Protein AF-0000000086134359 (afdb_homodimer)

Radius of gyration: 23.56 Å; Cα contacts (8 Å, |Δi|>4): 1075; chains: 2; bounding box: 53×70×54 Å

Foldseek 3Di:
DCQVFLVAAPFTFRDFLDDPWKTKGFDDLVQCLVVALVQPLVPLVLCQWDLDDDDNDSVSVVVLCVDQVHLNDSNPRQKTKIFMFGQVADQDSSGRRGDGFWMWMFHPHDPVQQETEIDPTGGGPVCPPHLRPLLVVLSLLCQSCPDVVVRHSNGFKYKYKTFPPCVVSVVSCVQLPWDWPAKDPQPDKNQLSQVRNHDAPPDDDDPPHDPSMGTTIMTMTMDGNVSCVVRSVSSVVSSVD/DCQVFLVAAPFTFRDFLDDPWKTKGFDDLVLCLVVALVQPLVPLVLCQWDLDDDDNDSVSVVVLCVDQVHLNDSNPRQKTKIFMFGQVADQDSSGRRGDGFWMWMFHPHDPVQQETEIDPTGGGDVCPPHLRPLLVVLSLLCQSCPDVVVRHRNGFKYKYKTFPPCVVSVVSCVQLPWDWPAKDPQPDKNQLSQVRNHDAPPDDDDPPHDPSMGGTIMTMTMDGNVSCVVRSVSSVVSSVD

InterPro domains:
  IPR000182 GNAT domain [PF13302] (59-178)
  IPR000182 GNAT domain [PS51186] (96-206)
  IPR016181 Acyl-CoA N-acyltransferase [SSF55729] (15-189)
  IPR051908 Ribosomal-protein N-acetyltransferase [PTHR43441] (11-235)

Secondary structure (DSSP, 8-state):
------TTSSS---S-EE-SSEEEEE--HHHHHHHHHHHHTT-GGGGTTSSS----SHHHHHHTTT-TTSTT-TT-TT-EEEEEEETTSPPBTTBTTSEEEEEEEEEEEETTTTEEEEEEEEE-GGGTTSSHHHHHHHHHHHHHHS-GGGT----SEEEEEEETT-HHHHHHHHHHTPEEEEEEEEEEEETTGGGTT----SSPPPTT--TT-EEEEEEEEEEEHHHHHHHHHHHHHHHH-/------TTSSS---SPEE-SSEEEEE--HHHHHHHHHHHHTT-GGGGTTSSS----SHHHHHHTTT-TTSTT-TT-TT-EEEEEEETTSPPBTTBTT-EEEEEEEEEEEETTTTEEEEEEEEE-GGGTTSSHHHHHHHHHHHHHHS-GGGT----SEEEEEEETT-HHHHHHHHHHTPEEEEEEEEEEEETTGGGTT----SSPPPTT--TT-EEEEEEEEEEEHHHHHHHHHHHHHHHH-

Sequence (482 aa):
MHAGKHPTFYYPIETPLSNDRVKLIPFDVDLHSAAFVDQSKDYPQLFAHMPSGPFQTVGAWKSRFEDPSSFFSPTNPSSFVFAIIDTTRSPSPEDEDGELAGVVLYMNTSKPHRSTEIGFIVVLPNYQRTHVATNTVGLLMQCAFGSPDEGGLGLVRVEWKTSTANIPSARLAEKIGYSKVGVIPYHYCFALGKRTEKVSNGKPLPPGSDPDDLWRDTVVYSMSWDQWETAKGKVEEMMARMHAGKHPTFYYPIETPLSNDRVKLIPFDVDLHSAAFVDQSKDYPQLFAHMPSGPFQTVGAWKSRFEDPSSFFSPTN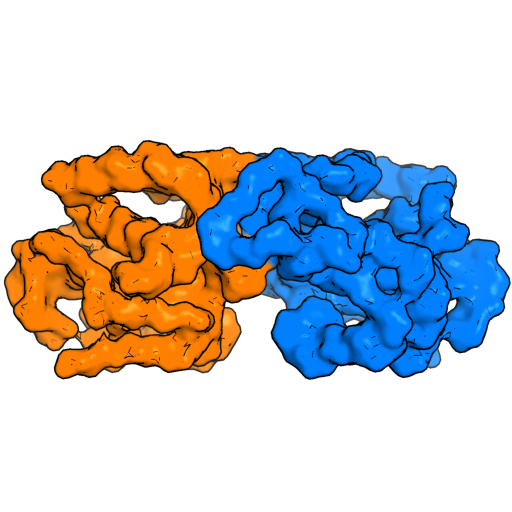PSSFVFAIIDTTRSPSPEDEDGELAGVVLYMNTSKPHRSTEIGFIVVLPNYQRTHVATNTVGLLMQCAFGSPDEGGLGLVRVEWKTSTANIPSARLAEKIGYSKVGVIPYHYCFALGKRTEKVSNGKPLPPGSDPDDLWRDTVVYSMSWDQWETAKGKVEEMMAR

Nearest PDB structures (foldseek):
  3tcv-assembly1_A  TM=8.822E-01  e=3.282E-14  Brucella abortus 2308
  8gxj-assembly1_A  TM=8.447E-01  e=2.422E-13  Pseudomonas aeruginosa PAO1
  8gxk-assembly2_C  TM=8.244E-01  e=2.570E-12  Pseudomonas jinjuensis
  1nsl-assembly1_F  TM=8.013E-01  e=2.893E-10  Bacillus subtilis
  2p0w-assembly2_B  TM=5.084E-01  e=6.294E-02  Homo sapiens

Organism: Cryphonectria parasitica (strain ATCC 38755 / EP155) (NCBI:txid660469)

Structure (mmCIF, N/CA/C/O backbone):
data_AF-0000000086134359-model_v1
#
loop_
_entity.id
_entity.type
_entity.pdbx_description
1 polymer 'N-acetyltransferase domain-containing protein'
#
loop_
_atom_site.group_PDB
_atom_site.id
_atom_site.type_symbol
_atom_site.label_atom_id
_atom_site.label_alt_id
_atom_site.label_comp_id
_atom_site.label_asym_id
_atom_site.label_entity_id
_atom_site.label_seq_id
_atom_site.pdbx_PDB_ins_code
_atom_site.Cartn_x
_atom_site.Cartn_y
_atom_site.Cartn_z
_atom_site.occupancy
_atom_site.B_iso_or_equiv
_atom_site.auth_seq_id
_atom_site.auth_comp_id
_atom_site.auth_asym_id
_atom_site.auth_atom_id
_atom_site.pdbx_PDB_model_num
ATOM 1 N N . MET A 1 1 ? 11.25 -17.5 -29.812 1 28.5 1 MET A N 1
ATOM 2 C CA . MET A 1 1 ? 11.32 -17.531 -28.344 1 28.5 1 MET A CA 1
ATOM 3 C C . MET A 1 1 ? 10.969 -16.172 -27.75 1 28.5 1 MET A C 1
ATOM 5 O O . MET A 1 1 ? 11.82 -15.289 -27.672 1 28.5 1 MET A O 1
ATOM 9 N N . HIS A 1 2 ? 9.891 -15.609 -28.062 1 32.12 2 HIS A N 1
ATOM 10 C CA . HIS A 1 2 ? 9.578 -14.211 -27.812 1 32.12 2 HIS A CA 1
ATOM 11 C C . HIS A 1 2 ? 9.656 -13.891 -26.312 1 32.12 2 HIS A C 1
ATOM 13 O O . HIS A 1 2 ? 8.938 -14.484 -25.516 1 32.12 2 HIS A O 1
ATOM 19 N N . ALA A 1 3 ? 10.859 -13.82 -25.75 1 39.47 3 ALA A N 1
ATOM 20 C CA . ALA A 1 3 ? 11.07 -13.219 -24.438 1 39.47 3 ALA A CA 1
ATOM 21 C C . ALA A 1 3 ? 10.078 -12.086 -24.188 1 39.47 3 ALA A C 1
ATOM 23 O O . ALA A 1 3 ? 10.117 -11.062 -24.859 1 39.47 3 ALA A O 1
ATOM 24 N N . GLY A 1 4 ? 8.828 -12.398 -24.203 1 42.56 4 GLY A N 1
ATOM 25 C CA . GLY A 1 4 ? 7.789 -11.391 -24.062 1 42.56 4 GLY A CA 1
ATOM 26 C C . GLY A 1 4 ? 8.086 -10.391 -22.953 1 42.56 4 GLY A C 1
ATOM 27 O O . GLY A 1 4 ? 8.094 -10.75 -21.766 1 42.56 4 GLY A O 1
ATOM 28 N N . LYS A 1 5 ? 9 -9.516 -23.219 1 53.03 5 LYS A N 1
ATOM 29 C CA . LYS A 1 5 ? 9.297 -8.336 -22.406 1 53.03 5 LYS A CA 1
ATOM 30 C C . LYS A 1 5 ? 8.023 -7.598 -22 1 53.03 5 LYS A C 1
ATOM 32 O O . LYS A 1 5 ? 7.109 -7.445 -22.812 1 53.03 5 LYS A O 1
ATOM 37 N N . HIS A 1 6 ? 7.605 -7.875 -20.844 1 62.84 6 HIS A N 1
ATOM 38 C CA . HIS A 1 6 ? 6.672 -6.852 -20.391 1 62.84 6 HIS A CA 1
ATOM 39 C C . HIS A 1 6 ? 7.316 -5.469 -20.406 1 62.84 6 HIS A C 1
ATOM 41 O O . HIS A 1 6 ? 7.938 -5.055 -19.422 1 62.84 6 HIS A O 1
ATOM 47 N N . PRO A 1 7 ? 7.285 -4.898 -21.453 1 65.75 7 PRO A N 1
ATOM 48 C CA . PRO A 1 7 ? 8.078 -3.695 -21.703 1 65.75 7 PRO A CA 1
ATOM 49 C C . PRO A 1 7 ? 7.809 -2.58 -20.703 1 65.75 7 PRO A C 1
ATOM 51 O O . PRO A 1 7 ? 8.641 -1.682 -20.531 1 65.75 7 PRO A O 1
ATOM 54 N N . THR A 1 8 ? 6.832 -2.787 -19.828 1 89.88 8 THR A N 1
ATOM 55 C CA . THR A 1 8 ? 6.504 -1.627 -19 1 89.88 8 THR A CA 1
ATOM 56 C C . THR A 1 8 ? 6.855 -1.884 -17.547 1 89.88 8 THR A C 1
ATOM 58 O O . THR A 1 8 ? 7.004 -0.944 -16.766 1 89.88 8 THR A O 1
ATOM 61 N N . PHE A 1 9 ? 7.086 -3.111 -17.172 1 95.38 9 PHE A N 1
ATOM 62 C CA . PHE A 1 9 ? 7.441 -3.408 -15.789 1 95.38 9 PHE A CA 1
ATOM 63 C C . PHE A 1 9 ? 8.75 -2.727 -15.414 1 95.38 9 PHE A C 1
ATOM 65 O O . PHE A 1 9 ? 9.672 -2.633 -16.234 1 95.38 9 PHE A O 1
ATOM 72 N N . TYR A 1 10 ? 8.922 -2.295 -14.211 1 96.19 10 TYR A N 1
ATOM 73 C CA . TYR A 1 10 ? 10.031 -1.464 -13.766 1 96.19 10 TYR A CA 1
ATOM 74 C C . TYR A 1 10 ? 11.367 -2.176 -13.977 1 96.19 10 TYR A C 1
ATOM 76 O O . TYR A 1 10 ? 12.398 -1.528 -14.148 1 96.19 10 TYR A O 1
ATOM 84 N N . TYR A 1 11 ? 11.312 -3.504 -13.914 1 95.69 11 TYR A N 1
ATOM 85 C CA . TYR A 1 11 ? 12.531 -4.305 -13.984 1 95.69 11 TYR A CA 1
ATOM 86 C C . TYR A 1 11 ? 12.492 -5.238 -15.188 1 95.69 11 TYR A C 1
ATOM 88 O O . TYR A 1 11 ? 11.445 -5.781 -15.531 1 95.69 11 TYR A O 1
ATOM 96 N N . PRO A 1 12 ? 13.656 -5.371 -15.742 1 93 12 PRO A N 1
ATOM 97 C CA . PRO A 1 12 ? 13.711 -6.41 -16.766 1 93 12 PRO A CA 1
ATOM 98 C C . PRO A 1 12 ? 13.664 -7.82 -16.188 1 93 12 PRO A C 1
ATOM 100 O O . PRO A 1 12 ? 14.312 -8.094 -15.172 1 93 12 PRO A O 1
ATOM 103 N N . ILE A 1 13 ? 12.82 -8.609 -16.656 1 95.12 13 ILE A N 1
ATOM 104 C CA . ILE A 1 13 ? 12.781 -10 -16.234 1 95.12 13 ILE A CA 1
ATOM 105 C C . ILE A 1 13 ? 13.094 -10.914 -17.422 1 95.12 13 ILE A C 1
ATOM 107 O O . ILE A 1 13 ? 12.414 -10.844 -18.453 1 95.12 13 ILE A O 1
ATOM 111 N N . GLU A 1 14 ? 14.094 -11.672 -17.297 1 92.88 14 GLU A N 1
ATOM 112 C CA . GLU A 1 14 ? 14.398 -12.68 -18.312 1 92.88 14 GLU A CA 1
ATOM 113 C C . GLU A 1 14 ? 13.57 -13.945 -18.094 1 92.88 14 GLU A C 1
ATOM 115 O O . GLU A 1 14 ? 13.758 -14.664 -17.109 1 92.88 14 GLU A O 1
ATOM 120 N N . THR A 1 15 ? 12.68 -14.195 -18.953 1 94.38 15 THR A N 1
ATOM 121 C CA . THR A 1 15 ? 11.812 -15.359 -18.828 1 94.38 15 THR A CA 1
ATOM 122 C C . THR A 1 15 ? 12.234 -16.453 -19.812 1 94.38 15 THR A C 1
ATOM 124 O O . THR A 1 15 ? 12.852 -16.156 -20.844 1 94.38 15 THR A O 1
ATOM 127 N N . PRO A 1 16 ? 11.984 -17.672 -19.578 1 97.12 16 PRO A N 1
ATOM 128 C CA . PRO A 1 16 ? 11.195 -18.156 -18.453 1 97.12 16 PRO A CA 1
ATOM 129 C C . PRO A 1 16 ? 12 -18.234 -17.156 1 97.12 16 PRO A C 1
ATOM 131 O O . PRO A 1 16 ? 13.203 -18.5 -17.188 1 97.12 16 PRO A O 1
ATOM 134 N N . LEU A 1 17 ? 11.391 -17.938 -16.031 1 98.19 17 LEU A N 1
ATOM 135 C CA . LEU A 1 17 ? 11.867 -18.469 -14.766 1 98.19 17 LEU A CA 1
ATOM 136 C C . LEU A 1 17 ? 11.469 -19.938 -14.609 1 98.19 17 LEU A C 1
ATOM 138 O O . LEU A 1 17 ? 10.289 -20.281 -14.711 1 98.19 17 LEU A O 1
ATOM 142 N N . SER A 1 18 ? 12.422 -20.828 -14.43 1 98 18 SER A N 1
ATOM 143 C CA . SER A 1 18 ? 11.984 -22.219 -14.523 1 98 18 SER A CA 1
ATOM 144 C C . SER A 1 18 ? 12.875 -23.141 -13.695 1 98 18 SER A C 1
ATOM 146 O O . SER A 1 18 ? 13.984 -22.766 -13.312 1 98 18 SER A O 1
ATOM 148 N N . ASN A 1 19 ? 12.352 -24.188 -13.258 1 97.81 19 ASN A N 1
ATOM 149 C CA . ASN A 1 19 ? 13.047 -25.406 -12.836 1 97.81 19 ASN A CA 1
ATOM 150 C C . ASN A 1 19 ? 12.5 -26.641 -13.539 1 97.81 19 ASN A C 1
ATOM 152 O O . ASN A 1 19 ? 11.891 -26.531 -14.602 1 97.81 19 ASN A O 1
ATOM 156 N N . ASP A 1 20 ? 12.719 -27.812 -13.023 1 96.75 20 ASP A N 1
ATOM 157 C CA . ASP A 1 20 ? 12.367 -29.047 -13.719 1 96.75 20 ASP A CA 1
ATOM 158 C C . ASP A 1 20 ? 10.867 -29.297 -13.68 1 96.75 20 ASP A C 1
ATOM 160 O O . ASP A 1 20 ? 10.352 -30.172 -14.391 1 96.75 20 ASP A O 1
ATOM 164 N N . ARG A 1 21 ? 10.125 -28.484 -12.938 1 98.31 21 ARG A N 1
ATOM 165 C CA . ARG A 1 21 ? 8.734 -28.828 -12.664 1 98.31 21 ARG A CA 1
ATOM 166 C C . ARG A 1 21 ? 7.789 -27.734 -13.117 1 98.31 21 ARG A C 1
ATOM 168 O O . ARG A 1 21 ? 6.629 -27.984 -13.445 1 98.31 21 ARG A O 1
ATOM 175 N N . VAL A 1 22 ? 8.273 -26.484 -13.07 1 98.56 22 VAL A N 1
ATOM 176 C CA . VAL A 1 22 ? 7.426 -25.328 -13.352 1 98.56 22 VAL A CA 1
ATOM 177 C C . VAL A 1 22 ? 8.195 -24.312 -14.188 1 98.56 22 VAL A C 1
ATOM 179 O O . VAL A 1 22 ? 9.414 -24.188 -14.055 1 98.56 22 VAL A O 1
ATOM 182 N N . LYS A 1 23 ? 7.512 -23.688 -15.055 1 98.44 23 LYS A N 1
ATOM 183 C CA . LYS A 1 23 ? 8.07 -22.531 -15.742 1 98.44 23 LYS A CA 1
ATOM 184 C C . LYS A 1 23 ? 7.102 -21.359 -15.719 1 98.44 23 LYS A C 1
ATOM 186 O O . LYS A 1 23 ? 5.891 -21.547 -15.859 1 98.44 23 LYS A O 1
ATOM 191 N N . LEU A 1 24 ? 7.586 -20.203 -15.438 1 98.69 24 LEU A N 1
ATOM 192 C CA . LEU A 1 24 ? 6.832 -18.953 -15.406 1 98.69 24 LEU A CA 1
ATOM 193 C C . LEU A 1 24 ? 7.18 -18.078 -16.609 1 98.69 24 LEU A C 1
ATOM 195 O O . LEU A 1 24 ? 8.352 -17.766 -16.828 1 98.69 24 LEU A O 1
ATOM 199 N N . ILE A 1 25 ? 6.172 -17.703 -17.406 1 98.19 25 ILE A N 1
ATOM 200 C CA . ILE A 1 25 ? 6.324 -16.844 -18.578 1 98.19 25 ILE A CA 1
ATOM 201 C C . ILE A 1 25 ? 5.312 -15.711 -18.516 1 98.19 25 ILE A C 1
ATOM 203 O O . ILE A 1 25 ? 4.352 -15.766 -17.734 1 98.19 25 ILE A O 1
ATOM 207 N N . PRO A 1 26 ? 5.613 -14.633 -19.234 1 97.44 26 PRO A N 1
ATOM 208 C CA . PRO A 1 26 ? 4.582 -13.586 -19.266 1 97.44 26 PRO A CA 1
ATOM 209 C C . PRO A 1 26 ? 3.219 -14.117 -19.703 1 97.44 26 PRO A C 1
ATOM 211 O O . PRO A 1 26 ? 3.127 -14.891 -20.656 1 97.44 26 PRO A O 1
ATOM 214 N N . PHE A 1 27 ? 2.201 -13.766 -19.016 1 97.75 27 PHE A N 1
ATOM 215 C CA . PHE A 1 27 ? 0.851 -14.164 -19.406 1 97.75 27 PHE A CA 1
ATOM 216 C C . PHE A 1 27 ? 0.449 -13.508 -20.719 1 97.75 27 PHE A C 1
ATOM 218 O O . PHE A 1 27 ? 0.418 -12.273 -20.828 1 97.75 27 PHE A O 1
ATOM 225 N N . ASP A 1 28 ? 0.211 -14.281 -21.688 1 96.88 28 ASP A N 1
ATOM 226 C CA . ASP A 1 28 ? -0.291 -13.805 -22.969 1 96.88 28 ASP A CA 1
ATOM 227 C C . ASP A 1 28 ? -1.817 -13.828 -23.016 1 96.88 28 ASP A C 1
ATOM 229 O O . ASP A 1 28 ? -2.426 -14.898 -23.047 1 96.88 28 ASP A O 1
ATOM 233 N N . VAL A 1 29 ? -2.371 -12.688 -23.031 1 96.62 29 VAL A N 1
ATOM 234 C CA . VAL A 1 29 ? -3.816 -12.539 -22.891 1 96.62 29 VAL A CA 1
ATOM 235 C C . VAL A 1 29 ? -4.527 -13.305 -24 1 96.62 29 VAL A C 1
ATOM 237 O O . VAL A 1 29 ? -5.547 -13.953 -23.766 1 96.62 29 VAL A O 1
ATOM 240 N N . ASP A 1 30 ? -4.047 -13.32 -25.172 1 95.94 30 ASP A N 1
ATOM 241 C CA . ASP A 1 30 ? -4.684 -13.992 -26.297 1 95.94 30 ASP A CA 1
ATOM 242 C C . ASP A 1 30 ? -4.465 -15.5 -26.25 1 95.94 30 ASP A C 1
ATOM 244 O O . ASP A 1 30 ? -5.359 -16.281 -26.594 1 95.94 30 ASP A O 1
ATOM 248 N N . LEU A 1 31 ? -3.373 -15.891 -25.766 1 97.75 31 LEU A N 1
ATOM 249 C CA . LEU A 1 31 ? -2.998 -17.297 -25.781 1 97.75 31 LEU A CA 1
ATOM 250 C C . LEU A 1 31 ? -3.549 -18.031 -24.562 1 97.75 31 LEU A C 1
ATOM 252 O O . LEU A 1 31 ? -3.982 -19.172 -24.672 1 97.75 31 LEU A O 1
ATOM 256 N N . HIS A 1 32 ? -3.521 -17.344 -23.422 1 98.5 32 HIS A N 1
ATOM 257 C CA . HIS A 1 32 ? -3.703 -18.078 -22.156 1 98.5 32 HIS A CA 1
ATOM 258 C C . HIS A 1 32 ? -5.109 -17.875 -21.609 1 98.5 32 HIS A C 1
ATOM 260 O O . HIS A 1 32 ? -5.578 -18.656 -20.781 1 98.5 32 HIS A O 1
ATOM 266 N N . SER A 1 33 ? -5.863 -16.844 -22.047 1 98.5 33 SER A N 1
ATOM 267 C CA . SER A 1 33 ? -7.086 -16.422 -21.375 1 98.5 33 SER A CA 1
ATOM 268 C C . SER A 1 33 ? -8.172 -17.484 -21.469 1 98.5 33 SER A C 1
ATOM 270 O O . SER A 1 33 ? -8.828 -17.812 -20.484 1 98.5 33 SER A O 1
ATOM 272 N N . ALA A 1 34 ? -8.375 -18.062 -22.641 1 98.62 34 ALA A N 1
ATOM 273 C CA . ALA A 1 34 ? -9.438 -19.047 -22.812 1 98.62 34 ALA A CA 1
ATOM 274 C C . ALA A 1 34 ? -9.211 -20.266 -21.922 1 98.62 34 ALA A C 1
ATOM 276 O O . ALA A 1 34 ? -10.133 -20.734 -21.266 1 98.62 34 ALA A O 1
ATOM 277 N N . ALA A 1 35 ? -8.023 -20.75 -21.922 1 98.75 35 ALA A N 1
ATOM 278 C CA . ALA A 1 35 ? -7.695 -21.922 -21.109 1 98.75 35 ALA A CA 1
ATOM 279 C C . ALA A 1 35 ? -7.871 -21.625 -19.625 1 98.75 35 ALA A C 1
ATOM 281 O O . ALA A 1 35 ? -8.391 -22.453 -18.875 1 98.75 35 ALA A O 1
ATOM 282 N N . PHE A 1 36 ? -7.465 -20.484 -19.234 1 98.81 36 PHE A N 1
ATOM 283 C CA . PHE A 1 36 ? -7.586 -20.094 -17.844 1 98.81 36 PHE A CA 1
ATOM 284 C C . PHE A 1 36 ? -9.055 -20.047 -17.422 1 98.81 36 PHE A C 1
ATOM 286 O O . PHE A 1 36 ? -9.43 -20.625 -16.391 1 98.81 36 PHE A O 1
ATOM 293 N N . VAL A 1 37 ? -9.859 -19.344 -18.188 1 98.81 37 VAL A N 1
ATOM 294 C CA . VAL A 1 37 ? -11.273 -19.172 -17.859 1 98.81 37 VAL A CA 1
ATOM 295 C C . VAL A 1 37 ? -11.977 -20.516 -17.875 1 98.81 37 VAL A C 1
ATOM 297 O O . VAL A 1 37 ? -12.75 -20.844 -16.984 1 98.81 37 VAL A O 1
ATOM 300 N N . ASP A 1 38 ? -11.656 -21.312 -18.844 1 98.62 38 ASP A N 1
ATOM 301 C CA . ASP A 1 38 ? -12.297 -22.625 -18.969 1 98.62 38 ASP A CA 1
ATOM 302 C C . ASP A 1 38 ? -12.023 -23.484 -17.75 1 98.62 38 ASP A C 1
ATOM 304 O O . ASP A 1 38 ? -12.891 -24.266 -17.312 1 98.62 38 ASP A O 1
ATOM 308 N N . GLN A 1 39 ? -10.875 -23.328 -17.188 1 98.56 39 GLN A N 1
ATOM 309 C CA . GLN A 1 39 ? -10.461 -24.188 -16.078 1 98.56 39 GLN A CA 1
ATOM 310 C C . GLN A 1 39 ? -10.852 -23.562 -14.742 1 98.56 39 GLN A C 1
ATOM 312 O O . GLN A 1 39 ? -10.727 -24.203 -13.695 1 98.56 39 GLN A O 1
ATOM 317 N N . SER A 1 40 ? -11.32 -22.312 -14.703 1 98.44 40 SER A N 1
ATOM 318 C CA . SER A 1 40 ? -11.57 -21.641 -13.422 1 98.44 40 SER A CA 1
ATOM 319 C C . SER A 1 40 ? -13.039 -21.281 -13.273 1 98.44 40 SER A C 1
ATOM 321 O O . SER A 1 40 ? -13.531 -21.094 -12.156 1 98.44 40 SER A O 1
ATOM 323 N N . LYS A 1 41 ? -13.812 -21.156 -14.367 1 97.69 41 LYS A N 1
ATOM 324 C CA . LYS A 1 41 ? -15.156 -20.578 -14.352 1 97.69 41 LYS A CA 1
ATOM 325 C C . LYS A 1 41 ? -16.094 -21.391 -13.477 1 97.69 41 LYS A C 1
ATOM 327 O O . LYS A 1 41 ? -17.016 -20.844 -12.859 1 97.69 41 LYS A O 1
ATOM 332 N N . ASP A 1 42 ? -15.875 -22.688 -13.352 1 97.62 42 ASP A N 1
ATOM 333 C CA . ASP A 1 42 ? -16.766 -23.531 -12.555 1 97.62 42 ASP A CA 1
ATOM 334 C C . ASP A 1 42 ? -16.266 -23.625 -11.109 1 97.62 42 ASP A C 1
ATOM 336 O O . ASP A 1 42 ? -16.828 -24.375 -10.305 1 97.62 42 ASP A O 1
ATOM 340 N N . TYR A 1 43 ? -15.273 -22.953 -10.773 1 97.62 43 TYR A N 1
ATOM 341 C CA . TYR A 1 43 ? -14.672 -22.984 -9.445 1 97.62 43 TYR A CA 1
ATOM 342 C C . TYR A 1 43 ? -14.516 -21.578 -8.883 1 97.62 43 TYR A C 1
ATOM 344 O O . TYR A 1 43 ? -13.398 -21.125 -8.633 1 97.62 43 TYR A O 1
ATOM 352 N N . PRO A 1 44 ? -15.594 -20.906 -8.586 1 96.38 44 PRO A N 1
ATOM 353 C CA . PRO A 1 44 ? -15.516 -19.531 -8.102 1 96.38 44 PRO A CA 1
ATOM 354 C C . PRO A 1 44 ? -14.727 -19.406 -6.801 1 96.38 44 PRO A C 1
ATOM 356 O O . PRO A 1 44 ? -14.211 -18.328 -6.496 1 96.38 44 PRO A O 1
ATOM 359 N N . GLN A 1 45 ? -14.531 -20.484 -6.016 1 96 45 GLN A N 1
ATOM 360 C CA . GLN A 1 45 ? -13.82 -20.453 -4.742 1 96 45 GLN A CA 1
ATOM 361 C C . GLN A 1 45 ? -12.344 -20.156 -4.945 1 96 45 GLN A C 1
ATOM 363 O O . GLN A 1 45 ? -11.633 -19.812 -3.992 1 96 45 GLN A O 1
ATOM 368 N N . LEU A 1 46 ? -11.82 -20.281 -6.203 1 97.81 46 LEU A N 1
ATOM 369 C CA . LEU A 1 46 ? -10.445 -19.891 -6.52 1 97.81 46 LEU A CA 1
ATOM 370 C C . LEU A 1 46 ? -10.211 -18.422 -6.203 1 97.81 46 LEU A C 1
ATOM 372 O O . LEU A 1 46 ? -9.07 -18.016 -5.965 1 97.81 46 LEU A O 1
ATOM 376 N N . PHE A 1 47 ? -11.297 -17.672 -6.152 1 97.94 47 PHE A N 1
ATOM 377 C CA . PHE A 1 47 ? -11.203 -16.219 -5.996 1 97.94 47 PHE A CA 1
ATOM 378 C C . PHE A 1 47 ? -11.828 -15.781 -4.68 1 97.94 47 PHE A C 1
ATOM 380 O O . PHE A 1 47 ? -12.102 -14.594 -4.484 1 97.94 47 PHE A O 1
ATOM 387 N N . ALA A 1 48 ? -12.023 -16.672 -3.758 1 98.19 48 ALA A N 1
ATOM 388 C CA . ALA A 1 48 ? -12.828 -16.469 -2.551 1 98.19 48 ALA A CA 1
ATOM 389 C C . ALA A 1 48 ? -12.219 -15.383 -1.669 1 98.19 48 ALA A C 1
ATOM 391 O O . ALA A 1 48 ? -12.93 -14.734 -0.899 1 98.19 48 ALA A O 1
ATOM 392 N N . HIS A 1 49 ? -10.922 -15.188 -1.811 1 98.38 49 HIS A N 1
ATOM 393 C CA . HIS A 1 49 ? -10.242 -14.359 -0.818 1 98.38 49 HIS A CA 1
ATOM 394 C C . HIS A 1 49 ? -9.695 -13.078 -1.446 1 98.38 49 HIS A C 1
ATOM 396 O O . HIS A 1 49 ? -8.891 -12.383 -0.833 1 98.38 49 HIS A O 1
ATOM 402 N N . MET A 1 50 ? -10.094 -12.75 -2.654 1 96.56 50 MET A N 1
ATOM 403 C CA . MET A 1 50 ? -9.602 -11.57 -3.357 1 96.56 50 MET A CA 1
ATOM 404 C C . MET A 1 50 ? -10.75 -10.742 -3.918 1 96.56 50 MET A C 1
ATOM 406 O O . MET A 1 50 ? -11.82 -11.281 -4.223 1 96.56 50 MET A O 1
ATOM 410 N N . PRO A 1 51 ? -10.555 -9.453 -4.078 1 93.94 51 PRO A N 1
ATOM 411 C CA . PRO A 1 51 ? -11.641 -8.609 -4.578 1 93.94 51 PRO A CA 1
ATOM 412 C C . PRO A 1 51 ? -11.953 -8.867 -6.051 1 93.94 51 PRO A C 1
ATOM 414 O O . PRO A 1 51 ? -13.07 -8.586 -6.504 1 93.94 51 PRO A O 1
ATOM 417 N N . SER A 1 52 ? -11.055 -9.414 -6.762 1 93.62 52 SER A N 1
ATOM 418 C CA . SER A 1 52 ? -11.258 -9.688 -8.18 1 93.62 52 SER A CA 1
ATOM 419 C C . SER A 1 52 ? -11.82 -11.086 -8.406 1 93.62 52 SER A C 1
ATOM 421 O O . SER A 1 52 ? -11.5 -12.016 -7.656 1 93.62 52 SER A O 1
ATOM 423 N N . GLY A 1 53 ? -12.547 -11.203 -9.43 1 94.38 53 GLY A N 1
ATOM 424 C CA . GLY A 1 53 ? -13.117 -12.492 -9.789 1 94.38 53 GLY A CA 1
ATOM 425 C C . GLY A 1 53 ? -14.336 -12.852 -8.969 1 94.38 53 GLY A C 1
ATOM 426 O O . GLY A 1 53 ? -14.766 -12.078 -8.109 1 94.38 53 GLY A O 1
ATOM 427 N N . PRO A 1 54 ? -14.891 -13.961 -9.258 1 96.94 54 PRO A N 1
ATOM 428 C CA . PRO A 1 54 ? -14.562 -14.891 -10.336 1 96.94 54 PRO A CA 1
ATOM 429 C C . PRO A 1 54 ? -14.898 -14.336 -11.719 1 96.94 54 PRO A C 1
ATOM 431 O O . PRO A 1 54 ? -15.625 -13.344 -11.836 1 96.94 54 PRO A O 1
ATOM 434 N N . PHE A 1 55 ? -14.305 -14.922 -12.672 1 97 55 PHE A N 1
ATOM 435 C CA .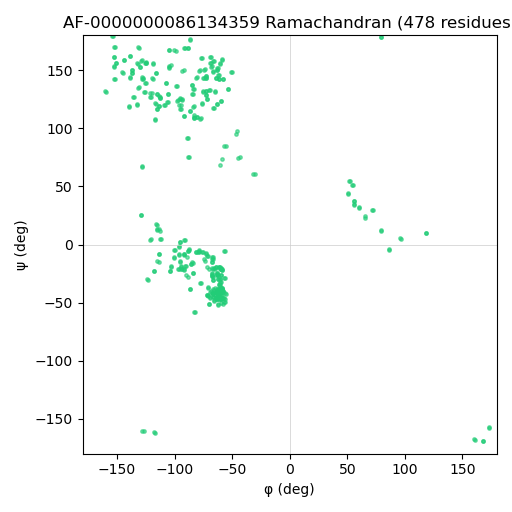 PHE A 1 55 ? -14.523 -14.523 -14.055 1 97 55 PHE A CA 1
ATOM 436 C C . PHE A 1 55 ? -15.234 -15.625 -14.836 1 97 55 PHE A C 1
ATOM 438 O O . PHE A 1 55 ? -14.672 -16.703 -15.062 1 97 55 PHE A O 1
ATOM 445 N N . GLN A 1 56 ? -16.406 -15.328 -15.344 1 96.5 56 GLN A N 1
ATOM 446 C CA . GLN A 1 56 ? -17.234 -16.344 -15.961 1 96.5 56 GLN A CA 1
ATOM 447 C C . GLN A 1 56 ? -17.016 -16.422 -17.469 1 96.5 56 GLN A C 1
ATOM 449 O O . GLN A 1 56 ? -17.391 -17.391 -18.125 1 96.5 56 GLN A O 1
ATOM 454 N N . THR A 1 57 ? -16.5 -15.344 -18 1 98.19 57 THR A N 1
ATOM 455 C CA . THR A 1 57 ? -16.266 -15.297 -19.438 1 98.19 57 THR A CA 1
ATOM 456 C C . THR A 1 57 ? -14.859 -14.797 -19.75 1 98.19 57 THR A C 1
ATOM 458 O O . THR A 1 57 ? -14.25 -14.094 -18.938 1 98.19 57 THR A O 1
ATOM 461 N N . VAL A 1 58 ? -14.414 -15.172 -20.875 1 98.38 58 VAL A N 1
ATOM 462 C CA . VAL A 1 58 ? -13.117 -14.703 -21.359 1 98.38 58 VAL A CA 1
ATOM 463 C C . VAL A 1 58 ? -13.125 -13.18 -21.453 1 98.38 58 VAL A C 1
ATOM 465 O O . VAL A 1 58 ? -12.141 -12.523 -21.109 1 98.38 58 VAL A O 1
ATOM 468 N N . GLY A 1 59 ? -14.234 -12.664 -21.844 1 97.81 59 GLY A N 1
ATOM 469 C CA . GLY A 1 59 ? -14.375 -11.219 -21.922 1 97.81 59 GLY A CA 1
ATOM 470 C C . GLY A 1 59 ? -14.211 -10.531 -20.578 1 97.81 59 GLY A C 1
ATOM 471 O O . GLY A 1 59 ? -13.523 -9.516 -20.469 1 97.81 59 GLY A O 1
ATOM 472 N N . ALA A 1 60 ? -14.836 -11.055 -19.547 1 96.75 60 ALA A N 1
ATOM 473 C CA . ALA A 1 60 ? -14.727 -10.492 -18.203 1 96.75 60 ALA A CA 1
ATOM 474 C C . ALA A 1 60 ? -13.289 -10.539 -17.703 1 96.75 60 ALA A C 1
ATOM 476 O O . ALA A 1 60 ? -12.805 -9.586 -17.094 1 96.75 60 ALA A O 1
ATOM 477 N N . TRP A 1 61 ? -12.633 -11.625 -18.047 1 97.12 61 TRP A N 1
ATOM 478 C CA . TRP A 1 61 ? -11.234 -11.781 -17.672 1 97.12 61 TRP A CA 1
ATOM 479 C C . TRP A 1 61 ? -10.352 -10.797 -18.438 1 97.12 61 TRP A C 1
ATOM 481 O O . TRP A 1 61 ? -9.57 -10.062 -17.828 1 97.12 61 TRP A O 1
ATOM 491 N N . LYS A 1 62 ? -10.539 -10.68 -19.688 1 96.75 62 LYS A N 1
ATOM 492 C CA . LYS A 1 62 ? -9.703 -9.836 -20.531 1 96.75 62 LYS A CA 1
ATOM 493 C C . LYS A 1 62 ? -9.891 -8.359 -20.203 1 96.75 62 LYS A C 1
ATOM 495 O O . LYS A 1 62 ? -8.969 -7.559 -20.344 1 96.75 62 LYS A O 1
ATOM 500 N N . SER A 1 63 ? -11.062 -8.031 -19.703 1 95.75 63 SER A N 1
ATOM 501 C CA . SER A 1 63 ? -11.344 -6.641 -19.359 1 95.75 63 SER A CA 1
ATOM 502 C C . SER A 1 63 ? -10.422 -6.141 -18.25 1 95.75 63 SER A C 1
ATOM 504 O O . SER A 1 63 ? -10.172 -4.938 -18.141 1 95.75 63 SER A O 1
ATOM 506 N N . ARG A 1 64 ? -9.914 -7.047 -17.422 1 94.94 64 ARG A N 1
ATOM 507 C CA . ARG A 1 64 ? -9.016 -6.68 -16.328 1 94.94 64 ARG A CA 1
ATOM 508 C C . ARG A 1 64 ? -7.684 -6.168 -16.859 1 94.94 64 ARG A C 1
ATOM 510 O O . ARG A 1 64 ? -6.957 -5.457 -16.156 1 94.94 64 ARG A O 1
ATOM 517 N N . PHE A 1 65 ? -7.398 -6.5 -18.078 1 95.75 65 PHE A N 1
ATOM 518 C CA . PHE A 1 65 ? -6.125 -6.121 -18.672 1 95.75 65 PHE A CA 1
ATOM 519 C C . PHE A 1 65 ? -6.238 -4.781 -19.391 1 95.75 65 PHE A C 1
ATOM 521 O O . PHE A 1 65 ? -5.23 -4.18 -19.766 1 95.75 65 PHE A O 1
ATOM 528 N N . GLU A 1 66 ? -7.457 -4.281 -19.5 1 93.06 66 GLU A N 1
ATOM 529 C CA . GLU A 1 66 ? -7.703 -3.086 -20.297 1 93.06 66 GLU A CA 1
ATOM 530 C C . GLU A 1 66 ? -7.617 -1.822 -19.453 1 93.06 66 GLU A C 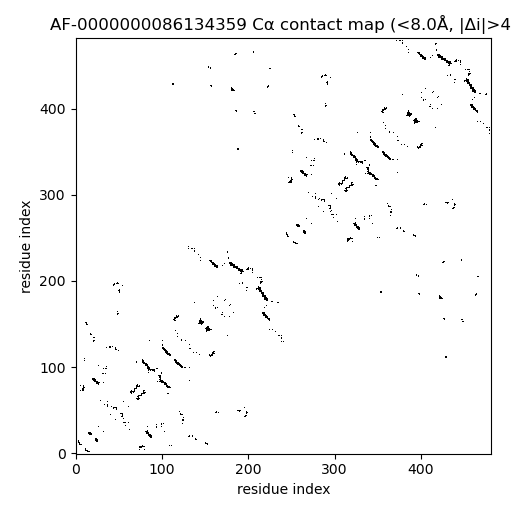1
ATOM 532 O O . GLU A 1 66 ? -7.371 -0.732 -19.969 1 93.06 66 GLU A O 1
ATOM 537 N N . ASP A 1 67 ? -7.793 -1.988 -18.219 1 86.75 67 ASP A N 1
ATOM 538 C CA . ASP A 1 67 ? -7.727 -0.853 -17.297 1 86.75 67 ASP A CA 1
ATOM 539 C C . ASP A 1 67 ? -6.281 -0.54 -16.906 1 86.75 67 ASP A C 1
ATOM 541 O O . ASP A 1 67 ? -5.625 -1.342 -16.25 1 86.75 67 ASP A O 1
ATOM 545 N N . PRO A 1 68 ? -5.844 0.624 -17.219 1 83.69 68 PRO A N 1
ATOM 546 C CA . PRO A 1 68 ? -4.441 0.942 -16.938 1 83.69 68 PRO A CA 1
ATOM 547 C C . PRO A 1 68 ? -4.121 0.958 -15.453 1 83.69 68 PRO A C 1
ATOM 549 O O . PRO A 1 68 ? -2.955 0.834 -15.062 1 83.69 68 PRO A O 1
ATOM 552 N N . SER A 1 69 ? -5.086 1.109 -14.641 1 82.94 69 SER A N 1
ATOM 553 C CA . SER A 1 69 ? -4.863 1.182 -13.195 1 82.94 69 SER A CA 1
ATOM 554 C C . SER A 1 69 ? -4.887 -0.205 -12.562 1 82.94 69 SER A C 1
ATOM 556 O O . SER A 1 69 ? -4.543 -0.362 -11.391 1 82.94 69 SER A O 1
ATOM 558 N N . SER A 1 70 ? -5.211 -1.155 -13.43 1 91.31 70 SER A N 1
ATOM 559 C CA . SER A 1 70 ? -5.324 -2.531 -12.953 1 91.31 70 SER A CA 1
ATOM 560 C C . SER A 1 70 ? -3.949 -3.168 -12.773 1 91.31 70 SER A C 1
ATOM 562 O O . SER A 1 70 ? -3.02 -2.879 -13.531 1 91.31 70 SER A O 1
ATOM 564 N N . PHE A 1 71 ? -3.85 -4.078 -11.844 1 94.38 71 PHE A N 1
ATOM 565 C CA . PHE A 1 71 ? -2.633 -4.855 -11.633 1 94.38 71 PHE A CA 1
ATOM 566 C C . PHE A 1 71 ? -2.371 -5.781 -12.812 1 94.38 71 PHE A C 1
ATOM 568 O O . PHE A 1 71 ? -1.272 -6.32 -12.953 1 94.38 71 PHE A O 1
ATOM 575 N N . PHE A 1 72 ? -3.352 -5.93 -13.664 1 95.69 72 PHE A N 1
ATOM 576 C CA . PHE A 1 72 ? -3.229 -6.863 -14.773 1 95.69 72 PHE A CA 1
ATOM 577 C C . PHE A 1 72 ? -2.764 -6.148 -16.031 1 95.69 72 PHE A C 1
ATOM 579 O O . PHE A 1 72 ? -2.367 -6.789 -17.016 1 95.69 72 PHE A O 1
ATOM 586 N N . SER A 1 73 ? -2.871 -4.84 -15.961 1 93.81 73 SER A N 1
ATOM 587 C CA . SER A 1 73 ? -2.605 -4.066 -17.172 1 93.81 73 SER A CA 1
ATOM 588 C C . SER A 1 73 ? -1.15 -4.203 -17.609 1 93.81 73 SER A C 1
ATOM 590 O O . SER A 1 73 ? -0.236 -3.996 -16.797 1 93.81 73 SER A O 1
ATOM 592 N N . PRO A 1 74 ? -0.934 -4.473 -18.828 1 91 74 PRO A N 1
ATOM 593 C CA . PRO A 1 74 ? 0.442 -4.551 -19.328 1 91 74 PRO A CA 1
ATOM 594 C C . PRO A 1 74 ? 1.153 -3.199 -19.312 1 91 74 PRO A C 1
ATOM 596 O O . PRO A 1 74 ? 2.373 -3.137 -19.484 1 91 74 PRO A O 1
ATOM 599 N N . THR A 1 75 ? 0.428 -2.191 -19.094 1 91.56 75 THR A N 1
ATOM 600 C CA . THR A 1 75 ? 1.038 -0.867 -19.094 1 91.56 75 THR A CA 1
ATOM 601 C C . THR A 1 75 ? 1.294 -0.385 -17.672 1 91.56 75 THR A C 1
ATOM 603 O O . THR A 1 75 ? 1.818 0.71 -17.469 1 91.56 75 THR A O 1
ATOM 606 N N . ASN A 1 76 ? 0.868 -1.129 -16.703 1 93.25 76 ASN A N 1
ATOM 607 C CA . ASN A 1 76 ? 1.171 -0.823 -15.312 1 93.25 76 ASN A CA 1
ATOM 608 C C . ASN A 1 76 ? 2.596 -1.229 -14.945 1 93.25 76 ASN A C 1
ATOM 610 O O . ASN A 1 76 ? 2.902 -2.418 -14.852 1 93.25 76 ASN A O 1
ATOM 614 N N . PRO A 1 77 ? 3.496 -0.347 -14.75 1 94 77 PRO A N 1
ATOM 615 C CA . PRO A 1 77 ? 4.902 -0.699 -14.539 1 94 77 PRO A CA 1
ATOM 616 C C . PRO A 1 77 ? 5.152 -1.356 -13.18 1 94 77 PRO A C 1
ATOM 618 O O . PRO A 1 77 ? 6.242 -1.878 -12.938 1 94 77 PRO A O 1
ATOM 621 N N . SER A 1 78 ? 4.18 -1.346 -12.328 1 95.81 78 SER A N 1
ATOM 622 C CA . SER A 1 78 ? 4.371 -1.888 -10.984 1 95.81 78 SER A CA 1
ATOM 623 C C . SER A 1 78 ? 3.91 -3.34 -10.906 1 95.81 78 SER A C 1
ATOM 625 O O . SER A 1 78 ? 3.941 -3.947 -9.836 1 95.81 78 SER A O 1
ATOM 627 N N . SER A 1 79 ? 3.469 -3.879 -12.047 1 97 79 SER A N 1
ATOM 628 C CA . SER A 1 79 ? 2.932 -5.234 -12.008 1 97 79 SER A CA 1
ATOM 629 C C . SER A 1 79 ? 3.43 -6.066 -13.18 1 97 79 SER A C 1
ATOM 631 O O . SER A 1 79 ? 3.715 -5.531 -14.25 1 97 79 SER A O 1
ATOM 633 N N . PHE A 1 80 ? 3.549 -7.316 -12.984 1 97.44 80 PHE A N 1
ATOM 634 C CA . PHE A 1 80 ? 3.918 -8.312 -13.984 1 97.44 80 PHE A CA 1
ATOM 635 C C . PHE A 1 80 ? 3.094 -9.586 -13.812 1 97.44 80 PHE A C 1
ATOM 637 O O . PHE A 1 80 ? 3.123 -10.211 -12.75 1 97.44 80 PHE A O 1
ATOM 644 N N . VAL A 1 81 ? 2.328 -9.953 -14.797 1 98 81 VAL A N 1
ATOM 645 C CA . VAL A 1 81 ? 1.456 -11.125 -14.742 1 98 81 VAL A CA 1
ATOM 646 C C . VAL A 1 81 ? 2.162 -12.328 -15.367 1 98 81 VAL A C 1
ATOM 648 O O . VAL A 1 81 ? 2.572 -12.281 -16.531 1 98 81 VAL A O 1
ATOM 651 N N . PHE A 1 82 ? 2.246 -13.414 -14.617 1 98.5 82 PHE A N 1
ATOM 652 C CA . PHE A 1 82 ? 2.867 -14.641 -15.094 1 98.5 82 PHE A CA 1
ATOM 653 C C . PHE A 1 82 ? 1.814 -15.711 -15.375 1 98.5 82 PHE A C 1
ATOM 655 O O . PHE A 1 82 ? 0.863 -15.867 -14.602 1 98.5 82 PHE A O 1
ATOM 662 N N . ALA A 1 83 ? 2.023 -16.375 -16.438 1 98.75 83 ALA A N 1
ATOM 663 C CA . ALA A 1 83 ? 1.424 -17.703 -16.594 1 98.75 83 ALA A CA 1
ATOM 664 C C . ALA A 1 83 ? 2.281 -18.766 -15.914 1 98.75 83 ALA A C 1
ATOM 666 O O . ALA A 1 83 ? 3.502 -18.797 -16.094 1 98.75 83 ALA A O 1
ATOM 667 N N . ILE A 1 84 ? 1.624 -19.609 -15.18 1 98.94 84 ILE A N 1
ATOM 668 C CA . ILE A 1 84 ? 2.293 -20.734 -14.555 1 98.94 84 ILE A CA 1
ATOM 669 C C . ILE A 1 84 ? 2.133 -21.969 -15.438 1 98.94 84 ILE A C 1
ATOM 671 O O . ILE A 1 84 ? 1.013 -22.438 -15.688 1 98.94 84 ILE A O 1
ATOM 675 N N . ILE A 1 85 ? 3.232 -22.531 -15.891 1 98.94 85 ILE A N 1
ATOM 676 C CA . ILE A 1 85 ? 3.211 -23.734 -16.703 1 98.94 85 ILE A CA 1
ATOM 677 C C . ILE A 1 85 ? 3.738 -24.922 -15.898 1 98.94 85 ILE A C 1
ATOM 679 O O . ILE A 1 85 ? 4.848 -24.875 -15.367 1 98.94 85 ILE A O 1
ATOM 683 N N . ASP A 1 86 ? 2.936 -25.938 -15.719 1 98.88 86 ASP A N 1
ATOM 684 C CA . ASP A 1 86 ? 3.395 -27.203 -15.148 1 98.88 86 ASP A CA 1
ATOM 685 C C . ASP A 1 86 ? 4.09 -28.062 -16.203 1 98.88 86 ASP A C 1
ATOM 687 O O . ASP A 1 86 ? 3.43 -28.641 -17.062 1 98.88 86 ASP A O 1
ATOM 691 N N . THR A 1 87 ? 5.359 -28.219 -16.094 1 98.5 87 THR A N 1
ATOM 692 C CA . THR A 1 87 ? 6.152 -28.859 -17.125 1 98.5 87 THR A CA 1
ATOM 693 C C . THR A 1 87 ? 6.184 -30.375 -16.922 1 98.5 87 THR A C 1
ATOM 695 O O . THR A 1 87 ? 6.766 -31.109 -17.719 1 98.5 87 THR A O 1
ATOM 698 N N . THR A 1 88 ? 5.605 -30.812 -15.852 1 98.38 88 THR A N 1
ATOM 699 C CA . THR A 1 88 ? 5.523 -32.25 -15.625 1 98.38 88 THR A CA 1
ATOM 700 C C . THR A 1 88 ? 4.352 -32.844 -16.406 1 98.38 88 THR A C 1
ATOM 702 O O . THR A 1 88 ? 4.176 -34.062 -16.422 1 98.38 88 THR A O 1
ATOM 705 N N . ARG A 1 89 ? 3.547 -32.031 -17.031 1 98.19 89 ARG A N 1
ATOM 706 C CA . ARG A 1 89 ? 2.406 -32.438 -17.844 1 98.19 89 ARG A CA 1
ATOM 707 C C . ARG A 1 89 ? 2.752 -32.438 -19.328 1 98.19 89 ARG A C 1
ATOM 709 O O . ARG A 1 89 ? 3.775 -31.875 -19.719 1 98.19 89 ARG A O 1
ATOM 716 N N . SER A 1 90 ? 1.869 -33.062 -20.109 1 97.31 90 SER A N 1
ATOM 717 C CA . SER A 1 90 ? 2.072 -33.125 -21.547 1 97.31 90 SER A CA 1
ATOM 718 C C . SER A 1 90 ? 1.93 -31.766 -22.203 1 97.31 90 SER A C 1
ATOM 720 O O . SER A 1 90 ? 1.243 -30.891 -21.672 1 97.31 90 SER A O 1
ATOM 722 N N . PRO A 1 91 ? 2.594 -31.562 -23.328 1 97.69 91 PRO A N 1
ATOM 723 C CA . PRO A 1 91 ? 2.43 -30.312 -24.062 1 97.69 91 PRO A CA 1
ATOM 724 C C . PRO A 1 91 ? 0.964 -29.953 -24.297 1 97.69 91 PRO A C 1
ATOM 726 O O . PRO A 1 91 ? 0.119 -30.844 -24.422 1 97.69 91 PRO A O 1
ATOM 729 N N . SER A 1 92 ? 0.697 -28.688 -24.328 1 97.88 92 SER A N 1
ATOM 730 C CA . SER A 1 92 ? -0.641 -28.156 -24.562 1 97.88 92 SER A CA 1
ATOM 731 C C . SER A 1 92 ? -0.625 -27.078 -25.641 1 97.88 92 SER A C 1
ATOM 733 O O . SER A 1 92 ? 0.444 -26.641 -26.078 1 97.88 92 SER A O 1
ATOM 735 N N . PRO A 1 93 ? -1.753 -26.656 -26.125 1 96.81 93 PRO A N 1
ATOM 736 C CA . PRO A 1 93 ? -1.807 -25.578 -27.125 1 96.81 93 PRO A CA 1
ATOM 737 C C . PRO A 1 93 ? -1.195 -24.281 -26.609 1 96.81 93 PRO A C 1
ATOM 739 O O . PRO A 1 93 ? -0.66 -23.5 -27.406 1 96.81 93 PRO A O 1
ATOM 742 N N . GLU A 1 94 ? -1.199 -24.078 -25.312 1 96.69 94 GLU A N 1
ATOM 743 C CA . GLU A 1 94 ? -0.724 -22.828 -24.734 1 96.69 94 GLU A CA 1
ATOM 744 C C . GLU A 1 94 ? 0.792 -22.844 -24.562 1 96.69 94 GLU A C 1
ATOM 746 O O . GLU A 1 94 ? 1.422 -21.781 -24.484 1 96.69 94 GLU A O 1
ATOM 751 N N . ASP A 1 95 ? 1.306 -24.094 -24.453 1 97.56 95 ASP A N 1
ATOM 752 C CA . ASP A 1 95 ? 2.74 -24.188 -24.188 1 97.56 95 ASP A CA 1
ATOM 753 C C . ASP A 1 95 ? 3.289 -25.547 -24.578 1 97.56 95 ASP A C 1
ATOM 755 O O . ASP A 1 95 ? 2.789 -26.578 -24.125 1 97.56 95 ASP A O 1
ATOM 759 N N . GLU A 1 96 ? 4.383 -25.609 -25.312 1 97.75 96 GLU A N 1
ATOM 760 C CA . GLU A 1 96 ? 4.949 -26.859 -25.828 1 97.75 96 GLU A CA 1
ATOM 761 C C . GLU A 1 96 ? 5.629 -27.656 -24.734 1 97.75 96 GLU A C 1
ATOM 763 O O . GLU A 1 96 ? 5.891 -28.859 -24.906 1 97.75 96 GLU A O 1
ATOM 768 N N . ASP A 1 97 ? 5.859 -27.062 -23.594 1 98.06 97 ASP A N 1
ATOM 769 C CA . ASP A 1 97 ? 6.609 -27.734 -22.547 1 98.06 97 ASP A CA 1
ATOM 770 C C . ASP A 1 97 ? 5.672 -28.297 -21.484 1 98.06 97 ASP A C 1
ATOM 772 O O . ASP A 1 97 ? 6.109 -29.016 -20.578 1 98.06 97 ASP A O 1
ATOM 776 N N . GLY A 1 98 ? 4.383 -27.891 -21.547 1 98.56 98 GLY A N 1
ATOM 777 C CA . GLY A 1 98 ? 3.486 -28.344 -20.484 1 98.56 98 GLY A CA 1
ATOM 778 C C . GLY A 1 98 ? 2.115 -27.688 -20.562 1 98.56 98 GLY A C 1
ATOM 779 O O . GLY A 1 98 ? 1.661 -27.312 -21.641 1 98.56 98 GLY A O 1
ATOM 780 N N . GLU A 1 99 ? 1.412 -27.656 -19.391 1 98.75 99 GLU A N 1
ATOM 781 C CA . GLU A 1 99 ? 0.039 -27.172 -19.328 1 98.75 99 GLU A CA 1
ATOM 782 C C . GLU A 1 99 ? -0.063 -25.922 -18.453 1 98.75 99 GLU A C 1
ATOM 784 O O . GLU A 1 99 ? 0.676 -25.781 -17.484 1 98.75 99 GLU A O 1
ATOM 789 N N . LEU A 1 100 ? -0.998 -25.047 -18.828 1 98.88 100 LEU A N 1
ATOM 790 C CA . LEU A 1 100 ? -1.292 -23.891 -18 1 98.88 100 LEU A CA 1
ATOM 791 C C . LEU A 1 100 ? -1.843 -24.312 -16.641 1 98.88 100 LEU A C 1
ATOM 793 O O . LEU A 1 100 ? -2.885 -24.969 -16.562 1 98.88 100 LEU A O 1
ATOM 797 N N . ALA A 1 101 ? -1.137 -23.906 -15.586 1 98.94 101 ALA A N 1
ATOM 798 C CA . ALA A 1 101 ? -1.495 -24.375 -14.25 1 98.94 101 ALA A CA 1
ATOM 799 C C . ALA A 1 101 ? -2.008 -23.234 -13.391 1 98.94 101 ALA A C 1
ATOM 801 O O . ALA A 1 101 ? -2.482 -23.453 -12.273 1 98.94 101 ALA A O 1
ATOM 802 N N . GLY A 1 102 ? -1.901 -22.016 -13.867 1 98.81 102 GLY A N 1
ATOM 803 C CA . GLY A 1 102 ? -2.406 -20.906 -13.078 1 98.81 102 GLY A CA 1
ATOM 804 C C . GLY A 1 102 ? -1.818 -19.562 -13.484 1 98.81 102 GLY A C 1
ATOM 805 O O . GLY A 1 102 ? -1.3 -19.422 -14.594 1 98.81 102 GLY A O 1
ATOM 806 N N . VAL A 1 103 ? -2.027 -18.547 -12.656 1 98.69 103 VAL A N 1
ATOM 807 C CA . VAL A 1 103 ? -1.535 -17.188 -12.844 1 98.69 103 VAL A CA 1
ATOM 808 C C . VAL A 1 103 ? -1.005 -16.641 -11.523 1 98.69 103 VAL A C 1
ATOM 810 O O . VAL A 1 103 ? -1.483 -17.016 -10.453 1 98.69 103 VAL A O 1
ATOM 813 N N . VAL A 1 104 ? -0.027 -15.828 -11.578 1 98.69 104 VAL A N 1
ATOM 814 C CA . VAL A 1 104 ? 0.538 -15.156 -10.414 1 98.69 104 VAL A CA 1
ATOM 815 C C . VAL A 1 104 ? 1.133 -13.812 -10.828 1 98.69 104 VAL A C 1
ATOM 817 O O . VAL A 1 104 ? 1.488 -13.617 -11.992 1 98.69 104 VAL A O 1
ATOM 820 N N . LEU A 1 105 ? 1.223 -12.906 -9.867 1 98.44 105 LEU A N 1
ATOM 821 C CA . LEU A 1 105 ? 1.723 -11.57 -10.188 1 98.44 105 LEU A CA 1
ATOM 822 C C . LEU A 1 105 ? 2.855 -11.18 -9.25 1 98.44 105 LEU A C 1
ATOM 824 O O . LEU A 1 105 ? 2.826 -11.508 -8.062 1 98.44 105 LEU A O 1
ATOM 828 N N . TYR A 1 106 ? 3.873 -10.484 -9.789 1 98.56 106 TYR A N 1
ATOM 829 C CA . TYR A 1 106 ? 4.438 -9.383 -9.016 1 98.56 106 TYR A CA 1
ATOM 830 C C . TYR A 1 106 ? 3.514 -8.172 -9.039 1 98.56 106 TYR A C 1
ATOM 832 O O . TYR A 1 106 ? 3.039 -7.766 -10.102 1 98.56 106 TYR A O 1
ATOM 840 N N . MET A 1 107 ? 3.225 -7.578 -7.926 1 97.75 107 MET A N 1
ATOM 841 C CA . MET A 1 107 ? 2.332 -6.426 -7.871 1 97.75 107 MET A CA 1
ATOM 842 C C . MET A 1 107 ? 2.797 -5.43 -6.812 1 97.75 107 MET A C 1
ATOM 844 O O . MET A 1 107 ? 3.57 -5.781 -5.922 1 97.75 107 MET A O 1
ATOM 848 N N . ASN A 1 108 ? 2.344 -4.164 -6.969 1 97.25 108 ASN A N 1
ATOM 849 C CA . ASN A 1 108 ? 2.738 -3.107 -6.043 1 97.25 108 ASN A CA 1
ATOM 850 C C . ASN A 1 108 ? 4.258 -2.975 -5.961 1 97.25 108 ASN A C 1
ATOM 852 O O . ASN A 1 108 ? 4.809 -2.797 -4.875 1 97.25 108 ASN A O 1
ATOM 856 N N . THR A 1 109 ? 4.914 -3.158 -7.098 1 98.06 109 THR A N 1
ATOM 857 C CA . THR A 1 109 ? 6.367 -3.047 -7.137 1 98.06 109 THR A CA 1
ATOM 858 C C . THR A 1 109 ? 6.801 -1.589 -7.02 1 98.06 109 THR A C 1
ATOM 860 O O . THR A 1 109 ? 6.207 -0.706 -7.637 1 98.06 109 THR A O 1
ATOM 863 N N . SER A 1 110 ? 7.719 -1.383 -6.18 1 97.44 110 SER A N 1
ATOM 864 C CA . SER A 1 110 ? 8.281 -0.05 -6 1 97.44 110 SER A CA 1
ATOM 865 C C . SER A 1 110 ? 9.75 -0.015 -6.402 1 97.44 110 SER A C 1
ATOM 867 O O . SER A 1 110 ? 10.586 -0.673 -5.781 1 97.44 110 SER A O 1
ATOM 869 N N . LYS A 1 111 ? 10.047 0.743 -7.391 1 96.12 111 LYS A N 1
ATOM 870 C CA . LYS A 1 111 ? 11.43 0.864 -7.844 1 96.12 111 LYS A CA 1
ATOM 871 C C . LYS A 1 111 ? 12.266 1.66 -6.848 1 96.12 111 LYS A C 1
ATOM 873 O O . LYS A 1 111 ? 13.336 1.211 -6.434 1 96.12 111 LYS A O 1
ATOM 878 N N . PRO A 1 112 ? 11.75 2.809 -6.281 1 95.94 112 PRO A N 1
ATOM 879 C CA . PRO A 1 112 ? 12.57 3.584 -5.352 1 95.94 112 PRO A CA 1
ATOM 880 C C . PRO A 1 112 ? 12.836 2.848 -4.043 1 95.94 112 PRO A C 1
ATOM 882 O O . PRO A 1 112 ? 13.867 3.076 -3.4 1 95.94 112 PRO A O 1
ATOM 885 N N . HIS A 1 113 ? 11.914 1.938 -3.75 1 98.06 113 HIS A N 1
ATOM 886 C CA . HIS A 1 113 ? 12.062 1.272 -2.461 1 98.06 113 HIS A CA 1
ATOM 887 C C . HIS A 1 113 ? 12.406 -0.203 -2.639 1 98.06 113 HIS A C 1
ATOM 889 O O . HIS A 1 113 ? 12.414 -0.963 -1.667 1 98.06 113 HIS A O 1
ATOM 895 N N . ARG A 1 114 ? 12.617 -0.654 -3.881 1 98.38 114 ARG A N 1
ATOM 896 C CA . ARG A 1 114 ? 13.133 -1.967 -4.254 1 98.38 114 ARG A CA 1
ATOM 897 C C . ARG A 1 114 ? 12.344 -3.08 -3.57 1 98.38 114 ARG A C 1
ATOM 899 O O . ARG A 1 114 ? 12.922 -3.953 -2.924 1 98.38 114 ARG A O 1
ATOM 906 N N . SER A 1 115 ? 11.078 -3.035 -3.773 1 98.88 115 SER A N 1
ATOM 907 C CA . SER A 1 115 ? 10.203 -4.035 -3.164 1 98.88 115 SER A CA 1
ATOM 908 C C . SER A 1 115 ? 9.125 -4.492 -4.133 1 98.88 115 SER A C 1
ATOM 910 O O . SER A 1 115 ? 8.875 -3.836 -5.148 1 98.88 115 SER A O 1
ATOM 912 N N . THR A 1 116 ? 8.523 -5.598 -3.857 1 98.81 116 THR A N 1
ATOM 913 C CA . THR A 1 116 ? 7.383 -6.105 -4.613 1 98.81 116 THR A CA 1
ATOM 914 C C . THR A 1 116 ? 6.496 -6.977 -3.734 1 98.81 116 THR A C 1
ATOM 916 O O . THR A 1 116 ? 6.805 -7.203 -2.562 1 98.81 116 THR A O 1
ATOM 919 N N . GLU A 1 117 ? 5.391 -7.289 -4.246 1 98.88 117 GLU A N 1
ATOM 920 C CA . GLU A 1 117 ? 4.457 -8.234 -3.643 1 98.88 117 GLU A CA 1
ATOM 921 C C . GLU A 1 117 ? 4.184 -9.414 -4.578 1 98.88 117 GLU A C 1
ATOM 923 O O . GLU A 1 117 ? 4 -9.227 -5.781 1 98.88 117 GLU A O 1
ATOM 928 N N . ILE A 1 118 ? 4.352 -10.562 -4.082 1 98.88 118 ILE A N 1
ATOM 929 C CA . ILE A 1 118 ? 3.848 -11.727 -4.801 1 98.88 118 ILE A CA 1
ATOM 930 C C . ILE A 1 118 ? 2.389 -11.977 -4.422 1 98.88 118 ILE A C 1
ATOM 932 O O . ILE A 1 118 ? 2.078 -12.219 -3.254 1 98.88 118 ILE A O 1
ATOM 936 N N . GLY A 1 119 ? 1.537 -11.828 -5.395 1 98.19 119 GLY A N 1
ATOM 937 C CA . GLY A 1 119 ? 0.12 -11.945 -5.086 1 98.19 119 GLY A CA 1
ATOM 938 C C . GLY A 1 119 ? -0.715 -12.375 -6.277 1 98.19 119 GLY A C 1
ATOM 939 O O . GLY A 1 119 ? -0.174 -12.727 -7.328 1 98.19 119 GLY A O 1
ATOM 940 N N . PHE A 1 120 ? -1.978 -12.484 -5.98 1 97.75 120 PHE A N 1
ATOM 941 C CA . PHE A 1 120 ? -2.957 -13.008 -6.926 1 97.75 120 PHE A CA 1
ATOM 942 C C . PHE A 1 120 ? -2.529 -14.375 -7.453 1 97.75 120 PHE A C 1
ATOM 944 O O . PHE A 1 120 ? -2.443 -14.578 -8.664 1 97.75 120 PHE A O 1
ATOM 951 N N . ILE A 1 121 ? -2.234 -15.195 -6.574 1 98.5 121 ILE A N 1
ATOM 952 C CA . ILE A 1 121 ? -1.838 -16.562 -6.91 1 98.5 121 ILE A CA 1
ATOM 953 C C . ILE A 1 121 ? -3.08 -17.422 -7.125 1 98.5 121 ILE A C 1
ATOM 955 O O . ILE A 1 121 ? -3.801 -17.734 -6.172 1 98.5 121 ILE A O 1
ATOM 959 N N . VAL A 1 122 ? -3.344 -17.781 -8.289 1 98.75 122 VAL A N 1
ATOM 960 C CA . VAL A 1 122 ? -4.414 -18.719 -8.617 1 98.75 122 VAL A CA 1
ATOM 961 C C . VAL A 1 122 ? -3.826 -19.984 -9.25 1 98.75 122 VAL A C 1
ATOM 963 O O . VAL A 1 122 ? -3.328 -19.938 -10.375 1 98.75 122 VAL A O 1
ATOM 966 N N . VAL A 1 123 ? -3.824 -21 -8.555 1 98.81 123 VAL A N 1
ATOM 967 C CA . VAL A 1 123 ? -3.504 -22.328 -9.078 1 98.81 123 VAL A CA 1
ATOM 968 C C . VAL A 1 123 ? -4.785 -23.047 -9.492 1 98.81 123 VAL A C 1
ATOM 970 O O . VAL A 1 123 ? -5.707 -23.203 -8.688 1 98.81 123 VAL A O 1
ATOM 973 N N . LEU A 1 124 ? -4.836 -23.453 -10.672 1 98.81 124 LEU A N 1
ATOM 974 C CA . LEU A 1 124 ? -6.035 -24.078 -11.211 1 98.81 124 LEU A CA 1
ATOM 975 C C . LEU A 1 124 ?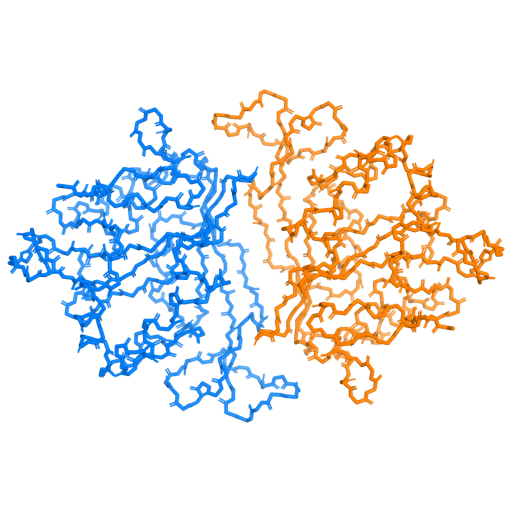 -6.309 -25.422 -10.516 1 98.81 124 LEU A C 1
ATOM 977 O O . LEU A 1 124 ? -5.391 -26.031 -9.977 1 98.81 124 LEU A O 1
ATOM 981 N N . PRO A 1 125 ? -7.543 -25.891 -10.547 1 98.56 125 PRO A N 1
ATOM 982 C CA . PRO A 1 125 ? -7.992 -26.984 -9.695 1 98.56 125 PRO A CA 1
ATOM 983 C C . PRO A 1 125 ? -7.184 -28.266 -9.906 1 98.56 125 PRO A C 1
ATOM 985 O O . PRO A 1 125 ? -6.797 -28.922 -8.938 1 98.56 125 PRO A O 1
ATOM 988 N N . ASN A 1 126 ? -6.828 -28.562 -11.109 1 98.06 126 ASN A N 1
ATOM 989 C CA . ASN A 1 126 ? -6.148 -29.828 -11.422 1 98.06 126 ASN A CA 1
ATOM 990 C C . ASN A 1 126 ? -4.707 -29.812 -10.93 1 98.06 126 ASN A C 1
ATOM 992 O O . ASN A 1 126 ? -4.047 -30.859 -10.906 1 98.06 126 ASN A O 1
ATOM 996 N N . TYR A 1 127 ? -4.293 -28.672 -10.484 1 98.5 127 TYR A N 1
ATOM 997 C CA . TYR A 1 127 ? -2.887 -28.531 -10.133 1 98.5 127 TYR A CA 1
ATOM 998 C C . TYR A 1 127 ? -2.729 -28.141 -8.672 1 98.5 127 TYR A C 1
ATOM 1000 O O . TYR A 1 127 ? -1.623 -27.828 -8.219 1 98.5 127 TYR A O 1
ATOM 1008 N N . GLN A 1 128 ? -3.797 -28.062 -7.883 1 97.44 128 GLN A N 1
ATOM 1009 C CA . GLN A 1 128 ? -3.746 -27.734 -6.461 1 97.44 128 GLN A CA 1
ATOM 1010 C C . GLN A 1 128 ? -3.217 -28.906 -5.648 1 97.44 128 GLN A C 1
ATOM 1012 O O . GLN A 1 128 ? -3.387 -30.062 -6.035 1 97.44 128 GLN A O 1
ATOM 1017 N N . ARG A 1 129 ? -2.584 -28.594 -4.559 1 95.94 129 ARG A N 1
ATOM 1018 C CA . ARG A 1 129 ? -1.988 -29.578 -3.658 1 95.94 129 ARG A CA 1
ATOM 1019 C C . ARG A 1 129 ? -0.926 -30.406 -4.375 1 95.94 129 ARG A C 1
ATOM 1021 O O . ARG A 1 129 ? -0.859 -31.625 -4.203 1 95.94 129 ARG A O 1
ATOM 1028 N N . THR A 1 130 ? -0.303 -29.828 -5.273 1 96.62 130 THR A N 1
ATOM 1029 C CA . THR A 1 130 ? 0.849 -30.359 -5.98 1 96.62 130 THR A CA 1
ATOM 1030 C C . THR A 1 130 ? 2.088 -29.516 -5.742 1 96.62 130 THR A C 1
ATOM 1032 O O . THR A 1 130 ? 2.121 -28.703 -4.809 1 96.62 130 THR A O 1
ATOM 1035 N N . HIS A 1 131 ? 3.1 -29.656 -6.586 1 97.62 131 HIS A N 1
ATOM 1036 C CA . HIS A 1 131 ? 4.367 -28.938 -6.512 1 97.62 131 HIS A CA 1
ATOM 1037 C C . HIS A 1 131 ? 4.23 -27.516 -7.059 1 97.62 131 HIS A C 1
ATOM 1039 O O . HIS A 1 131 ? 5.129 -26.688 -6.887 1 97.62 131 HIS A O 1
ATOM 1045 N N . VAL A 1 132 ? 3.156 -27.125 -7.617 1 98.62 132 VAL A N 1
ATOM 1046 C CA . VAL A 1 132 ? 3.021 -25.953 -8.484 1 98.62 132 VAL A CA 1
ATOM 1047 C C . VAL A 1 132 ? 3.176 -24.688 -7.652 1 98.62 132 VAL A C 1
ATOM 1049 O O . VAL A 1 132 ? 4.02 -23.844 -7.957 1 98.62 132 VAL A O 1
ATOM 1052 N N . ALA A 1 133 ? 2.439 -24.578 -6.566 1 98.38 133 ALA A N 1
ATOM 1053 C CA . ALA A 1 133 ? 2.443 -23.328 -5.805 1 98.38 133 ALA A CA 1
ATOM 1054 C C . ALA A 1 133 ? 3.812 -23.078 -5.18 1 98.38 133 ALA A C 1
ATOM 1056 O O . ALA A 1 133 ? 4.367 -21.984 -5.305 1 98.38 133 ALA A O 1
ATOM 1057 N N . THR A 1 134 ? 4.328 -24.078 -4.535 1 98 134 THR A N 1
ATOM 1058 C CA . THR A 1 134 ? 5.602 -23.922 -3.838 1 98 134 THR A CA 1
ATOM 1059 C C . THR A 1 134 ? 6.719 -23.578 -4.816 1 98 134 THR A C 1
ATOM 1061 O O . THR A 1 134 ? 7.516 -22.672 -4.559 1 98 134 THR A O 1
ATOM 1064 N N . ASN A 1 135 ? 6.781 -24.297 -5.945 1 98.69 135 ASN A N 1
ATOM 1065 C CA . ASN A 1 135 ? 7.816 -24.031 -6.938 1 98.69 135 ASN A CA 1
ATOM 1066 C C . ASN A 1 135 ? 7.637 -22.656 -7.578 1 98.69 135 ASN A C 1
ATOM 1068 O O . ASN A 1 135 ? 8.617 -21.953 -7.836 1 98.69 135 ASN A O 1
ATOM 1072 N N . THR A 1 136 ? 6.406 -22.25 -7.828 1 98.81 136 THR A N 1
ATOM 1073 C CA . THR A 1 136 ? 6.113 -20.938 -8.383 1 98.81 136 THR A CA 1
ATOM 1074 C C . THR A 1 136 ? 6.637 -19.828 -7.461 1 98.81 136 THR A C 1
ATOM 1076 O O . THR A 1 136 ? 7.395 -18.969 -7.898 1 98.81 136 THR A O 1
ATOM 1079 N N . VAL A 1 137 ? 6.301 -19.906 -6.188 1 98.75 137 VAL A N 1
ATOM 1080 C CA . VAL A 1 137 ? 6.688 -18.875 -5.227 1 98.75 137 VAL A CA 1
ATOM 1081 C C . VAL A 1 137 ? 8.203 -18.891 -5.035 1 98.75 137 VAL A C 1
ATOM 1083 O O . VAL A 1 137 ? 8.836 -17.828 -4.977 1 98.75 137 VAL A O 1
ATOM 1086 N N . GLY A 1 138 ? 8.734 -20.094 -4.957 1 98.5 138 GLY A N 1
ATOM 1087 C CA . GLY A 1 138 ? 10.18 -20.188 -4.848 1 98.5 138 GLY A CA 1
ATOM 1088 C C . GLY A 1 138 ? 10.914 -19.5 -5.988 1 98.5 138 GLY A C 1
ATOM 1089 O O . GLY A 1 138 ? 11.859 -18.75 -5.762 1 98.5 138 GLY A O 1
ATOM 1090 N N . LEU A 1 139 ? 10.523 -19.781 -7.254 1 98.62 139 LEU A N 1
ATOM 1091 C CA . LEU A 1 139 ? 11.133 -19.172 -8.43 1 98.62 139 LEU A CA 1
ATOM 1092 C C . LEU A 1 139 ? 11.016 -17.641 -8.367 1 98.62 139 LEU A C 1
ATOM 1094 O O . LEU A 1 139 ? 11.961 -16.938 -8.703 1 98.62 139 LEU A O 1
ATOM 1098 N N . LEU A 1 140 ? 9.867 -17.172 -7.938 1 98.81 140 LEU A N 1
ATOM 1099 C CA . LEU A 1 140 ? 9.641 -15.734 -7.871 1 98.81 140 LEU A CA 1
ATOM 1100 C C . LEU A 1 140 ? 10.508 -15.094 -6.793 1 98.81 140 LEU A C 1
ATOM 1102 O O . LEU A 1 140 ? 11.023 -13.992 -6.984 1 98.81 140 LEU A O 1
ATOM 1106 N N . MET A 1 141 ? 10.633 -15.766 -5.66 1 98.69 141 MET A N 1
ATOM 1107 C CA . MET A 1 141 ? 11.492 -15.258 -4.59 1 98.69 141 MET A CA 1
ATOM 1108 C C . MET A 1 141 ? 12.945 -15.195 -5.039 1 98.69 141 MET A C 1
ATOM 1110 O O . MET A 1 141 ? 13.633 -14.203 -4.797 1 98.69 141 MET A O 1
ATOM 1114 N N . GLN A 1 142 ? 13.391 -16.25 -5.68 1 98.31 142 GLN A N 1
ATOM 1115 C CA . GLN A 1 142 ? 14.75 -16.281 -6.195 1 98.31 142 GLN A CA 1
ATOM 1116 C C . GLN A 1 142 ? 15 -15.141 -7.176 1 98.31 142 GLN A C 1
ATOM 1118 O O . GLN A 1 142 ? 16.031 -14.477 -7.105 1 98.31 142 GLN A O 1
ATOM 1123 N N . CYS A 1 143 ? 14.109 -14.945 -8.062 1 98.5 143 CYS A N 1
ATOM 1124 C CA . CYS A 1 143 ? 14.234 -13.867 -9.039 1 98.5 143 CYS A CA 1
ATOM 1125 C C . CYS A 1 143 ? 14.227 -12.508 -8.352 1 98.5 143 CYS A C 1
ATOM 1127 O O . CYS A 1 143 ? 15.078 -11.664 -8.633 1 98.5 143 CYS A O 1
ATOM 1129 N N . ALA A 1 144 ? 13.289 -12.266 -7.422 1 98.75 144 ALA A N 1
ATOM 1130 C CA . ALA A 1 144 ? 13.117 -10.977 -6.762 1 98.75 144 ALA A CA 1
ATOM 1131 C C . ALA A 1 144 ? 14.383 -10.57 -6.016 1 98.75 144 ALA A C 1
ATOM 1133 O O . ALA A 1 144 ? 14.883 -9.453 -6.18 1 98.75 144 ALA A O 1
ATOM 1134 N N . PHE A 1 145 ? 14.938 -11.5 -5.258 1 98.56 145 PHE A N 1
ATOM 1135 C CA . PHE A 1 145 ? 16.047 -11.172 -4.379 1 98.56 145 PHE A CA 1
ATOM 1136 C C . PHE A 1 145 ? 17.391 -11.367 -5.094 1 98.56 145 PHE A C 1
ATOM 1138 O O . PHE A 1 145 ? 18.422 -10.859 -4.648 1 98.56 145 PHE A O 1
ATOM 1145 N N . GLY A 1 146 ? 17.391 -12.125 -6.18 1 97.69 146 GLY A N 1
ATOM 1146 C CA . GLY A 1 146 ? 18.641 -12.406 -6.875 1 97.69 146 GLY A CA 1
ATOM 1147 C C . GLY A 1 146 ? 19.344 -11.156 -7.352 1 97.69 146 GLY A C 1
ATOM 1148 O O . GLY A 1 146 ? 18.703 -10.141 -7.625 1 97.69 146 GLY A O 1
ATOM 1149 N N . SER A 1 147 ? 20.609 -11.281 -7.586 1 95.81 147 SER A N 1
ATOM 1150 C CA . SER A 1 147 ? 21.406 -10.156 -8.078 1 95.81 147 SER A CA 1
ATOM 1151 C C . SER A 1 147 ? 21.094 -9.859 -9.539 1 95.81 147 SER A C 1
ATOM 1153 O O . SER A 1 147 ? 20.922 -10.781 -10.344 1 95.81 147 SER A O 1
ATOM 1155 N N . PRO A 1 148 ? 21.109 -8.578 -9.852 1 94.81 148 PRO A N 1
ATOM 1156 C CA . PRO A 1 148 ? 20.875 -8.234 -11.25 1 94.81 148 PRO A CA 1
ATOM 1157 C C . PRO A 1 148 ? 21.906 -8.844 -12.195 1 94.81 148 PRO A C 1
ATOM 1159 O O . PRO A 1 148 ? 21.578 -9.203 -13.328 1 94.81 148 PRO A O 1
ATOM 1162 N N . ASP A 1 149 ? 23.125 -9 -11.75 1 93.56 149 ASP A N 1
ATOM 1163 C CA . ASP A 1 149 ? 24.188 -9.57 -12.562 1 93.56 149 ASP A CA 1
ATOM 1164 C C . ASP A 1 149 ? 23.891 -11.023 -12.922 1 93.56 149 ASP A C 1
ATOM 1166 O O . ASP A 1 149 ? 24.438 -11.555 -13.891 1 93.56 149 ASP A O 1
ATOM 1170 N N . GLU A 1 150 ? 23.031 -11.656 -12.211 1 91.56 150 GLU A N 1
ATOM 1171 C CA . GLU A 1 150 ? 22.672 -13.055 -12.43 1 91.56 150 GLU A CA 1
ATOM 1172 C C . GLU A 1 150 ? 21.234 -13.195 -12.906 1 91.56 150 GLU A C 1
ATOM 1174 O O . GLU A 1 150 ? 20.625 -14.258 -12.781 1 91.56 150 GLU A O 1
ATOM 1179 N N . GLY A 1 151 ? 20.641 -12.094 -13.273 1 93 151 GLY A N 1
ATOM 1180 C CA . GLY A 1 151 ? 19.312 -12.125 -13.852 1 93 151 GLY A CA 1
ATOM 1181 C C . GLY A 1 151 ? 18.203 -11.867 -12.836 1 93 151 GLY A C 1
ATOM 1182 O O . GLY A 1 151 ? 17.016 -11.969 -13.164 1 93 151 GLY A O 1
ATOM 1183 N N . GLY A 1 152 ? 18.594 -11.547 -11.609 1 96.88 152 GLY A N 1
ATOM 1184 C CA . GLY A 1 152 ? 17.609 -11.203 -10.586 1 96.88 152 GLY A CA 1
ATOM 1185 C C . GLY A 1 152 ? 17.219 -9.742 -10.594 1 96.88 152 GLY A C 1
ATOM 1186 O O . GLY A 1 152 ? 17.766 -8.953 -11.383 1 96.88 152 GLY A O 1
ATOM 1187 N N . LEU A 1 153 ? 16.312 -9.406 -9.758 1 98.06 153 LEU A N 1
ATOM 1188 C CA . LEU A 1 153 ? 15.812 -8.039 -9.727 1 98.06 153 LEU A CA 1
ATOM 1189 C C . LEU A 1 153 ? 16.562 -7.207 -8.688 1 98.06 153 LEU A C 1
ATOM 1191 O O . LEU A 1 153 ? 16.5 -5.977 -8.703 1 98.06 153 LEU A O 1
ATOM 1195 N N . GLY A 1 154 ? 17.219 -7.84 -7.762 1 98 154 GLY A N 1
ATOM 1196 C CA . GLY A 1 154 ? 17.969 -7.133 -6.742 1 98 154 GLY A CA 1
ATOM 1197 C C . GLY A 1 154 ? 17.094 -6.43 -5.727 1 98 154 GLY A C 1
ATOM 1198 O O . GLY A 1 154 ? 17.469 -5.387 -5.188 1 98 154 GLY A O 1
ATOM 1199 N N . LEU A 1 155 ? 15.945 -6.922 -5.453 1 98.69 155 LEU A N 1
ATOM 1200 C CA . LEU A 1 155 ? 15.016 -6.27 -4.543 1 98.69 155 LEU A CA 1
ATOM 1201 C C . LEU A 1 155 ? 15.43 -6.48 -3.092 1 98.69 155 LEU A C 1
ATOM 1203 O O . LEU A 1 155 ? 16.203 -7.391 -2.793 1 98.69 155 LEU A O 1
ATOM 1207 N N . VAL A 1 156 ? 14.914 -5.621 -2.207 1 98.75 156 VAL A N 1
ATOM 1208 C CA . VAL A 1 156 ? 15.289 -5.605 -0.796 1 98.75 156 VAL A CA 1
ATOM 1209 C C . VAL A 1 156 ? 14.188 -6.242 0.041 1 98.75 156 VAL A C 1
ATOM 1211 O O . VAL A 1 156 ? 14.445 -6.785 1.118 1 98.75 156 VAL A O 1
ATOM 1214 N N . ARG A 1 157 ? 12.977 -6.246 -0.519 1 98.88 157 ARG A N 1
ATOM 1215 C CA . ARG A 1 157 ? 11.859 -6.746 0.27 1 98.88 157 ARG A CA 1
ATOM 1216 C C . ARG A 1 157 ? 10.766 -7.32 -0.63 1 98.88 157 ARG A C 1
ATOM 1218 O O . ARG A 1 157 ? 10.461 -6.754 -1.683 1 98.88 157 ARG A O 1
ATOM 1225 N N . VAL A 1 158 ? 10.18 -8.344 -0.208 1 98.94 158 VAL A N 1
ATOM 1226 C CA . VAL A 1 158 ? 9 -8.938 -0.847 1 98.94 158 VAL A CA 1
ATOM 1227 C C . VAL A 1 158 ? 7.879 -9.086 0.175 1 98.94 158 VAL A C 1
ATOM 1229 O O . VAL A 1 158 ? 8.102 -9.562 1.291 1 98.94 158 VAL A O 1
ATOM 1232 N N . GLU A 1 159 ? 6.734 -8.641 -0.21 1 98.88 159 GLU A N 1
ATOM 1233 C CA . GLU A 1 159 ? 5.559 -8.672 0.656 1 98.88 159 GLU A CA 1
ATOM 1234 C C . GLU A 1 159 ? 4.59 -9.773 0.23 1 98.88 159 GLU A C 1
ATOM 1236 O O . GLU A 1 159 ? 4.629 -10.234 -0.913 1 98.88 159 GLU A O 1
ATOM 1241 N N . TRP A 1 160 ? 3.863 -10.234 1.162 1 98.88 160 TRP A N 1
ATOM 1242 C CA . TRP A 1 160 ? 2.773 -11.195 0.995 1 98.88 160 TRP A CA 1
ATOM 1243 C C . TRP A 1 160 ? 1.556 -10.781 1.813 1 98.88 160 TRP A C 1
ATOM 1245 O O . TRP A 1 160 ? 1.68 -10.438 2.99 1 98.88 160 TRP A O 1
ATOM 1255 N N . LYS A 1 161 ? 0.401 -10.703 1.151 1 98.81 161 LYS A N 1
ATOM 1256 C CA . LYS A 1 161 ? -0.858 -10.391 1.824 1 98.81 161 LYS A CA 1
ATOM 1257 C C . LYS A 1 161 ? -1.913 -11.453 1.53 1 98.81 161 LYS A C 1
ATOM 1259 O O . LYS A 1 161 ? -2.035 -11.922 0.394 1 98.81 161 LYS A O 1
ATOM 1264 N N . THR A 1 162 ? -2.629 -11.805 2.498 1 98.75 162 THR A N 1
ATOM 1265 C CA . THR A 1 162 ? -3.715 -12.758 2.307 1 98.75 162 THR A CA 1
ATOM 1266 C C . THR A 1 162 ? -4.816 -12.539 3.34 1 98.75 162 THR A C 1
ATOM 1268 O O . THR A 1 162 ? -4.598 -11.883 4.359 1 98.75 162 THR A O 1
ATOM 1271 N N . SER A 1 163 ? -5.977 -13.07 3.035 1 98.75 163 SER A N 1
ATOM 1272 C CA . SER A 1 163 ? -7.09 -13.023 3.98 1 98.75 163 SER A CA 1
ATOM 1273 C C . SER A 1 163 ? -6.77 -13.805 5.246 1 98.75 163 SER A C 1
ATOM 1275 O O . SER A 1 163 ? -6.184 -14.891 5.18 1 98.75 163 SER A O 1
ATOM 1277 N N . THR A 1 164 ? -7.246 -13.273 6.359 1 98.69 164 THR A N 1
ATOM 1278 C CA . THR A 1 164 ? -7.121 -14.031 7.602 1 98.69 164 THR A CA 1
ATOM 1279 C C . THR A 1 164 ? -7.848 -15.367 7.492 1 98.69 164 THR A C 1
ATOM 1281 O O . THR A 1 164 ? -7.516 -16.328 8.203 1 98.69 164 THR A O 1
ATOM 1284 N N . ALA A 1 165 ? -8.789 -15.484 6.578 1 98.44 165 ALA A N 1
ATOM 1285 C CA . ALA A 1 165 ? -9.57 -16.703 6.379 1 98.44 165 ALA A CA 1
ATOM 1286 C C . ALA A 1 165 ? -8.852 -17.672 5.453 1 98.44 165 ALA A C 1
ATOM 1288 O O . ALA A 1 165 ? -9.227 -18.844 5.355 1 98.44 165 ALA A O 1
ATOM 1289 N N . ASN A 1 166 ? -7.891 -17.25 4.711 1 98.44 166 ASN A N 1
ATOM 1290 C CA . ASN A 1 166 ? -7.16 -18.078 3.76 1 98.44 166 ASN A CA 1
ATOM 1291 C C . ASN A 1 166 ? -5.98 -18.781 4.418 1 98.44 166 ASN A C 1
ATOM 1293 O O . ASN A 1 166 ? -4.824 -18.453 4.148 1 98.44 166 ASN A O 1
ATOM 1297 N N . ILE A 1 167 ? -6.25 -19.766 5.16 1 97.94 167 ILE A N 1
ATOM 1298 C CA . ILE A 1 167 ? -5.285 -20.469 6.008 1 97.94 167 ILE A CA 1
ATOM 1299 C C . ILE A 1 167 ? -4.195 -21.094 5.141 1 97.94 167 ILE A C 1
ATOM 1301 O O . ILE A 1 167 ? -3.006 -20.969 5.438 1 97.94 167 ILE A O 1
ATOM 1305 N N . PRO A 1 168 ? -4.562 -21.75 3.994 1 97.19 168 PRO A N 1
ATOM 1306 C CA . PRO A 1 168 ? -3.506 -22.344 3.17 1 97.19 168 PRO A CA 1
ATOM 1307 C C . PRO A 1 168 ? -2.51 -21.297 2.656 1 97.19 168 PRO A C 1
ATOM 1309 O O . PRO A 1 168 ? -1.306 -21.562 2.609 1 97.19 168 PRO A O 1
ATOM 1312 N N . SER A 1 169 ? -2.986 -20.141 2.268 1 98.12 169 SER A N 1
ATOM 1313 C CA . SER A 1 169 ? -2.1 -19.094 1.802 1 98.12 169 SER A CA 1
ATOM 1314 C C . SER A 1 169 ? -1.171 -18.609 2.914 1 98.12 169 SER A C 1
ATOM 1316 O O . SER A 1 169 ? 0.027 -18.422 2.691 1 98.12 169 SER A O 1
ATOM 1318 N N . ALA A 1 170 ? -1.695 -18.391 4.078 1 98.56 170 ALA A N 1
ATOM 1319 C CA . ALA A 1 170 ? -0.885 -17.984 5.227 1 98.56 170 ALA A CA 1
ATOM 1320 C C . ALA A 1 170 ? 0.18 -19.031 5.539 1 98.56 170 ALA A C 1
ATOM 1322 O O . ALA A 1 170 ? 1.344 -18.703 5.766 1 98.56 170 ALA A O 1
ATOM 1323 N N . ARG A 1 171 ? -0.209 -20.266 5.504 1 97.88 171 ARG A N 1
ATOM 1324 C CA . ARG A 1 171 ? 0.715 -21.344 5.797 1 97.88 171 ARG A CA 1
ATOM 1325 C C . ARG A 1 171 ? 1.852 -21.391 4.777 1 97.88 171 ARG A C 1
ATOM 1327 O O . ARG A 1 171 ? 3.004 -21.641 5.137 1 97.88 171 ARG A O 1
ATOM 1334 N N . LEU A 1 172 ? 1.518 -21.203 3.508 1 97.5 172 LEU A N 1
ATOM 1335 C CA . LEU A 1 172 ? 2.551 -21.188 2.479 1 97.5 172 LEU A CA 1
ATOM 1336 C C . LEU A 1 172 ? 3.553 -20.062 2.73 1 97.5 172 LEU A C 1
ATOM 1338 O O . LEU A 1 172 ? 4.766 -20.281 2.654 1 97.5 172 LEU A O 1
ATOM 1342 N N . ALA A 1 173 ? 3.08 -18.859 3.045 1 98.06 173 ALA A N 1
ATOM 1343 C CA . ALA A 1 173 ? 3.959 -17.734 3.354 1 98.06 173 ALA A CA 1
ATOM 1344 C C . ALA A 1 173 ? 4.898 -18.062 4.508 1 98.06 173 ALA A C 1
ATOM 1346 O O . ALA A 1 173 ? 6.102 -17.812 4.43 1 98.06 173 ALA A O 1
ATOM 1347 N N . GLU A 1 174 ? 4.316 -18.625 5.516 1 97.81 174 GLU A N 1
ATOM 1348 C CA . GLU A 1 174 ? 5.094 -18.969 6.703 1 97.81 174 GLU A CA 1
ATOM 1349 C C . GLU A 1 174 ? 6.109 -20.062 6.398 1 97.81 174 GLU A C 1
ATOM 1351 O O . GLU A 1 174 ? 7.254 -20 6.848 1 97.81 174 GLU A O 1
ATOM 1356 N N . LYS A 1 175 ? 5.68 -21.078 5.637 1 96 175 LYS A N 1
ATOM 1357 C CA . LYS A 1 175 ? 6.578 -22.156 5.246 1 96 175 LYS A CA 1
ATOM 1358 C C . LYS A 1 175 ? 7.75 -21.625 4.426 1 96 175 LYS A C 1
ATOM 1360 O O . LYS A 1 175 ? 8.883 -22.094 4.566 1 96 175 LYS A O 1
ATOM 1365 N N . ILE A 1 176 ? 7.492 -20.688 3.57 1 96 176 ILE A N 1
ATOM 1366 C CA . ILE A 1 176 ? 8.516 -20.094 2.727 1 96 176 ILE A CA 1
ATOM 1367 C C . ILE A 1 176 ? 9.5 -19.312 3.592 1 96 176 ILE A C 1
ATOM 1369 O O . ILE A 1 176 ? 10.68 -19.188 3.242 1 96 176 ILE A O 1
ATOM 1373 N N . GLY A 1 177 ? 8.992 -18.75 4.727 1 97 177 GLY A N 1
ATOM 1374 C CA . GLY A 1 177 ? 9.891 -18.062 5.641 1 97 177 GLY A CA 1
ATOM 1375 C C . GLY A 1 177 ? 9.555 -16.594 5.816 1 97 177 GLY A C 1
ATOM 1376 O O . GLY A 1 177 ? 10.312 -15.852 6.434 1 97 177 GLY A O 1
ATOM 1377 N N . TYR A 1 178 ? 8.438 -16.188 5.32 1 98.38 178 TYR A N 1
ATOM 1378 C CA . TYR A 1 178 ? 8.016 -14.805 5.562 1 98.38 178 TYR A CA 1
ATOM 1379 C C . TYR A 1 178 ? 7.797 -14.555 7.051 1 98.38 178 TYR A C 1
ATOM 1381 O O . TYR A 1 178 ? 7.406 -15.461 7.789 1 98.38 178 TYR A O 1
ATOM 1389 N N . SER A 1 179 ? 8.008 -13.352 7.465 1 98.5 179 SER A N 1
ATOM 1390 C CA . SER A 1 179 ? 7.645 -12.93 8.812 1 98.5 179 SER A CA 1
ATOM 1391 C C . SER A 1 179 ? 6.301 -12.203 8.828 1 98.5 179 SER A C 1
ATOM 1393 O O . SER A 1 179 ? 6.02 -11.391 7.945 1 98.5 179 SER A O 1
ATOM 1395 N N . LYS A 1 180 ? 5.523 -12.547 9.773 1 98.75 180 LYS A N 1
ATOM 1396 C CA . LYS A 1 180 ? 4.246 -11.867 9.93 1 98.75 180 LYS A CA 1
ATOM 1397 C C . LYS A 1 180 ? 4.441 -10.445 10.453 1 98.75 180 LYS A C 1
ATOM 1399 O O . LYS A 1 180 ? 5.109 -10.242 11.469 1 98.75 180 LYS A O 1
ATOM 1404 N N . VAL A 1 181 ? 3.945 -9.484 9.805 1 98.81 181 VAL A N 1
ATOM 1405 C CA . VAL A 1 181 ? 3.932 -8.094 10.25 1 98.81 181 VAL A CA 1
ATOM 1406 C C . VAL A 1 181 ? 2.762 -7.863 11.203 1 98.81 181 VAL A C 1
ATOM 1408 O O . VAL A 1 181 ? 2.957 -7.441 12.344 1 98.81 181 VAL A O 1
ATOM 1411 N N . GLY A 1 182 ? 1.604 -8.141 10.688 1 98.81 182 GLY A N 1
ATOM 1412 C CA . GLY A 1 182 ? 0.39 -8.008 11.477 1 98.81 182 GLY A CA 1
ATOM 1413 C C . GLY A 1 182 ? -0.875 -8.078 10.648 1 98.81 182 GLY A C 1
ATOM 1414 O O . GLY A 1 182 ? -0.84 -8.492 9.484 1 98.81 182 GLY A O 1
ATOM 1415 N N . VAL A 1 183 ? -2.029 -7.742 11.258 1 98.88 183 VAL A N 1
ATOM 1416 C CA . VAL A 1 183 ? -3.322 -7.867 10.594 1 98.88 183 VAL A CA 1
ATOM 1417 C C . VAL A 1 183 ? -3.939 -6.484 10.406 1 98.88 183 VAL A C 1
ATOM 1419 O O . VAL A 1 183 ? -3.998 -5.688 11.344 1 98.88 183 VAL A O 1
ATOM 1422 N N . ILE A 1 184 ? -4.367 -6.137 9.25 1 98.88 184 ILE A N 1
ATOM 1423 C CA . ILE A 1 184 ? -5.121 -4.93 8.93 1 98.88 184 ILE A CA 1
ATOM 1424 C C . ILE A 1 184 ? -6.617 -5.238 8.938 1 98.88 184 ILE A C 1
ATOM 1426 O O . ILE A 1 184 ? -7.105 -5.984 8.086 1 98.88 184 ILE A O 1
ATOM 1430 N N . PRO A 1 185 ? -7.352 -4.652 9.805 1 98.69 185 PRO A N 1
ATOM 1431 C CA . PRO A 1 185 ? -8.797 -4.906 9.828 1 98.69 185 PRO A CA 1
ATOM 1432 C C . PRO A 1 185 ? -9.539 -4.211 8.695 1 98.69 185 PRO A C 1
ATOM 1434 O O . PRO A 1 185 ? -9.18 -3.098 8.305 1 98.69 185 PRO A O 1
ATOM 1437 N N . TYR A 1 186 ? -10.57 -4.906 8.164 1 98.69 186 TYR A N 1
ATOM 1438 C CA . TYR A 1 186 ? -11.414 -4.336 7.117 1 98.69 186 TYR A CA 1
ATOM 1439 C C . TYR A 1 186 ? -10.57 -3.779 5.977 1 98.69 186 TYR A C 1
ATOM 1441 O O . TYR A 1 186 ? -10.82 -2.672 5.496 1 98.69 186 TYR A O 1
ATOM 1449 N N . HIS A 1 187 ? -9.586 -4.535 5.586 1 98.75 187 HIS A N 1
ATOM 1450 C CA . HIS A 1 187 ? -8.633 -4.074 4.586 1 98.75 187 HIS A CA 1
ATOM 1451 C C . HIS A 1 187 ? -9.266 -4.004 3.201 1 98.75 187 HIS A C 1
ATOM 1453 O O . HIS A 1 187 ? -9.07 -3.025 2.475 1 98.75 187 HIS A O 1
ATOM 1459 N N . TYR A 1 188 ? -10.039 -4.977 2.791 1 98.56 188 TYR A N 1
ATOM 1460 C CA . TYR A 1 188 ? -10.633 -5.012 1.461 1 98.56 188 TYR A CA 1
ATOM 1461 C C . TYR A 1 188 ? -12.141 -5.242 1.546 1 98.56 188 TYR A C 1
ATOM 1463 O O . TYR A 1 188 ? -12.609 -6.031 2.373 1 98.56 188 TYR A O 1
ATOM 1471 N N . CYS A 1 189 ? -12.836 -4.617 0.667 1 98.44 189 CYS A N 1
ATOM 1472 C CA . CYS A 1 189 ? -14.258 -4.871 0.469 1 98.44 189 CYS A CA 1
ATOM 1473 C C . CYS A 1 189 ? -14.484 -5.828 -0.694 1 98.44 189 CYS A C 1
ATOM 1475 O O . CYS A 1 189 ? -13.93 -5.637 -1.779 1 98.44 189 CYS A O 1
ATOM 1477 N N . PHE A 1 190 ? -15.133 -6.871 -0.441 1 98.31 190 PHE A N 1
ATOM 1478 C CA . PHE A 1 190 ? -15.719 -7.695 -1.493 1 98.31 190 PHE A CA 1
ATOM 1479 C C . PHE A 1 190 ? -17.125 -7.223 -1.844 1 98.31 190 PHE A C 1
ATOM 1481 O O . PHE A 1 190 ? -18.094 -7.676 -1.251 1 98.31 190 PHE A O 1
ATOM 1488 N N . ALA A 1 191 ? -17.188 -6.344 -2.814 1 97.06 191 ALA A N 1
ATOM 1489 C CA . ALA A 1 191 ? -18.484 -5.801 -3.201 1 97.06 191 ALA A CA 1
ATOM 1490 C C . ALA A 1 191 ? -19.438 -6.91 -3.654 1 97.06 191 ALA A C 1
ATOM 1492 O O . ALA A 1 191 ? -19.094 -7.711 -4.523 1 97.06 191 ALA A O 1
ATOM 1493 N N . LEU A 1 192 ? -20.562 -6.98 -3.016 1 96.75 192 LEU A N 1
ATOM 1494 C CA . LEU A 1 192 ? -21.594 -7.973 -3.295 1 96.75 192 LEU A CA 1
ATOM 1495 C C . LEU A 1 192 ? -21.031 -9.383 -3.186 1 96.75 192 LEU A C 1
ATOM 1497 O O . LEU A 1 192 ? -21.406 -10.266 -3.969 1 96.75 192 LEU A O 1
ATOM 1501 N N . GLY A 1 193 ? -20.109 -9.578 -2.266 1 96.75 193 GLY A N 1
ATOM 1502 C CA . GLY A 1 193 ? -19.359 -10.82 -2.105 1 96.75 193 GLY A CA 1
ATOM 1503 C C . GLY A 1 193 ? -20.25 -12 -1.734 1 96.75 193 GLY A C 1
ATOM 1504 O O . GLY A 1 193 ? -19.906 -13.148 -2.018 1 96.75 193 GLY A O 1
ATOM 1505 N N . LYS A 1 194 ? -21.391 -11.758 -1.092 1 95.62 194 LYS A N 1
ATOM 1506 C CA . LYS A 1 194 ? -22.297 -12.844 -0.737 1 95.62 194 LYS A CA 1
ATOM 1507 C C . LYS A 1 194 ? -22.797 -13.57 -1.981 1 95.62 194 LYS A C 1
ATOM 1509 O O . LYS A 1 194 ? -23.156 -14.75 -1.912 1 95.62 194 LYS A O 1
ATOM 1514 N N . ARG A 1 195 ? -22.703 -12.969 -3.09 1 93.69 195 ARG A N 1
ATOM 1515 C CA . ARG A 1 195 ? -23.25 -13.523 -4.324 1 93.69 195 ARG A CA 1
ATOM 1516 C C . ARG A 1 195 ? -22.188 -14.258 -5.121 1 93.69 195 ARG A C 1
ATOM 1518 O O . ARG A 1 195 ? -22.469 -14.852 -6.164 1 93.69 195 ARG A O 1
ATOM 1525 N N . THR A 1 196 ? -20.938 -14.18 -4.734 1 92.25 196 THR A N 1
ATOM 1526 C CA . THR A 1 196 ? -19.859 -14.711 -5.566 1 92.25 196 THR A CA 1
ATOM 1527 C C . THR A 1 196 ? -18.953 -15.625 -4.758 1 92.25 196 THR A C 1
ATOM 1529 O O . THR A 1 196 ? -17.75 -15.734 -5.039 1 92.25 196 THR A O 1
ATOM 1532 N N . GLU A 1 197 ? -19.359 -16.234 -3.715 1 92 197 GLU A N 1
ATOM 1533 C CA . GLU A 1 197 ? -18.688 -17.234 -2.904 1 92 197 GLU A CA 1
ATOM 1534 C C . GLU A 1 197 ? -17.453 -16.641 -2.207 1 92 197 GLU A C 1
ATOM 1536 O O . GLU A 1 197 ? -16.469 -17.328 -1.997 1 92 197 GLU A O 1
ATOM 1541 N N . LYS A 1 198 ? -17.438 -15.344 -2.002 1 98.06 198 LYS A N 1
ATOM 1542 C CA . LYS A 1 198 ? -16.359 -14.727 -1.225 1 98.06 198 LYS A CA 1
ATOM 1543 C C . LYS A 1 198 ? -16.453 -15.109 0.248 1 98.06 198 LYS A C 1
ATOM 1545 O O . LYS A 1 198 ? -17.516 -15.523 0.722 1 98.06 198 LYS A O 1
ATOM 1550 N N . VAL A 1 199 ? -15.336 -15.047 0.943 1 98.38 199 VAL A N 1
ATOM 1551 C CA . VAL A 1 199 ? -15.273 -15.375 2.363 1 98.38 199 VAL A CA 1
ATOM 1552 C C . VAL A 1 199 ? -14.969 -14.117 3.176 1 98.38 199 VAL A C 1
ATOM 1554 O O . VAL A 1 199 ? -14.016 -13.398 2.877 1 98.38 199 VAL A O 1
ATOM 1557 N N . SER A 1 200 ? -15.734 -13.812 4.145 1 97.75 200 SER A N 1
ATOM 1558 C CA . SER A 1 200 ? -15.656 -12.602 4.949 1 97.75 200 SER A CA 1
ATOM 1559 C C . SER A 1 200 ? -14.711 -12.773 6.129 1 97.75 200 SER A C 1
ATOM 1561 O O . SER A 1 200 ? -14.266 -13.883 6.422 1 97.75 200 SER A O 1
ATOM 1563 N N . ASN A 1 201 ? -14.438 -11.68 6.746 1 97.94 201 ASN A N 1
ATOM 1564 C CA . ASN A 1 201 ? -13.68 -11.672 7.996 1 97.94 201 ASN A CA 1
ATOM 1565 C C . ASN A 1 201 ? -14.562 -12.062 9.18 1 97.94 201 ASN A C 1
ATOM 1567 O O . ASN A 1 201 ? -14.07 -12.195 10.305 1 97.94 201 ASN A O 1
ATOM 1571 N N . GLY A 1 202 ? -15.812 -12.242 9 1 97.75 202 GLY A N 1
ATOM 1572 C CA . GLY A 1 202 ? -16.719 -12.68 10.039 1 97.75 202 GLY A CA 1
ATOM 1573 C C . GLY A 1 202 ? -17.141 -11.562 10.977 1 97.75 202 GLY A C 1
ATOM 1574 O O . GLY A 1 202 ? -17.672 -11.82 12.062 1 97.75 202 GLY A O 1
ATOM 1575 N N . LYS A 1 203 ? -16.891 -10.352 10.68 1 97.88 203 LYS A N 1
ATOM 1576 C CA . LYS A 1 203 ? -17.203 -9.195 11.516 1 97.88 203 LYS A CA 1
ATOM 1577 C C . LYS A 1 203 ? -18.406 -8.438 10.977 1 97.88 203 LYS A C 1
ATOM 1579 O O . LYS A 1 203 ? -18.859 -8.688 9.859 1 97.88 203 LYS A O 1
ATOM 1584 N N . PRO A 1 204 ? -18.938 -7.539 11.766 1 97.25 204 PRO A N 1
ATOM 1585 C CA . PRO A 1 204 ? -20.078 -6.762 11.289 1 97.25 204 PRO A CA 1
ATOM 1586 C C . PRO A 1 204 ? -19.75 -5.895 10.078 1 97.25 204 PRO A C 1
ATOM 1588 O O . PRO A 1 204 ? -18.609 -5.457 9.93 1 97.25 204 PRO A O 1
ATOM 1591 N N . LEU A 1 205 ? -20.734 -5.637 9.266 1 97.88 205 LEU A N 1
ATOM 1592 C CA . LEU A 1 205 ? -20.578 -4.766 8.102 1 97.88 205 LEU A CA 1
ATOM 1593 C C . LEU A 1 205 ? -20.391 -3.316 8.531 1 97.88 205 LEU A C 1
ATOM 1595 O O . LEU A 1 205 ? -21.109 -2.82 9.398 1 97.88 205 LEU A O 1
ATOM 1599 N N . PRO A 1 206 ? -19.453 -2.678 7.98 1 97.88 206 PRO A N 1
ATOM 1600 C CA . PRO A 1 206 ? -19.344 -1.24 8.25 1 97.88 206 PRO A CA 1
ATOM 1601 C C . PRO A 1 206 ? -20.578 -0.469 7.801 1 97.88 206 PRO A C 1
ATOM 1603 O O . PRO A 1 206 ? -21.281 -0.899 6.879 1 97.88 206 PRO A O 1
ATOM 1606 N N . PRO A 1 207 ? -20.781 0.681 8.438 1 95.44 207 PRO A N 1
ATOM 1607 C CA . PRO A 1 207 ? -21.875 1.524 7.973 1 95.44 207 PRO A CA 1
ATOM 1608 C C . PRO A 1 207 ? -21.75 1.919 6.504 1 95.44 207 PRO A C 1
ATOM 1610 O O . PRO A 1 207 ? -20.641 2.18 6.027 1 95.44 207 PRO A O 1
ATOM 1613 N N . GLY A 1 208 ? -22.922 1.959 5.801 1 94 208 GLY A N 1
ATOM 1614 C CA . GLY A 1 208 ? -22.938 2.367 4.406 1 94 208 GLY A CA 1
ATOM 1615 C C . GLY A 1 208 ? -22.672 1.222 3.447 1 94 208 GLY A C 1
ATOM 1616 O O . GLY A 1 208 ? -22.734 1.398 2.229 1 94 208 GLY A O 1
ATOM 1617 N N . SER A 1 209 ? -22.375 0.045 3.928 1 96.31 209 SER A N 1
ATOM 1618 C CA . SER A 1 209 ? -22.156 -1.122 3.078 1 96.31 209 SER A CA 1
ATOM 1619 C C . SER A 1 209 ? -23.469 -1.628 2.488 1 96.31 209 SER A C 1
ATOM 1621 O O . SER A 1 209 ? -24.516 -1.525 3.121 1 96.31 209 SER A O 1
ATOM 1623 N N . ASP A 1 210 ? -23.359 -2.119 1.265 1 96.88 210 ASP A N 1
ATOM 1624 C CA . ASP A 1 210 ? -24.438 -2.959 0.776 1 96.88 210 ASP A CA 1
ATOM 1625 C C . ASP A 1 210 ? -24.594 -4.215 1.63 1 96.88 210 ASP A C 1
ATOM 1627 O O . ASP A 1 210 ? -23.594 -4.805 2.055 1 96.88 210 ASP A O 1
ATOM 1631 N N . PRO A 1 211 ? -25.828 -4.621 1.838 1 97.19 211 PRO A N 1
ATOM 1632 C CA . PRO A 1 211 ? -26.031 -5.801 2.682 1 97.19 211 PRO A CA 1
ATOM 1633 C C . PRO A 1 211 ? -25.328 -7.043 2.137 1 97.19 211 PRO A C 1
ATOM 1635 O O . PRO A 1 211 ? -25.094 -7.996 2.883 1 97.19 211 PRO A O 1
ATOM 1638 N N . ASP A 1 212 ? -25.031 -7.062 0.905 1 97.75 212 ASP A N 1
ATOM 1639 C CA . ASP A 1 212 ? -24.422 -8.234 0.297 1 97.75 212 ASP A CA 1
ATOM 1640 C C . ASP A 1 212 ? -22.906 -8.094 0.241 1 97.75 212 ASP A C 1
ATOM 1642 O O . ASP A 1 212 ? -22.203 -9 -0.217 1 97.75 212 ASP A O 1
ATOM 1646 N N . ASP A 1 213 ? -22.375 -6.957 0.7 1 98.25 213 ASP A N 1
ATOM 1647 C CA . ASP A 1 213 ? -20.922 -6.797 0.765 1 98.25 213 ASP A CA 1
ATOM 1648 C C . ASP A 1 213 ? -20.312 -7.742 1.799 1 98.25 213 ASP A C 1
ATOM 1650 O O . ASP A 1 213 ? -20.984 -8.148 2.748 1 98.25 213 ASP A O 1
ATOM 1654 N N . LEU A 1 214 ? -19.141 -8.141 1.569 1 98.44 214 LEU A N 1
ATOM 1655 C CA . LEU A 1 214 ? -18.297 -8.789 2.564 1 98.44 214 LEU A CA 1
ATOM 1656 C C . LEU A 1 214 ? -16.969 -8.07 2.699 1 98.44 214 LEU A C 1
ATOM 1658 O O . LEU A 1 214 ? -16.578 -7.305 1.811 1 98.44 214 LEU A O 1
ATOM 1662 N N . TRP A 1 215 ? -16.391 -8.25 3.809 1 98.56 215 TRP A N 1
ATOM 1663 C CA . TRP A 1 215 ? -15.109 -7.586 4.051 1 98.56 215 TRP A CA 1
ATOM 1664 C C . TRP A 1 215 ? -14.039 -8.602 4.441 1 98.56 215 TRP A C 1
ATOM 1666 O O . TRP A 1 215 ? -14.352 -9.695 4.914 1 98.56 215 TRP A O 1
ATOM 1676 N N . ARG A 1 216 ? -12.859 -8.195 4.223 1 98.69 216 ARG A N 1
ATOM 1677 C CA . ARG A 1 216 ? -11.688 -9.016 4.492 1 98.69 216 ARG A CA 1
ATOM 1678 C C . ARG A 1 216 ? -10.758 -8.328 5.488 1 98.69 216 ARG A C 1
ATOM 1680 O O . ARG A 1 216 ? -10.453 -7.141 5.34 1 98.69 216 ARG A O 1
ATOM 1687 N N . ASP A 1 217 ? -10.328 -9.047 6.531 1 98.88 217 ASP A N 1
ATOM 1688 C CA . ASP A 1 217 ? -9.102 -8.719 7.246 1 98.88 217 ASP A CA 1
ATOM 1689 C C . ASP A 1 217 ? -7.887 -9.336 6.559 1 98.88 217 ASP A C 1
ATOM 1691 O O . ASP A 1 217 ? -7.938 -10.484 6.117 1 98.88 217 ASP A O 1
ATOM 1695 N N . THR A 1 218 ? -6.84 -8.586 6.453 1 98.88 218 THR A N 1
ATOM 1696 C CA . THR A 1 218 ? -5.664 -9.047 5.723 1 98.88 218 THR A CA 1
ATOM 1697 C C . THR A 1 218 ? -4.488 -9.266 6.676 1 98.88 218 THR A C 1
ATOM 1699 O O . THR A 1 218 ? -4.152 -8.383 7.465 1 98.88 218 THR A O 1
ATOM 1702 N N . VAL A 1 219 ? -3.904 -10.414 6.664 1 98.81 219 VAL A N 1
ATOM 1703 C CA . VAL A 1 219 ? -2.611 -10.625 7.309 1 98.81 219 VAL A CA 1
ATOM 1704 C C . VAL A 1 219 ? -1.489 -10.219 6.355 1 98.81 219 VAL A C 1
ATOM 1706 O O . VAL A 1 219 ? -1.486 -10.609 5.188 1 98.81 219 VAL A O 1
ATOM 1709 N N . VAL A 1 220 ? -0.601 -9.422 6.855 1 98.88 220 VAL A N 1
ATOM 1710 C CA . VAL A 1 220 ? 0.531 -8.922 6.082 1 98.88 220 VAL A CA 1
ATOM 1711 C C . VAL A 1 220 ? 1.809 -9.641 6.516 1 98.88 220 VAL A C 1
ATOM 1713 O O . VAL A 1 220 ? 2.092 -9.75 7.711 1 98.88 220 VAL A O 1
ATOM 1716 N N . TYR A 1 221 ? 2.529 -10.148 5.547 1 98.94 221 TYR A N 1
ATOM 1717 C CA . TYR A 1 221 ? 3.85 -10.734 5.742 1 98.94 221 TYR A CA 1
ATOM 1718 C C . TYR A 1 221 ? 4.906 -9.977 4.945 1 98.94 221 TYR A C 1
ATOM 1720 O O . TYR A 1 221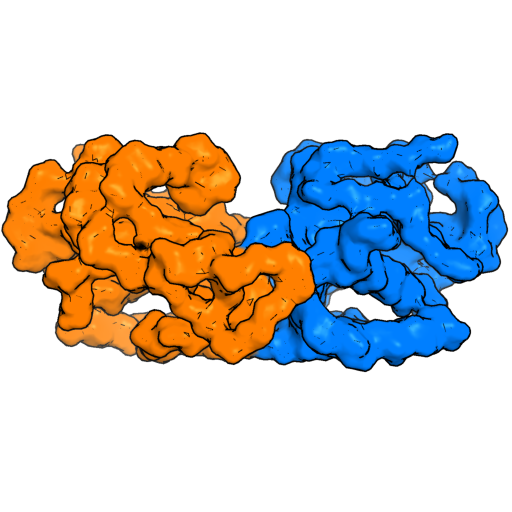 ? 4.59 -9.32 3.947 1 98.94 221 TYR A O 1
ATOM 1728 N N . SER A 1 222 ? 6.098 -10.094 5.406 1 98.88 222 SER A N 1
ATOM 1729 C CA . SER A 1 222 ? 7.219 -9.461 4.723 1 98.88 222 SER A CA 1
ATOM 1730 C C . SER A 1 222 ? 8.484 -10.305 4.832 1 98.88 222 SER A C 1
ATOM 1732 O O . SER A 1 222 ? 8.664 -11.039 5.809 1 98.88 222 SER A O 1
ATOM 1734 N N . MET A 1 223 ? 9.289 -10.258 3.875 1 98.81 223 MET A N 1
ATOM 1735 C CA . MET A 1 223 ? 10.641 -10.82 3.914 1 98.81 223 MET A CA 1
ATOM 1736 C C . MET A 1 223 ? 11.664 -9.828 3.367 1 98.81 223 MET A C 1
ATOM 1738 O O . MET A 1 223 ? 11.555 -9.391 2.219 1 98.81 223 MET A O 1
ATOM 1742 N N . SER A 1 224 ? 12.602 -9.492 4.18 1 98.75 224 SER A N 1
ATOM 1743 C CA . SER A 1 224 ? 13.68 -8.602 3.746 1 98.75 224 SER A CA 1
ATOM 1744 C C . SER A 1 224 ? 14.859 -9.391 3.205 1 98.75 224 SER A C 1
ATOM 1746 O O . SER A 1 224 ? 14.938 -10.609 3.381 1 98.75 224 SER A O 1
ATOM 1748 N N . TRP A 1 225 ? 15.766 -8.734 2.605 1 98.38 225 TRP A N 1
ATOM 1749 C CA . TRP A 1 225 ? 16.938 -9.32 1.952 1 98.38 225 TRP A CA 1
ATOM 1750 C C . TRP A 1 225 ? 17.719 -10.18 2.926 1 98.38 225 TRP A C 1
ATOM 1752 O O . TRP A 1 225 ? 18.219 -11.258 2.561 1 98.38 225 TRP A O 1
ATOM 1762 N N . ASP A 1 226 ? 17.906 -9.75 4.129 1 98.25 226 ASP A N 1
ATOM 1763 C CA . ASP A 1 226 ? 18.703 -10.484 5.109 1 98.25 226 ASP A CA 1
ATOM 1764 C C . ASP A 1 226 ? 17.984 -11.75 5.562 1 98.25 226 ASP A C 1
ATOM 1766 O O . ASP A 1 226 ? 18.609 -12.789 5.793 1 98.25 226 ASP A O 1
ATOM 1770 N N . GLN A 1 227 ? 16.703 -11.648 5.684 1 98.12 227 GLN A N 1
ATOM 1771 C CA . GLN A 1 227 ? 15.914 -12.844 5.988 1 98.12 227 GLN A CA 1
ATOM 1772 C C . GLN A 1 227 ? 16.016 -13.867 4.859 1 98.12 227 GLN A C 1
ATOM 1774 O O . GLN A 1 227 ? 16.094 -15.07 5.109 1 98.12 227 GLN A O 1
ATOM 1779 N N . TRP A 1 228 ? 15.977 -13.406 3.633 1 98.19 228 TRP A N 1
ATOM 1780 C CA . TRP A 1 228 ? 16.094 -14.297 2.479 1 98.19 228 TRP A CA 1
ATOM 1781 C C . TRP A 1 228 ? 17.406 -15.047 2.496 1 98.19 228 TRP A C 1
ATOM 1783 O O . TRP A 1 228 ? 17.469 -16.234 2.18 1 98.19 228 TRP A O 1
ATOM 1793 N N . GLU A 1 229 ? 18.469 -14.344 2.852 1 96.31 229 GLU A N 1
ATOM 1794 C CA . GLU A 1 229 ? 19.781 -14.984 2.908 1 96.31 229 GLU A CA 1
ATOM 1795 C C . GLU A 1 229 ? 19.766 -16.203 3.832 1 96.31 229 GLU A C 1
ATOM 1797 O O . GLU A 1 229 ? 20.469 -17.188 3.582 1 96.31 229 GLU A O 1
ATOM 1802 N N . THR A 1 230 ? 18.891 -16.109 4.805 1 95.38 230 THR A N 1
ATOM 1803 C CA . THR A 1 230 ? 18.781 -17.219 5.762 1 95.38 230 THR A CA 1
ATOM 1804 C C . THR A 1 230 ? 17.797 -18.266 5.281 1 95.38 230 THR A C 1
ATOM 1806 O O . THR A 1 230 ? 17.953 -19.453 5.543 1 95.38 230 THR A O 1
ATOM 1809 N N . ALA A 1 231 ? 16.844 -17.844 4.5 1 96.62 231 ALA A N 1
ATOM 1810 C CA . ALA A 1 231 ? 15.711 -18.703 4.16 1 96.62 231 ALA A CA 1
ATOM 1811 C C . ALA A 1 231 ? 15.93 -19.391 2.816 1 96.62 231 ALA A C 1
ATOM 1813 O O . ALA A 1 231 ? 15.273 -20.391 2.512 1 96.62 231 ALA A O 1
ATOM 1814 N N . LYS A 1 232 ? 16.781 -18.875 1.98 1 96.56 232 LYS A N 1
ATOM 1815 C CA . LYS A 1 232 ? 16.859 -19.281 0.58 1 96.56 232 LYS A CA 1
ATOM 1816 C C . LYS A 1 232 ? 17.188 -20.766 0.456 1 96.56 232 LYS A C 1
ATOM 1818 O O . LYS A 1 232 ? 16.672 -21.453 -0.43 1 96.56 232 LYS A O 1
ATOM 1823 N N . GLY A 1 233 ? 18.031 -21.328 1.362 1 96.5 233 GLY A N 1
ATOM 1824 C CA . GLY A 1 233 ? 18.328 -22.75 1.344 1 96.5 233 GLY A CA 1
ATOM 1825 C C . GLY A 1 233 ? 17.125 -23.625 1.604 1 96.5 233 GLY A C 1
ATOM 1826 O O . GLY A 1 233 ? 16.891 -24.609 0.905 1 96.5 233 GLY A O 1
ATOM 1827 N N . LYS A 1 234 ? 16.406 -23.281 2.551 1 96.19 234 LYS A N 1
ATOM 1828 C CA . LYS A 1 234 ? 15.203 -24.031 2.887 1 96.19 234 LYS A CA 1
ATOM 1829 C C . LYS A 1 234 ? 14.188 -23.984 1.742 1 96.19 234 LYS A C 1
ATOM 1831 O O . LYS A 1 234 ? 13.523 -24.984 1.453 1 96.19 234 LYS A O 1
ATOM 1836 N N . VAL A 1 235 ? 14.039 -22.859 1.114 1 97.06 235 VAL A N 1
ATOM 1837 C CA . VAL A 1 235 ? 13.117 -22.719 -0.009 1 97.06 235 VAL A CA 1
ATOM 1838 C C . VAL A 1 235 ? 13.531 -23.641 -1.145 1 97.06 235 VAL A C 1
ATOM 1840 O O . VAL A 1 235 ? 12.68 -24.312 -1.748 1 97.06 235 VAL A O 1
ATOM 1843 N N . GLU A 1 236 ? 14.781 -23.719 -1.391 1 96.25 236 GLU A N 1
ATOM 1844 C CA . GLU A 1 236 ? 15.289 -24.609 -2.424 1 96.25 236 GLU A CA 1
ATOM 1845 C C . GLU A 1 236 ? 14.969 -26.078 -2.088 1 96.25 236 GLU A C 1
ATOM 1847 O O . GLU A 1 236 ? 14.617 -26.859 -2.971 1 96.25 236 GLU A O 1
ATOM 1852 N N . GLU A 1 237 ? 15.117 -26.391 -0.818 1 96.56 237 GLU A N 1
ATOM 1853 C CA . GLU A 1 237 ? 14.789 -27.734 -0.379 1 96.56 237 GLU A CA 1
ATOM 1854 C C . GLU A 1 237 ? 13.305 -28.047 -0.574 1 96.56 237 GLU A C 1
ATOM 1856 O O . GLU A 1 237 ? 12.945 -29.156 -0.984 1 96.56 237 GLU A O 1
ATOM 1861 N N . MET A 1 238 ? 12.5 -27.125 -0.281 1 95.56 238 MET A N 1
ATOM 1862 C CA . MET A 1 238 ? 11.062 -27.281 -0.43 1 95.56 238 MET A CA 1
ATOM 1863 C C . MET A 1 238 ? 10.68 -27.484 -1.894 1 95.56 238 MET A C 1
ATOM 1865 O O . MET A 1 238 ? 9.797 -28.297 -2.205 1 95.56 238 MET A O 1
ATOM 1869 N N . MET A 1 239 ? 11.344 -26.781 -2.766 1 95.31 239 MET A N 1
ATOM 1870 C CA . MET A 1 239 ? 11.062 -26.891 -4.195 1 95.31 239 MET A CA 1
ATOM 1871 C C . MET A 1 239 ? 11.461 -28.25 -4.734 1 95.31 239 MET A C 1
ATOM 1873 O O . MET A 1 239 ? 10.859 -28.75 -5.688 1 95.31 239 MET A O 1
ATOM 1877 N N . ALA A 1 240 ? 12.43 -28.875 -4.078 1 92.88 240 ALA A N 1
ATOM 1878 C CA . ALA A 1 240 ? 12.992 -30.141 -4.559 1 92.88 240 ALA A CA 1
ATOM 1879 C C . ALA A 1 240 ? 12.148 -31.328 -4.094 1 92.88 240 ALA A C 1
ATOM 1881 O O . ALA A 1 240 ? 12.336 -32.438 -4.566 1 92.88 240 ALA A O 1
ATOM 1882 N N . ARG A 1 241 ? 11.266 -31.141 -3.127 1 85.94 241 ARG A N 1
ATOM 1883 C CA . ARG A 1 241 ? 10.445 -32.219 -2.604 1 85.94 241 ARG A CA 1
ATOM 1884 C C . ARG A 1 241 ? 9.312 -32.562 -3.566 1 85.94 241 ARG A C 1
ATOM 1886 O O . ARG A 1 241 ? 8.836 -31.703 -4.305 1 85.94 241 ARG A O 1
ATOM 1893 N N . MET B 1 1 ? -15.203 32.469 -2.51 1 28.52 1 MET B N 1
ATOM 1894 C CA . MET B 1 1 ? -14.945 31.375 -1.577 1 28.52 1 MET B CA 1
ATOM 1895 C C . MET B 1 1 ? -14.547 30.109 -2.322 1 28.52 1 MET B C 1
ATOM 1897 O O . MET B 1 1 ? -15.406 29.375 -2.805 1 28.52 1 MET B O 1
ATOM 1901 N N . HIS B 1 2 ? -13.562 30.141 -3.104 1 31.8 2 HIS B N 1
ATOM 1902 C CA . HIS B 1 2 ? -13.258 29.125 -4.109 1 31.8 2 HIS B CA 1
ATOM 1903 C C . HIS B 1 2 ? -13.031 27.766 -3.463 1 31.8 2 HIS B C 1
ATOM 1905 O O . HIS B 1 2 ? -12.109 27.594 -2.664 1 31.8 2 HIS B O 1
ATOM 1911 N N . ALA B 1 3 ? -14.094 27.172 -2.9 1 39.66 3 ALA B N 1
ATOM 1912 C CA . ALA B 1 3 ? -14.062 25.766 -2.545 1 39.66 3 ALA B CA 1
ATOM 1913 C C . ALA B 1 3 ? -13.148 24.984 -3.484 1 39.66 3 ALA B C 1
ATOM 1915 O O . ALA B 1 3 ? -13.461 24.812 -4.668 1 39.66 3 ALA B O 1
ATOM 1916 N N . GLY B 1 4 ? -11.898 25.312 -3.535 1 42.5 4 GLY B N 1
ATOM 1917 C CA . GLY B 1 4 ? -10.938 24.688 -4.426 1 42.5 4 GLY B CA 1
ATOM 1918 C C . GLY B 1 4 ? -11.078 23.188 -4.492 1 42.5 4 GLY B C 1
ATOM 1919 O O . GLY B 1 4 ? -10.852 22.484 -3.5 1 42.5 4 GLY B O 1
ATOM 1920 N N . LYS B 1 5 ? -12.062 22.734 -5.172 1 52.22 5 LYS B N 1
ATOM 1921 C CA . LYS B 1 5 ? -12.336 21.344 -5.543 1 52.22 5 LYS B CA 1
ATOM 1922 C C . LYS B 1 5 ? -11.078 20.656 -6.086 1 52.22 5 LYS B C 1
ATOM 1924 O O . LYS B 1 5 ? -10.336 21.266 -6.871 1 52.22 5 LYS B O 1
ATOM 1929 N N . HIS B 1 6 ? -10.414 19.984 -5.223 1 62.25 6 HIS B N 1
ATOM 1930 C CA . HIS B 1 6 ? -9.523 19.062 -5.906 1 62.25 6 HIS B CA 1
ATOM 1931 C C . HIS B 1 6 ? -10.289 18.156 -6.863 1 62.25 6 HIS B C 1
ATOM 1933 O O . HIS B 1 6 ? -10.797 17.109 -6.461 1 62.25 6 HIS B O 1
ATOM 1939 N N . PRO B 1 7 ? -10.5 18.594 -7.953 1 64.69 7 PRO B N 1
ATOM 1940 C CA . PRO B 1 7 ? -11.438 17.984 -8.891 1 64.69 7 PRO B CA 1
ATOM 1941 C C . PRO B 1 7 ? -11.102 16.516 -9.188 1 64.69 7 PRO B C 1
ATOM 1943 O O . PRO B 1 7 ? -11.961 15.758 -9.625 1 64.69 7 PRO B O 1
ATOM 1946 N N . THR B 1 8 ? -9.953 16.047 -8.656 1 89.81 8 THR B N 1
ATOM 1947 C CA . THR B 1 8 ? -9.609 14.703 -9.125 1 89.81 8 THR B CA 1
ATOM 1948 C C . THR B 1 8 ? -9.633 13.703 -7.969 1 89.81 8 THR B C 1
ATOM 1950 O O . THR B 1 8 ? -9.727 12.5 -8.188 1 89.81 8 THR B O 1
ATOM 1953 N N . PHE B 1 9 ? -9.664 14.18 -6.754 1 95.38 9 PHE B N 1
ATOM 1954 C CA . PHE B 1 9 ? -9.703 13.273 -5.613 1 95.38 9 PHE B CA 1
ATOM 1955 C C . PHE B 1 9 ? -10.961 12.422 -5.641 1 95.38 9 PHE B C 1
ATOM 1957 O O . PHE B 1 9 ? -12.031 12.898 -6.023 1 95.38 9 PHE B O 1
ATOM 1964 N N . TYR B 1 10 ? -10.938 11.219 -5.215 1 96.19 10 TYR B N 1
ATOM 1965 C CA . TYR B 1 10 ? -12.008 10.242 -5.359 1 96.19 10 TYR B CA 1
ATOM 1966 C C . TYR B 1 10 ? -13.281 10.727 -4.668 1 96.19 10 TYR B C 1
ATOM 1968 O O . TYR B 1 10 ? -14.391 10.352 -5.066 1 96.19 10 TYR B O 1
ATOM 1976 N N . TYR B 1 11 ? -13.078 11.516 -3.611 1 95.62 11 TYR B N 1
ATOM 1977 C CA . TYR B 1 11 ? -14.195 11.953 -2.791 1 95.62 11 TYR B CA 1
ATOM 1978 C C . TYR B 1 11 ? -14.32 13.469 -2.809 1 95.62 11 TYR B C 1
ATOM 1980 O O . TYR B 1 11 ? -13.312 14.18 -2.807 1 95.62 11 TYR B O 1
ATOM 1988 N N . PRO B 1 12 ? -15.547 13.867 -2.811 1 92.94 12 PRO B N 1
ATOM 1989 C CA . PRO B 1 12 ? -15.711 15.312 -2.623 1 92.94 12 PRO B CA 1
ATOM 1990 C C . PRO B 1 12 ? -15.422 15.758 -1.192 1 92.94 12 PRO B C 1
ATOM 1992 O O . PRO B 1 12 ? -15.82 15.086 -0.239 1 92.94 12 PRO B O 1
ATOM 1995 N N . ILE B 1 13 ? -14.625 16.703 -1.045 1 95.06 13 ILE B N 1
ATOM 1996 C CA . ILE B 1 13 ? -14.367 17.266 0.279 1 95.06 13 ILE B CA 1
ATOM 1997 C C . ILE B 1 13 ? -14.82 18.719 0.321 1 95.06 13 ILE B C 1
ATOM 1999 O O . ILE B 1 13 ? -14.375 19.531 -0.491 1 95.06 13 ILE B O 1
ATOM 2003 N N . GLU B 1 14 ? -15.688 19.016 1.186 1 92.94 14 GLU B N 1
ATOM 2004 C CA . GLU B 1 14 ? -16.094 20.406 1.415 1 92.94 14 GLU B CA 1
ATOM 2005 C C . GLU B 1 14 ? -15.117 21.109 2.352 1 92.94 14 GLU B C 1
ATOM 2007 O O . GLU B 1 14 ? -15.039 20.781 3.535 1 92.94 14 GLU B O 1
ATOM 2012 N N . THR B 1 15 ? -14.398 21.984 1.854 1 94.38 15 THR B N 1
ATOM 2013 C CA . THR B 1 15 ? -13.422 22.719 2.646 1 94.38 15 THR B CA 1
ATOM 2014 C C . THR B 1 15 ? -13.93 24.125 2.979 1 94.38 15 THR B C 1
ATOM 2016 O O . THR B 1 15 ? -14.766 24.672 2.258 1 94.38 15 THR B O 1
ATOM 2019 N N . PRO B 1 16 ? -13.523 24.75 4 1 97.12 16 PRO B N 1
ATOM 2020 C CA . PRO B 1 16 ? -12.469 24.266 4.898 1 97.12 16 PRO B CA 1
ATOM 2021 C C . PRO B 1 16 ? -12.984 23.234 5.906 1 97.12 16 PRO B C 1
ATOM 2023 O O . PRO B 1 16 ? -14.141 23.312 6.336 1 97.12 16 PRO B O 1
ATOM 2026 N N . LEU B 1 17 ? -12.195 22.25 6.234 1 98.19 17 LEU B N 1
ATOM 2027 C CA . LEU B 1 17 ? -12.344 21.562 7.516 1 98.19 17 LEU B CA 1
ATOM 2028 C C . LEU B 1 17 ? -11.781 22.406 8.656 1 98.19 17 LEU B C 1
ATOM 2030 O O . LEU B 1 17 ? -10.617 22.812 8.617 1 98.19 17 LEU B O 1
ATOM 2034 N N . SER B 1 18 ? -12.602 22.75 9.648 1 98 18 SER B N 1
ATOM 2035 C CA . SER B 1 18 ? -12.055 23.734 10.57 1 98 18 SER B CA 1
ATOM 2036 C C . SER B 1 18 ? -12.672 23.594 11.961 1 98 18 SER B C 1
ATOM 2038 O O . SER B 1 18 ? -13.711 22.953 12.117 1 98 18 SER B O 1
ATOM 2040 N N . ASN B 1 19 ? -11.977 23.984 12.914 1 97.81 19 ASN B N 1
ATOM 2041 C CA . ASN B 1 19 ? -12.445 24.344 14.25 1 97.81 19 ASN B CA 1
ATOM 2042 C C . ASN B 1 19 ? -11.922 25.719 14.664 1 97.81 19 ASN B C 1
ATOM 2044 O O . ASN B 1 19 ? -11.555 26.531 13.82 1 97.81 19 ASN B O 1
ATOM 2048 N N . ASP B 1 20 ? -11.906 26.031 15.93 1 96.69 20 ASP B N 1
ATOM 2049 C CA . ASP B 1 20 ? -11.594 27.391 16.391 1 96.69 20 ASP B CA 1
ATOM 2050 C C . ASP B 1 20 ? -10.094 27.656 16.297 1 96.69 20 ASP B C 1
ATOM 2052 O O . ASP B 1 20 ? -9.648 28.797 16.438 1 96.69 20 ASP B O 1
ATOM 2056 N N . ARG B 1 21 ? -9.297 26.625 15.961 1 98.31 21 ARG B N 1
ATOM 2057 C CA . ARG B 1 21 ? -7.855 26.781 16.109 1 98.31 21 ARG B CA 1
ATOM 2058 C C . ARG B 1 21 ? -7.133 26.516 14.797 1 98.31 21 ARG B C 1
ATOM 2060 O O . ARG B 1 21 ? -6.043 27.047 14.562 1 98.31 21 ARG B O 1
ATOM 2067 N N . VAL B 1 22 ? -7.734 25.656 13.977 1 98.56 22 VAL B N 1
ATOM 2068 C CA . VAL B 1 22 ? -7.082 25.219 12.742 1 98.56 22 VAL B CA 1
ATOM 2069 C C . VAL B 1 22 ? -8.102 25.156 11.609 1 98.56 22 VAL B C 1
ATOM 2071 O O . VAL B 1 22 ? -9.273 24.844 11.844 1 98.56 22 VAL B O 1
ATOM 2074 N N . LYS B 1 23 ? -7.668 25.5 10.477 1 98.44 23 LYS B N 1
ATOM 2075 C CA . LYS B 1 23 ? -8.469 25.25 9.281 1 98.44 23 LYS B CA 1
ATOM 2076 C C . LYS B 1 23 ? -7.629 24.594 8.188 1 98.44 23 LYS B C 1
ATOM 2078 O O . LYS B 1 23 ? -6.457 24.922 8 1 98.44 23 LYS B O 1
ATOM 2083 N N . LEU B 1 24 ? -8.148 23.578 7.57 1 98.69 24 LEU B N 1
ATOM 2084 C CA . LEU B 1 24 ? -7.531 22.844 6.477 1 98.69 24 LEU B CA 1
ATOM 2085 C C . LEU B 1 24 ? -8.195 23.188 5.145 1 98.69 24 LEU B C 1
ATOM 2087 O O . LEU B 1 24 ? -9.414 23.047 5 1 98.69 24 LEU B O 1
ATOM 2091 N N . ILE B 1 25 ? -7.41 23.672 4.18 1 98.19 25 ILE B N 1
ATOM 2092 C CA . ILE B 1 25 ? -7.879 24.016 2.842 1 98.19 25 ILE B CA 1
ATOM 2093 C C . ILE B 1 25 ? -6.992 23.344 1.795 1 98.19 25 ILE B C 1
ATOM 2095 O O . ILE B 1 25 ? -5.891 22.891 2.107 1 98.19 25 ILE B O 1
ATOM 2099 N N . PRO B 1 26 ? -7.535 23.188 0.573 1 97.44 26 PRO B N 1
ATOM 2100 C CA . PRO B 1 26 ? -6.637 22.656 -0.454 1 97.44 26 PRO B CA 1
ATOM 2101 C C . PRO B 1 26 ? -5.344 23.469 -0.581 1 97.44 26 PRO B C 1
ATOM 2103 O O . PRO B 1 26 ? -5.375 24.703 -0.578 1 97.44 26 PRO B O 1
ATOM 2106 N N . PHE B 1 27 ? -4.242 22.828 -0.646 1 97.81 27 PHE B N 1
ATOM 2107 C CA . PHE B 1 27 ? -2.967 23.5 -0.849 1 97.81 27 PHE B CA 1
ATOM 2108 C C . PHE B 1 27 ? -2.908 24.141 -2.23 1 97.81 27 PHE B C 1
ATOM 2110 O O . PHE B 1 27 ? -3.014 23.453 -3.246 1 97.81 27 PHE B O 1
ATOM 2117 N N . ASP B 1 28 ? -2.799 25.391 -2.266 1 96.88 28 ASP B N 1
ATOM 2118 C CA . ASP B 1 28 ? -2.623 26.141 -3.508 1 96.88 28 ASP B CA 1
ATOM 2119 C C . ASP B 1 28 ? -1.142 26.344 -3.824 1 96.88 28 ASP B C 1
ATOM 2121 O O . ASP B 1 28 ? -0.451 27.094 -3.143 1 96.88 28 ASP B O 1
ATOM 2125 N N . VAL B 1 29 ? -0.717 25.688 -4.828 1 96.69 29 VAL B N 1
ATOM 2126 C CA . VAL B 1 29 ? 0.705 25.641 -5.152 1 96.69 29 VAL B CA 1
ATOM 2127 C C . VAL B 1 29 ? 1.242 27.047 -5.383 1 96.69 29 VAL B C 1
ATOM 2129 O O . VAL B 1 29 ? 2.352 27.375 -4.949 1 96.69 29 VAL B O 1
ATOM 2132 N N . ASP B 1 30 ? 0.543 27.906 -5.965 1 95.94 30 ASP B N 1
ATOM 2133 C CA . ASP B 1 30 ? 0.997 29.25 -6.266 1 95.94 30 ASP B CA 1
ATOM 2134 C C . ASP B 1 30 ? 0.941 30.141 -5.023 1 95.94 30 ASP B C 1
ATOM 2136 O O . ASP B 1 30 ? 1.814 30.984 -4.816 1 95.94 30 ASP B O 1
ATOM 2140 N N . LEU B 1 31 ? 0.007 29.906 -4.211 1 97.75 31 LEU B N 1
ATOM 2141 C CA . LEU B 1 31 ? -0.226 30.781 -3.059 1 97.75 31 LEU B CA 1
ATOM 2142 C C . LEU B 1 31 ? 0.629 30.344 -1.873 1 97.75 31 LEU B C 1
ATOM 2144 O O . LEU B 1 31 ? 1.143 31.188 -1.133 1 97.75 31 LEU B O 1
ATOM 2148 N N . HIS B 1 32 ? 0.776 29.031 -1.701 1 98.5 32 HIS B N 1
ATOM 2149 C CA . HIS B 1 32 ? 1.278 28.531 -0.425 1 98.5 32 HIS B CA 1
ATOM 2150 C C . HIS B 1 32 ? 2.742 28.125 -0.532 1 98.5 32 HIS B C 1
ATOM 2152 O O . HIS B 1 32 ? 3.443 28.031 0.479 1 98.5 32 HIS B O 1
ATOM 2158 N N . SER B 1 33 ? 3.289 27.875 -1.73 1 98.5 33 SER B N 1
ATOM 2159 C CA . SER B 1 33 ? 4.574 27.219 -1.902 1 98.5 33 SER B CA 1
ATOM 2160 C C . SER B 1 33 ? 5.719 28.062 -1.367 1 98.5 33 SER B C 1
ATOM 2162 O O . SER B 1 33 ? 6.594 27.562 -0.658 1 98.5 33 SER B O 1
ATOM 2164 N N . ALA B 1 34 ? 5.73 29.344 -1.675 1 98.62 34 ALA B N 1
ATOM 2165 C CA . ALA B 1 34 ? 6.824 30.219 -1.241 1 98.62 34 ALA B CA 1
ATOM 2166 C C . ALA B 1 34 ? 6.906 30.281 0.281 1 98.62 34 ALA B C 1
ATOM 2168 O O . ALA B 1 34 ? 7.988 30.141 0.856 1 98.62 34 ALA B O 1
ATOM 2169 N N . ALA B 1 35 ? 5.805 30.469 0.901 1 98.75 35 ALA B N 1
ATOM 2170 C CA . ALA B 1 35 ? 5.766 30.531 2.359 1 98.75 35 ALA B CA 1
ATOM 2171 C C . ALA B 1 35 ? 6.211 29.219 2.99 1 98.75 35 ALA B C 1
ATOM 2173 O O . ALA B 1 35 ? 6.949 29.219 3.977 1 98.75 35 ALA B O 1
ATOM 2174 N N . PHE B 1 36 ? 5.781 28.172 2.432 1 98.81 36 PHE B N 1
ATOM 2175 C CA . PHE B 1 36 ? 6.148 26.859 2.949 1 98.81 36 PHE B CA 1
ATOM 2176 C C . PHE B 1 36 ? 7.656 26.641 2.863 1 98.81 36 PHE B C 1
ATOM 2178 O O . PHE B 1 36 ? 8.289 26.266 3.848 1 98.81 36 PHE B O 1
ATOM 2185 N N . VAL B 1 37 ? 8.211 26.875 1.687 1 98.81 37 VAL B N 1
ATOM 2186 C CA . VAL B 1 37 ? 9.633 26.641 1.469 1 98.81 37 VAL B CA 1
ATOM 2187 C C . VAL B 1 37 ? 10.453 27.578 2.354 1 98.81 37 VAL B C 1
ATOM 2189 O O . VAL B 1 37 ? 11.422 27.156 2.99 1 98.81 37 VAL B O 1
ATOM 2192 N N . ASP B 1 38 ? 10.023 28.797 2.455 1 98.62 38 ASP B N 1
ATOM 2193 C CA . ASP B 1 38 ? 10.75 29.781 3.254 1 98.62 38 ASP B CA 1
ATOM 2194 C C . ASP B 1 38 ? 10.82 29.359 4.719 1 98.62 38 ASP B C 1
ATOM 2196 O O . ASP B 1 38 ? 11.828 29.594 5.391 1 98.62 38 ASP B O 1
ATOM 2200 N N . GLN B 1 39 ? 9.789 28.719 5.164 1 98.56 39 GLN B N 1
ATOM 2201 C CA . GLN B 1 39 ? 9.703 28.359 6.574 1 98.56 39 GLN B CA 1
ATOM 2202 C C . GLN B 1 39 ? 10.281 26.969 6.832 1 98.56 39 GLN B C 1
ATOM 2204 O O . GLN B 1 39 ? 10.43 26.562 7.984 1 98.56 39 GLN B O 1
ATOM 2209 N N . SER B 1 40 ? 10.625 26.188 5.789 1 98.38 40 SER B N 1
ATOM 2210 C CA . SER B 1 40 ? 11.062 24.812 6 1 98.38 40 SER B CA 1
ATOM 2211 C C . SER B 1 40 ? 12.492 24.609 5.512 1 98.38 40 SER B C 1
ATOM 2213 O O . SER B 1 40 ? 13.18 23.688 5.949 1 98.38 40 SER B O 1
ATOM 2215 N N . LYS B 1 41 ? 13.016 25.438 4.598 1 97.69 41 LYS B N 1
ATOM 2216 C CA . LYS B 1 41 ? 14.266 25.188 3.891 1 97.69 41 LYS B CA 1
ATOM 2217 C C . LYS B 1 41 ? 15.438 25.125 4.859 1 97.69 41 LYS B C 1
ATOM 2219 O O . LYS B 1 41 ? 16.406 24.391 4.625 1 97.69 41 LYS B O 1
ATOM 2224 N N . ASP B 1 42 ? 15.375 25.828 5.973 1 97.62 42 ASP B N 1
ATOM 2225 C CA . ASP B 1 42 ? 16.484 25.828 6.926 1 97.62 42 ASP B CA 1
ATOM 2226 C C . ASP B 1 42 ? 16.312 24.734 7.973 1 97.62 42 ASP B C 1
ATOM 2228 O O . ASP B 1 42 ? 17.094 24.641 8.914 1 97.62 42 ASP B O 1
ATOM 2232 N N . TYR B 1 43 ? 15.344 23.953 7.863 1 97.56 43 TYR B N 1
ATOM 2233 C CA . TYR B 1 43 ? 15.031 22.891 8.812 1 97.56 43 TYR B CA 1
ATOM 2234 C C . TYR B 1 43 ? 14.859 21.547 8.094 1 97.56 43 TYR B C 1
ATOM 2236 O O . TYR B 1 43 ? 13.773 20.969 8.125 1 97.56 43 TYR B O 1
ATOM 2244 N N . PRO B 1 44 ? 15.898 21.016 7.539 1 96.38 44 PRO B N 1
ATOM 2245 C CA . PRO B 1 44 ? 15.789 19.766 6.785 1 96.38 44 PRO B CA 1
ATOM 2246 C C . PRO B 1 44 ? 15.266 18.609 7.633 1 96.38 44 PRO B C 1
ATOM 2248 O O . PRO B 1 44 ? 14.727 17.641 7.094 1 96.38 44 PRO B O 1
ATOM 2251 N N . GLN B 1 45 ? 15.344 18.656 8.984 1 96 45 GLN B N 1
ATOM 2252 C CA . GLN B 1 45 ? 14.914 17.594 9.875 1 96 45 GLN B CA 1
ATOM 2253 C C . GLN B 1 45 ? 13.398 17.422 9.828 1 96 45 GLN B C 1
ATOM 2255 O O . GLN B 1 45 ? 12.867 16.406 10.289 1 96 45 GLN B O 1
ATOM 2260 N N . LEU B 1 46 ? 12.641 18.422 9.266 1 97.81 46 LEU B N 1
ATOM 2261 C CA . LEU B 1 46 ? 11.203 18.297 9.062 1 97.81 46 LEU B CA 1
ATOM 2262 C C . LEU B 1 46 ? 10.891 17.094 8.164 1 97.81 46 LEU B C 1
ATOM 2264 O O . LEU B 1 46 ? 9.789 16.547 8.227 1 97.81 46 LEU B O 1
ATOM 2268 N N . PHE B 1 47 ? 11.883 16.703 7.398 1 97.88 47 PHE B N 1
ATOM 2269 C CA . PHE B 1 47 ? 11.68 15.656 6.398 1 97.88 47 PHE B CA 1
ATOM 2270 C C . PHE B 1 47 ? 12.508 14.422 6.719 1 97.88 47 PHE B C 1
ATOM 2272 O O . PHE B 1 47 ? 12.695 13.547 5.867 1 97.88 47 PHE B O 1
ATOM 2279 N N . ALA B 1 48 ? 12.984 14.289 7.922 1 98.19 48 ALA B N 1
ATOM 2280 C CA . ALA B 1 48 ? 13.992 13.305 8.32 1 98.19 48 ALA B CA 1
ATOM 2281 C C . ALA B 1 48 ? 13.477 11.883 8.148 1 98.19 48 ALA B C 1
ATOM 2283 O O . ALA B 1 48 ? 14.258 10.945 7.957 1 98.19 48 ALA B O 1
ATOM 2284 N N . HIS B 1 49 ? 12.172 11.742 8.18 1 98.38 49 HIS B N 1
ATOM 2285 C CA . HIS B 1 49 ? 11.633 10.391 8.281 1 98.38 49 HIS B CA 1
ATOM 2286 C C . HIS B 1 49 ? 10.836 10.016 7.027 1 98.38 49 HIS B C 1
ATOM 2288 O O . HIS B 1 49 ? 10.117 9.016 7.02 1 98.38 49 HIS B O 1
ATOM 2294 N N . MET B 1 50 ? 10.945 10.781 5.957 1 96.56 50 MET B N 1
ATOM 2295 C CA . MET B 1 50 ? 10.203 10.539 4.727 1 96.56 50 MET B CA 1
ATOM 2296 C C . MET B 1 50 ? 11.133 10.547 3.516 1 96.56 50 MET B C 1
ATOM 2298 O O . MET B 1 50 ? 12.164 11.219 3.527 1 96.56 50 MET B O 1
ATOM 2302 N N . PRO B 1 51 ? 10.766 9.844 2.473 1 93.88 51 PRO B N 1
ATOM 2303 C CA . PRO B 1 51 ? 11.641 9.797 1.299 1 93.88 51 PRO B CA 1
ATOM 2304 C C . PRO B 1 51 ? 11.664 11.117 0.531 1 93.88 51 PRO B C 1
ATOM 2306 O O . PRO B 1 51 ? 12.617 11.391 -0.206 1 93.88 51 PRO B O 1
ATOM 2309 N N . SER B 1 52 ? 10.703 11.938 0.725 1 93.56 52 SER B N 1
ATOM 2310 C CA . SER B 1 52 ? 10.633 13.219 0.033 1 93.56 52 SER B CA 1
ATOM 2311 C C . SER B 1 52 ? 11.273 14.328 0.864 1 93.56 52 SER B C 1
ATOM 2313 O O . SER B 1 52 ? 11.203 14.305 2.096 1 93.56 52 SER B O 1
ATOM 2315 N N . GLY B 1 53 ? 11.797 15.266 0.181 1 94.38 53 GLY B N 1
ATOM 2316 C CA . GLY B 1 53 ? 12.406 16.406 0.848 1 94.38 53 GLY B CA 1
ATOM 2317 C C . GLY B 1 53 ? 13.797 16.125 1.375 1 94.38 53 GLY B C 1
ATOM 2318 O O . GLY B 1 53 ? 14.312 15.008 1.216 1 94.38 53 GLY B O 1
ATOM 2319 N N . PRO B 1 54 ? 14.383 17.094 1.94 1 96.88 54 PRO B N 1
ATOM 2320 C CA . PRO B 1 54 ? 13.938 18.484 2.07 1 96.88 54 PRO B CA 1
ATOM 2321 C C . PRO B 1 54 ? 13.93 19.234 0.737 1 96.88 54 PRO B C 1
ATOM 2323 O O . PRO B 1 54 ? 14.516 18.766 -0.241 1 96.88 54 PRO B O 1
ATOM 2326 N N . PHE B 1 55 ? 13.227 20.281 0.724 1 97 55 PHE B N 1
ATOM 2327 C CA . PHE B 1 55 ? 13.117 21.109 -0.468 1 97 55 PHE B CA 1
ATOM 2328 C C . PHE B 1 55 ? 13.758 22.469 -0.233 1 97 55 PHE B C 1
ATOM 2330 O O . PHE B 1 55 ? 13.273 23.266 0.577 1 97 55 PHE B O 1
ATOM 2337 N N . GLN B 1 56 ? 14.766 22.797 -1.013 1 96.56 56 GLN B N 1
ATOM 2338 C CA . GLN B 1 56 ? 15.562 24 -0.768 1 96.56 56 GLN B CA 1
ATOM 2339 C C . GLN B 1 56 ? 15.039 25.188 -1.585 1 96.56 56 GLN B C 1
ATOM 2341 O O . GLN B 1 56 ? 15.383 26.328 -1.309 1 96.56 56 GLN B O 1
ATOM 2346 N N . THR B 1 57 ? 14.312 24.859 -2.621 1 98.19 57 THR B N 1
ATOM 2347 C CA . THR B 1 57 ? 13.789 25.922 -3.48 1 98.19 57 THR B CA 1
ATOM 2348 C C . THR B 1 57 ? 12.305 25.703 -3.762 1 98.19 57 THR B C 1
ATOM 2350 O O . THR B 1 57 ? 11.812 24.578 -3.689 1 98.19 57 THR B O 1
ATOM 2353 N N . VAL B 1 58 ? 11.68 26.766 -4.07 1 98.38 58 VAL B N 1
ATOM 2354 C CA . VAL B 1 58 ? 10.273 26.719 -4.449 1 98.38 58 VAL B CA 1
ATOM 2355 C C . VAL B 1 58 ? 10.109 25.828 -5.68 1 98.38 58 VAL B C 1
ATOM 2357 O O . VAL B 1 58 ? 9.156 25.047 -5.77 1 98.38 58 VAL B O 1
ATOM 2360 N N . GLY B 1 59 ? 11.055 25.906 -6.539 1 97.81 59 GLY B N 1
ATOM 2361 C CA . GLY B 1 59 ? 11.031 25.078 -7.727 1 97.81 59 GLY B CA 1
ATOM 2362 C C . GLY B 1 59 ? 11.078 23.594 -7.414 1 97.81 59 GLY B C 1
ATOM 2363 O O . GLY B 1 59 ? 10.328 22.812 -7.992 1 97.81 59 GLY B O 1
ATOM 2364 N N . ALA B 1 60 ? 11.945 23.203 -6.516 1 96.81 60 ALA B N 1
ATOM 2365 C CA . ALA B 1 60 ? 12.062 21.812 -6.113 1 96.81 60 ALA B CA 1
ATOM 2366 C C . ALA B 1 60 ? 10.766 21.297 -5.484 1 96.81 60 ALA B C 1
ATOM 2368 O O . ALA B 1 60 ? 10.328 20.188 -5.754 1 96.81 60 ALA B O 1
ATOM 2369 N N . TRP B 1 61 ? 10.164 22.188 -4.723 1 97.19 61 TRP B N 1
ATOM 2370 C CA . TRP B 1 61 ? 8.891 21.844 -4.09 1 97.19 61 TRP B CA 1
ATOM 2371 C C . TRP B 1 61 ? 7.785 21.734 -5.129 1 97.19 61 TRP B C 1
ATOM 2373 O O . TRP B 1 61 ? 7.074 20.719 -5.176 1 97.19 61 TRP B O 1
ATOM 2383 N N . LYS B 1 62 ? 7.695 22.641 -6.02 1 96.81 62 LYS B N 1
ATOM 2384 C CA . LYS B 1 62 ? 6.629 22.672 -7.012 1 96.81 62 LYS B CA 1
ATOM 2385 C C . LYS B 1 62 ? 6.738 21.5 -7.984 1 96.81 62 LYS B C 1
ATOM 2387 O O . LYS B 1 62 ? 5.73 21.016 -8.5 1 96.81 62 LYS B O 1
ATOM 2392 N N . SER B 1 63 ? 7.949 21.031 -8.172 1 95.75 63 SER B N 1
ATOM 2393 C CA . SER B 1 63 ? 8.164 19.922 -9.102 1 95.75 63 SER B CA 1
ATOM 2394 C C . SER B 1 63 ? 7.441 18.672 -8.625 1 95.75 63 SER B C 1
ATOM 2396 O O . SER B 1 63 ? 7.094 17.797 -9.43 1 95.75 63 SER B O 1
ATOM 2398 N N . ARG B 1 64 ? 7.203 18.547 -7.32 1 95 64 ARG B N 1
ATOM 2399 C CA . ARG B 1 64 ? 6.512 17.391 -6.762 1 95 64 ARG B CA 1
ATOM 2400 C C . ARG B 1 64 ? 5.055 17.344 -7.207 1 95 64 ARG B C 1
ATOM 2402 O O . ARG B 1 64 ? 4.426 16.281 -7.207 1 95 64 ARG B O 1
ATOM 2409 N N . PHE B 1 65 ? 4.551 18.469 -7.605 1 95.75 65 PHE B N 1
ATOM 2410 C CA . PHE B 1 65 ? 3.152 18.578 -8.008 1 95.75 65 PHE B CA 1
ATOM 2411 C C . PHE B 1 65 ? 2.992 18.297 -9.492 1 95.75 65 PHE B C 1
ATOM 2413 O O . PHE B 1 65 ? 1.876 18.094 -9.977 1 95.75 65 PHE B O 1
ATOM 2420 N N . GLU B 1 66 ? 4.102 18.219 -10.195 1 93 66 GLU B N 1
ATOM 2421 C CA . GLU B 1 66 ? 4.066 18.109 -11.648 1 93 66 GLU B CA 1
ATOM 2422 C C . GLU B 1 66 ? 4.07 16.641 -12.086 1 93 66 GLU B C 1
ATOM 2424 O O . GLU B 1 66 ? 3.645 16.312 -13.195 1 93 66 GLU B O 1
ATOM 2429 N N . ASP B 1 67 ? 4.504 15.82 -11.227 1 86.69 67 ASP B N 1
ATOM 2430 C CA . ASP B 1 67 ? 4.555 14.391 -11.523 1 86.69 67 ASP B CA 1
ATOM 2431 C C . ASP B 1 67 ? 3.203 13.734 -11.258 1 86.69 67 ASP B C 1
ATOM 2433 O O . ASP B 1 67 ? 2.766 13.648 -10.109 1 86.69 67 ASP B O 1
ATOM 2437 N N . PRO B 1 68 ? 2.617 13.188 -12.25 1 83.69 68 PRO B N 1
ATOM 2438 C CA . PRO B 1 68 ? 1.282 12.617 -12.055 1 83.69 68 PRO B CA 1
ATOM 2439 C C . PRO B 1 68 ? 1.28 11.422 -11.109 1 83.69 68 PRO B C 1
ATOM 2441 O O . PRO B 1 68 ? 0.236 11.07 -10.555 1 83.69 68 PRO B O 1
ATOM 2444 N N . SER B 1 69 ? 2.375 10.812 -10.922 1 83.06 69 SER B N 1
ATOM 2445 C CA . SER B 1 69 ? 2.459 9.633 -10.07 1 83.06 69 SER B CA 1
ATOM 2446 C C . SER B 1 69 ? 2.721 10.016 -8.617 1 83.06 69 SER B C 1
ATOM 2448 O O . SER B 1 69 ? 2.652 9.172 -7.723 1 83.06 69 SER B O 1
ATOM 2450 N N . SER B 1 70 ? 2.926 11.312 -8.469 1 91.31 70 SER B N 1
ATOM 2451 C CA . SER B 1 70 ? 3.25 11.828 -7.141 1 91.31 70 SER B CA 1
ATOM 2452 C C . SER B 1 70 ? 2.004 11.945 -6.273 1 91.31 70 SER B C 1
ATOM 2454 O O . SER B 1 70 ? 0.917 12.242 -6.773 1 91.31 70 SER B O 1
ATOM 2456 N N . PHE B 1 71 ? 2.182 11.789 -4.988 1 94.44 71 PHE B N 1
ATOM 2457 C CA . PHE B 1 71 ? 1.109 11.992 -4.02 1 94.44 71 PHE B CA 1
ATOM 2458 C C . PHE B 1 71 ? 0.693 13.461 -3.973 1 94.44 71 PHE B C 1
ATOM 2460 O O . PHE B 1 71 ? -0.36 13.797 -3.426 1 94.44 71 PHE B O 1
ATOM 2467 N N . PHE B 1 72 ? 1.489 14.305 -4.566 1 95.75 72 PHE B N 1
ATOM 2468 C CA . PHE B 1 72 ? 1.228 15.734 -4.492 1 95.75 72 PHE B CA 1
ATOM 2469 C C . PHE B 1 72 ? 0.446 16.203 -5.711 1 95.75 72 PHE B C 1
ATOM 2471 O O . PHE B 1 72 ? -0.08 17.328 -5.727 1 95.75 72 PHE B O 1
ATOM 2478 N N . SER B 1 73 ? 0.43 15.336 -6.688 1 93.94 73 SER B N 1
ATOM 2479 C CA . SER B 1 73 ? -0.15 15.75 -7.961 1 93.94 73 SER B CA 1
ATOM 2480 C C . SER B 1 73 ? -1.644 16.031 -7.824 1 93.94 73 SER B C 1
ATOM 2482 O O . SER B 1 73 ? -2.389 15.195 -7.309 1 93.94 73 SER B O 1
ATOM 2484 N N . PRO B 1 74 ? -2.068 17.125 -8.328 1 91.06 74 PRO B N 1
ATOM 2485 C CA . PRO B 1 74 ? -3.504 17.406 -8.289 1 91.06 74 PRO B CA 1
ATOM 2486 C C . PRO B 1 74 ? -4.32 16.469 -9.172 1 91.06 74 PRO B C 1
ATOM 2488 O O . PRO B 1 74 ? -5.551 16.453 -9.086 1 91.06 74 PRO B O 1
ATOM 2491 N N . THR B 1 75 ? -3.672 15.742 -9.961 1 91.62 75 THR B N 1
ATOM 2492 C CA . THR B 1 75 ? -4.395 14.844 -10.859 1 91.62 75 THR B CA 1
ATOM 2493 C C . THR B 1 75 ? -4.398 13.422 -10.312 1 91.62 75 THR B C 1
ATOM 2495 O O . THR B 1 75 ? -4.965 12.516 -10.93 1 91.62 75 THR B O 1
ATOM 2498 N N . ASN B 1 76 ? -3.713 13.195 -9.242 1 93.31 76 ASN B N 1
ATOM 2499 C CA . ASN B 1 76 ? -3.754 11.898 -8.57 1 93.31 76 ASN B CA 1
ATOM 2500 C C . ASN B 1 76 ? -5.031 11.734 -7.754 1 93.31 76 ASN B C 1
ATOM 2502 O O . ASN B 1 76 ? -5.195 12.383 -6.719 1 93.31 76 ASN B O 1
ATOM 2506 N N . PRO B 1 77 ? -5.949 10.93 -8.125 1 94.06 77 PRO B N 1
ATOM 2507 C CA . PRO B 1 77 ? -7.246 10.852 -7.449 1 94.06 77 PRO B CA 1
ATOM 2508 C C . PRO B 1 77 ? -7.148 10.195 -6.07 1 94.06 77 PRO B C 1
ATOM 2510 O O . PRO B 1 77 ? -8.109 10.227 -5.301 1 94.06 77 PRO B O 1
ATOM 2513 N N . SER B 1 78 ? -6.027 9.633 -5.758 1 95.81 78 SER B N 1
ATOM 2514 C CA . SER B 1 78 ? -5.887 8.922 -4.492 1 95.81 78 SER B CA 1
ATOM 2515 C C . SER B 1 78 ? -5.281 9.82 -3.418 1 95.81 78 SER B C 1
ATOM 2517 O O . SER B 1 78 ? -5.035 9.375 -2.295 1 95.81 78 SER B O 1
ATOM 2519 N N . SER B 1 79 ? -5.035 11.086 -3.785 1 97 79 SER B N 1
ATOM 2520 C CA . SER B 1 79 ? -4.371 11.961 -2.82 1 97 79 SER B CA 1
ATOM 2521 C C . SER B 1 79 ? -5.012 13.344 -2.789 1 97 79 SER B C 1
ATOM 2523 O O . SER B 1 79 ? -5.559 13.805 -3.795 1 97 79 SER B O 1
ATOM 2525 N N . 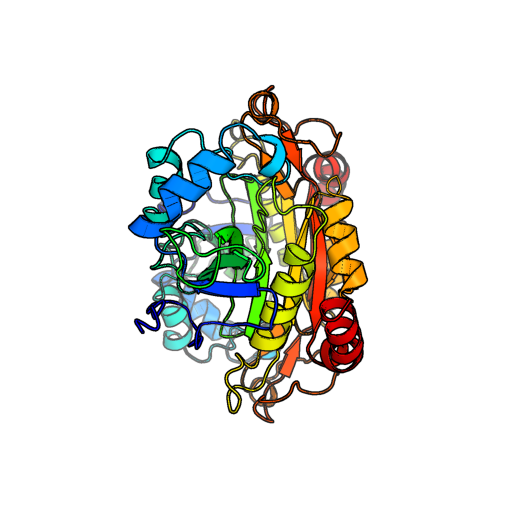PHE B 1 80 ? -4.969 13.969 -1.691 1 97.38 80 PHE B N 1
ATOM 2526 C CA . PHE B 1 80 ? -5.434 15.336 -1.454 1 97.38 80 PHE B CA 1
ATOM 2527 C C . PHE B 1 80 ? -4.473 16.078 -0.541 1 97.38 80 PHE B C 1
ATOM 2529 O O . PHE B 1 80 ? -4.223 15.656 0.589 1 97.38 80 PHE B O 1
ATOM 2536 N N . VAL B 1 81 ? -3.893 17.156 -0.995 1 97.94 81 VAL B N 1
ATOM 2537 C CA . VAL B 1 81 ? -2.918 17.938 -0.239 1 97.94 81 VAL B CA 1
ATOM 2538 C C . VAL B 1 81 ? -3.615 19.094 0.454 1 97.94 81 VAL B C 1
ATOM 2540 O O . VAL B 1 81 ? -4.258 19.922 -0.2 1 97.94 81 VAL B O 1
ATOM 2543 N N . PHE B 1 82 ? -3.434 19.203 1.756 1 98.5 82 PHE B N 1
ATOM 2544 C CA . PHE B 1 82 ? -4.016 20.281 2.539 1 98.5 82 PHE B CA 1
ATOM 2545 C C . PHE B 1 82 ? -2.943 21.281 2.98 1 98.5 82 PHE B C 1
ATOM 2547 O O . PHE B 1 82 ? -1.846 20.875 3.369 1 98.5 82 PHE B O 1
ATOM 2554 N N . ALA B 1 83 ? -3.301 22.5 2.893 1 98.75 83 ALA B N 1
ATOM 2555 C CA . ALA B 1 83 ? -2.617 23.5 3.699 1 98.75 83 ALA B CA 1
ATOM 2556 C C . ALA B 1 83 ? -3.209 23.578 5.102 1 98.75 83 ALA B C 1
ATOM 2558 O O . ALA B 1 83 ? -4.43 23.609 5.27 1 98.75 83 ALA B O 1
ATOM 2559 N N . ILE B 1 84 ? -2.346 23.594 6.055 1 98.94 84 ILE B N 1
ATOM 2560 C CA . ILE B 1 84 ? -2.758 23.766 7.441 1 98.94 84 ILE B CA 1
ATOM 2561 C C . ILE B 1 84 ? -2.662 25.25 7.828 1 98.94 84 ILE B C 1
ATOM 2563 O O . ILE B 1 84 ? -1.577 25.828 7.805 1 98.94 84 ILE B O 1
ATOM 2567 N N . ILE B 1 85 ? -3.773 25.828 8.211 1 98.88 85 ILE B N 1
ATOM 2568 C CA . ILE B 1 85 ? -3.803 27.219 8.641 1 98.88 85 ILE B CA 1
ATOM 2569 C C . ILE B 1 85 ? -4.039 27.297 10.148 1 98.88 85 ILE B C 1
ATOM 2571 O O . ILE B 1 85 ? -5.016 26.75 10.656 1 98.88 85 ILE B O 1
ATOM 2575 N N . ASP B 1 86 ? -3.121 27.875 10.875 1 98.88 86 ASP B N 1
ATOM 2576 C CA . ASP B 1 86 ? -3.33 28.188 12.281 1 98.88 86 ASP B CA 1
ATOM 2577 C C . ASP B 1 86 ? -4.141 29.469 12.445 1 98.88 86 ASP B C 1
ATOM 2579 O O . ASP B 1 86 ? -3.619 30.562 12.242 1 98.88 86 ASP B O 1
ATOM 2583 N N . THR B 1 87 ? -5.34 29.359 12.891 1 98.5 87 THR B N 1
ATOM 2584 C CA . THR B 1 87 ? -6.258 30.484 12.922 1 98.5 87 THR B CA 1
ATOM 2585 C C . THR B 1 87 ? -6.105 31.266 14.219 1 98.5 87 THR B C 1
ATOM 2587 O O . THR B 1 87 ? -6.766 32.281 14.414 1 98.5 87 THR B O 1
ATOM 2590 N N . THR B 1 88 ? -5.281 30.781 15.078 1 98.31 88 THR B N 1
ATOM 2591 C CA . THR B 1 88 ? -5.016 31.516 16.312 1 98.31 88 THR B CA 1
ATOM 2592 C C . THR B 1 88 ? -3.977 32.625 16.062 1 98.31 88 THR B C 1
ATOM 2594 O O . THR B 1 88 ? -3.688 33.406 16.953 1 98.31 88 THR B O 1
ATOM 2597 N N . ARG B 1 89 ? -3.412 32.656 14.875 1 98.12 89 ARG B N 1
ATOM 2598 C CA . ARG B 1 89 ? -2.424 33.656 14.484 1 98.12 89 ARG B CA 1
ATOM 2599 C C . ARG B 1 89 ? -3.064 34.75 13.641 1 98.12 89 ARG B C 1
ATOM 2601 O O . ARG B 1 89 ? -4.195 34.625 13.172 1 98.12 89 ARG B O 1
ATOM 2608 N N . SER B 1 90 ? -2.299 35.844 13.469 1 97.25 90 SER B N 1
ATOM 2609 C CA . SER B 1 90 ? -2.783 37 12.695 1 97.25 90 SER B CA 1
ATOM 2610 C C . SER B 1 90 ? -2.912 36.625 11.219 1 97.25 90 SER B C 1
ATOM 2612 O O . SER B 1 90 ? -2.229 35.719 10.727 1 97.25 90 SER B O 1
ATOM 2614 N N . PRO B 1 91 ? -3.809 37.312 10.516 1 97.69 91 PRO B N 1
ATOM 2615 C CA . PRO B 1 91 ? -3.918 37.094 9.07 1 97.69 91 PRO B CA 1
ATOM 2616 C C . PRO B 1 91 ? -2.572 37.188 8.359 1 97.69 91 PRO B C 1
ATOM 2618 O O . PRO B 1 91 ? -1.685 37.938 8.797 1 97.69 91 PRO B O 1
ATOM 2621 N N . SER B 1 92 ? -2.441 36.438 7.305 1 97.88 92 SER B N 1
ATOM 2622 C CA . SER B 1 92 ? -1.235 36.438 6.48 1 97.88 92 SER B CA 1
ATOM 2623 C C . SER B 1 92 ? -1.574 36.562 5 1 97.88 92 SER B C 1
ATOM 2625 O O . SER B 1 92 ? -2.746 36.531 4.621 1 97.88 92 SER B O 1
ATOM 2627 N N . PRO B 1 93 ? -0.618 36.781 4.164 1 96.75 93 PRO B N 1
ATOM 2628 C CA . PRO B 1 93 ? -0.871 36.875 2.723 1 96.75 93 PRO B CA 1
ATOM 2629 C C . PRO B 1 93 ? -1.482 35.594 2.156 1 96.75 93 PRO B C 1
ATOM 2631 O O . PRO B 1 93 ? -2.236 35.656 1.18 1 96.75 93 PRO B O 1
ATOM 2634 N N . GLU B 1 94 ? -1.236 34.469 2.793 1 96.56 94 GLU B N 1
ATOM 2635 C CA . GLU B 1 94 ? -1.698 33.188 2.287 1 96.56 94 GLU B CA 1
ATOM 2636 C C . GLU B 1 94 ? -3.141 32.906 2.703 1 96.56 94 GLU B C 1
ATOM 2638 O O . GLU B 1 94 ? -3.84 32.125 2.062 1 96.56 94 GLU B O 1
ATOM 2643 N N . ASP B 1 95 ? -3.5 33.594 3.848 1 97.56 95 ASP B N 1
ATOM 2644 C CA . ASP B 1 95 ? -4.84 33.312 4.355 1 97.56 95 ASP B CA 1
ATOM 2645 C C . ASP B 1 95 ? -5.324 34.406 5.285 1 97.56 95 ASP B C 1
ATOM 2647 O O . ASP B 1 95 ? -4.641 34.75 6.254 1 97.56 95 ASP B O 1
ATOM 2651 N N . GLU B 1 96 ? -6.527 34.906 5.121 1 97.75 96 GLU B N 1
ATOM 2652 C CA . GLU B 1 96 ? -7.066 36.031 5.875 1 97.75 96 GLU B CA 1
ATOM 2653 C C . GLU B 1 96 ? -7.422 35.625 7.301 1 97.75 96 GLU B C 1
ATOM 2655 O O . GLU B 1 96 ? -7.598 36.469 8.172 1 97.75 96 GLU B O 1
ATOM 2660 N N . ASP B 1 97 ? -7.473 34.344 7.559 1 98.06 97 ASP B N 1
ATOM 2661 C CA . ASP B 1 97 ? -7.922 33.875 8.867 1 98.06 97 ASP B CA 1
ATOM 2662 C C . ASP B 1 97 ? -6.734 33.5 9.758 1 98.06 97 ASP B C 1
ATOM 2664 O O . ASP B 1 97 ? -6.906 33.219 10.945 1 98.06 97 ASP B O 1
ATOM 2668 N N . GLY B 1 98 ? -5.539 33.438 9.141 1 98.56 98 GLY B N 1
ATOM 2669 C CA . GLY B 1 98 ? -4.406 32.969 9.938 1 98.56 98 GLY B CA 1
ATOM 2670 C C . GLY B 1 98 ? -3.146 32.781 9.125 1 98.56 98 GLY B C 1
ATOM 2671 O O . GLY B 1 98 ? -2.965 33.406 8.078 1 98.56 98 GLY B O 1
ATOM 2672 N N . GLU B 1 99 ? -2.219 31.938 9.664 1 98.75 99 GLU B N 1
ATOM 2673 C CA . GLU B 1 99 ? -0.914 31.703 9.039 1 98.75 99 GLU B CA 1
ATOM 2674 C C . GLU B 1 99 ? -0.754 30.266 8.594 1 98.75 99 GLU B C 1
ATOM 2676 O O . GLU B 1 99 ? -1.284 29.344 9.234 1 98.75 99 GLU B O 1
ATOM 2681 N N . LEU B 1 100 ? -0.003 30.094 7.504 1 98.88 100 LEU B N 1
ATOM 2682 C CA . LEU B 1 100 ? 0.343 28.75 7.055 1 98.88 100 LEU B CA 1
ATOM 2683 C C . LEU B 1 100 ? 1.197 28.031 8.094 1 98.88 100 LEU B C 1
ATOM 2685 O O . LEU B 1 100 ? 2.287 28.5 8.438 1 98.88 100 LEU B O 1
ATOM 2689 N N . ALA B 1 101 ? 0.684 26.891 8.562 1 98.94 101 ALA B N 1
ATOM 2690 C CA . ALA B 1 101 ? 1.35 26.203 9.656 1 98.94 101 ALA B CA 1
ATOM 2691 C C . ALA B 1 101 ? 1.91 24.859 9.188 1 98.94 101 ALA B C 1
ATOM 2693 O O . ALA B 1 101 ? 2.613 24.172 9.938 1 98.94 101 ALA B O 1
ATOM 2694 N N . GLY B 1 102 ? 1.59 24.438 7.988 1 98.81 102 GLY B N 1
ATOM 2695 C CA . GLY B 1 102 ? 2.133 23.188 7.508 1 98.81 102 GLY B CA 1
ATOM 2696 C C . GLY B 1 102 ? 1.346 22.594 6.348 1 98.81 102 GLY B C 1
ATOM 2697 O O . GLY B 1 102 ? 0.601 23.312 5.676 1 98.81 102 GLY B O 1
ATOM 2698 N N . VAL B 1 103 ? 1.628 21.344 6.023 1 98.69 103 VAL B N 1
ATOM 2699 C CA . VAL B 1 103 ? 0.978 20.578 4.961 1 98.69 103 VAL B CA 1
ATOM 2700 C C . VAL B 1 103 ? 0.679 19.172 5.445 1 98.69 103 VAL B C 1
ATOM 2702 O O . VAL B 1 103 ? 1.401 18.625 6.285 1 98.69 103 VAL B O 1
ATOM 2705 N N . VAL B 1 104 ? -0.368 18.609 4.984 1 98.69 104 VAL B N 1
ATOM 2706 C CA . VAL B 1 104 ? -0.746 17.234 5.289 1 98.69 104 VAL B CA 1
ATOM 2707 C C . VAL B 1 104 ? -1.541 16.641 4.125 1 98.69 104 VAL B C 1
ATOM 2709 O O . VAL B 1 104 ? -2.141 17.375 3.342 1 98.69 104 VAL B O 1
ATOM 2712 N N . LEU B 1 105 ? -1.525 15.32 4.027 1 98.44 105 LEU B N 1
ATOM 2713 C CA . LEU B 1 105 ? -2.209 14.68 2.91 1 98.44 105 LEU B CA 1
ATOM 2714 C C . LEU B 1 105 ? -3.156 13.594 3.404 1 98.44 105 LEU B C 1
ATOM 2716 O O . LEU B 1 105 ? -2.854 12.898 4.375 1 98.44 105 LEU B O 1
ATOM 2720 N N . TYR B 1 106 ? -4.324 13.477 2.752 1 98.56 106 TYR B N 1
ATOM 2721 C CA . TYR B 1 106 ? -4.82 12.133 2.488 1 98.56 106 TYR B CA 1
ATOM 2722 C C . TYR B 1 106 ? -4.043 11.477 1.353 1 98.56 106 TYR B C 1
ATOM 2724 O O . TYR B 1 106 ? -3.834 12.086 0.302 1 98.56 106 TYR B O 1
ATOM 2732 N N . MET B 1 107 ? -3.594 10.266 1.504 1 97.81 107 MET B N 1
ATOM 2733 C CA . MET B 1 107 ? -2.826 9.586 0.469 1 97.81 107 MET B CA 1
ATOM 2734 C C . MET B 1 107 ? -3.164 8.094 0.434 1 97.81 107 MET B C 1
ATOM 2736 O O . MET B 1 107 ? -3.705 7.555 1.399 1 97.81 107 MET B O 1
ATOM 2740 N N . ASN B 1 108 ? -2.871 7.465 -0.721 1 97.25 108 ASN B N 1
ATOM 2741 C CA . ASN B 1 108 ? -3.172 6.047 -0.898 1 97.25 108 ASN B CA 1
ATOM 2742 C C . ASN B 1 108 ? -4.648 5.75 -0.643 1 97.25 108 ASN B C 1
ATOM 2744 O O . ASN B 1 108 ? -4.984 4.746 -0.014 1 97.25 108 ASN B O 1
ATOM 2748 N N . THR B 1 109 ? -5.5 6.676 -1.058 1 98 109 THR B N 1
ATOM 2749 C CA . THR B 1 109 ? -6.938 6.492 -0.873 1 98 109 THR B CA 1
ATOM 2750 C C . THR B 1 109 ? -7.477 5.441 -1.837 1 98 109 THR B C 1
ATOM 2752 O O . THR B 1 109 ? -7.105 5.422 -3.014 1 98 109 THR B O 1
ATOM 2755 N N . SER B 1 110 ? -8.219 4.578 -1.304 1 97.44 110 SER B N 1
ATOM 2756 C CA . SER B 1 110 ? -8.859 3.541 -2.107 1 97.44 110 SER B CA 1
ATOM 2757 C C . SER B 1 110 ? -10.375 3.684 -2.082 1 97.44 110 SER B C 1
ATOM 2759 O O . SER B 1 110 ? -11 3.539 -1.029 1 97.44 110 SER B O 1
ATOM 2761 N N . LYS B 1 111 ? -10.93 3.938 -3.205 1 96.12 111 LYS B N 1
ATOM 2762 C CA . LYS B 1 111 ? -12.383 4.078 -3.295 1 96.12 111 LYS B CA 1
ATOM 2763 C C . LYS B 1 111 ? -13.078 2.73 -3.131 1 96.12 111 LYS B C 1
ATOM 2765 O O . LYS B 1 111 ? -13.984 2.59 -2.311 1 96.12 111 LYS B O 1
ATOM 2770 N N . PRO B 1 112 ? -12.578 1.617 -3.77 1 95.88 112 PRO B N 1
ATOM 2771 C CA . PRO B 1 112 ? -13.266 0.333 -3.633 1 95.88 112 PRO B CA 1
ATOM 2772 C C . PRO B 1 112 ? -13.188 -0.231 -2.217 1 95.88 112 PRO B C 1
ATOM 2774 O O . PRO B 1 112 ? -14.078 -0.972 -1.794 1 95.88 112 PRO B O 1
ATOM 2777 N N . HIS B 1 113 ? -12.133 0.201 -1.527 1 98.06 113 HIS B N 1
ATOM 2778 C CA . HIS B 1 113 ? -11.953 -0.386 -0.204 1 98.06 113 HIS B CA 1
ATOM 2779 C C . HIS B 1 113 ? -12.18 0.647 0.893 1 98.06 113 HIS B C 1
ATOM 2781 O O . HIS B 1 113 ? -11.922 0.38 2.068 1 98.06 113 HIS B O 1
ATOM 2787 N N . ARG B 1 114 ? -12.586 1.871 0.523 1 98.38 114 ARG B N 1
ATOM 2788 C CA . ARG B 1 114 ? -13.039 2.936 1.413 1 98.38 114 ARG B CA 1
ATOM 2789 C C . ARG B 1 114 ? -12.023 3.191 2.521 1 98.38 114 ARG B C 1
ATOM 2791 O O . ARG B 1 114 ? -12.375 3.189 3.703 1 98.38 114 ARG B O 1
ATOM 2798 N N . SER B 1 115 ? -10.844 3.434 2.105 1 98.88 115 SER B N 1
ATOM 2799 C CA . SER B 1 115 ? -9.773 3.676 3.066 1 98.88 115 SER B CA 1
ATOM 2800 C C . SER B 1 115 ? -8.867 4.816 2.611 1 98.88 115 SER B C 1
ATOM 2802 O O . SER B 1 115 ? -8.898 5.211 1.442 1 98.88 115 SER B O 1
ATOM 2804 N N . THR B 1 116 ? -8.117 5.363 3.514 1 98.81 116 THR B N 1
ATOM 2805 C CA . THR B 1 116 ? -7.113 6.379 3.213 1 98.81 116 THR B CA 1
ATOM 2806 C C . THR B 1 116 ? -5.98 6.336 4.238 1 98.81 116 THR B C 1
ATOM 2808 O O . THR B 1 116 ? -6.016 5.539 5.176 1 98.81 116 THR B O 1
ATOM 2811 N N . GLU B 1 117 ? -4.984 7.039 3.947 1 98.88 117 GLU B N 1
ATOM 2812 C CA . GLU B 1 117 ? -3.857 7.262 4.848 1 98.88 117 GLU B CA 1
ATOM 2813 C C . GLU B 1 117 ? -3.66 8.75 5.133 1 98.88 117 GLU B C 1
ATOM 2815 O O . GLU B 1 117 ? -3.746 9.578 4.219 1 98.88 117 GLU B O 1
ATOM 2820 N N . ILE B 1 118 ? -3.615 9.078 6.352 1 98.88 118 ILE B N 1
ATOM 2821 C CA . ILE B 1 118 ? -3.158 10.422 6.711 1 98.88 118 ILE B CA 1
ATOM 2822 C C . ILE B 1 118 ? -1.636 10.43 6.836 1 98.88 118 ILE B C 1
ATOM 2824 O O . ILE B 1 118 ? -1.069 9.703 7.66 1 98.88 118 ILE B O 1
ATOM 2828 N N . GLY B 1 119 ? -1.021 11.164 5.957 1 98.19 119 GLY B N 1
ATOM 2829 C CA . GLY B 1 119 ? 0.433 11.141 5.945 1 98.19 119 GLY B CA 1
ATOM 2830 C C . GLY B 1 119 ? 1.044 12.414 5.383 1 98.19 119 GLY B C 1
ATOM 2831 O O . GLY B 1 119 ? 0.335 13.383 5.125 1 98.19 119 GLY B O 1
ATOM 2832 N N . PHE B 1 120 ? 2.34 12.383 5.398 1 97.75 120 PHE B N 1
ATOM 2833 C CA . PHE B 1 120 ? 3.152 13.531 5.027 1 97.75 120 PHE B CA 1
ATOM 2834 C C . PHE B 1 120 ? 2.766 14.758 5.848 1 97.75 120 PHE B C 1
ATOM 2836 O O . PHE B 1 120 ? 2.457 15.812 5.293 1 97.75 120 PHE B O 1
ATOM 2843 N N . ILE B 1 121 ? 2.74 14.57 7.082 1 98.44 121 ILE B N 1
ATOM 2844 C CA . ILE B 1 121 ? 2.422 15.648 8.008 1 98.44 121 ILE B CA 1
ATOM 2845 C C . ILE B 1 121 ? 3.674 16.484 8.289 1 98.44 121 ILE B C 1
ATOM 2847 O O . ILE B 1 121 ? 4.602 16.016 8.945 1 98.44 121 ILE B O 1
ATOM 2851 N N . VAL B 1 122 ? 3.73 17.641 7.801 1 98.69 122 VAL B N 1
ATOM 2852 C CA . VAL B 1 122 ? 4.801 18.578 8.109 1 98.69 122 VAL B CA 1
ATOM 2853 C C . VAL B 1 122 ? 4.219 19.812 8.812 1 98.69 122 VAL B C 1
ATOM 2855 O O . VAL B 1 122 ? 3.504 20.609 8.203 1 98.69 122 VAL B O 1
ATOM 2858 N N . VAL B 1 123 ? 4.461 19.922 10.023 1 98.81 123 VAL B N 1
ATOM 2859 C CA . VAL B 1 123 ? 4.168 21.125 10.789 1 98.81 123 VAL B CA 1
ATOM 2860 C C . VAL B 1 123 ? 5.406 22.016 10.828 1 98.81 123 VAL B C 1
ATOM 2862 O O . VAL B 1 123 ? 6.48 21.578 11.25 1 98.81 123 VAL B O 1
ATOM 2865 N N . LEU B 1 124 ? 5.254 23.188 10.43 1 98.81 124 LEU B N 1
ATOM 2866 C CA . LEU B 1 124 ? 6.371 24.109 10.352 1 98.81 124 LEU B CA 1
ATOM 2867 C C . LEU B 1 124 ? 6.91 24.453 11.734 1 98.81 124 LEU B C 1
ATOM 2869 O O . LEU B 1 124 ? 6.188 24.328 12.727 1 98.81 124 LEU B O 1
ATOM 2873 N N . PRO B 1 125 ? 8.148 24.891 11.828 1 98.56 125 PRO B N 1
ATOM 2874 C CA . PRO B 1 125 ? 8.867 24.969 13.102 1 98.56 125 PRO B CA 1
ATOM 2875 C C . PRO B 1 125 ? 8.156 25.844 14.125 1 98.56 125 PRO B C 1
ATOM 2877 O O . PRO B 1 125 ? 8.039 25.469 15.297 1 98.56 125 PRO B O 1
ATOM 2880 N N . ASN B 1 126 ? 7.598 26.938 13.711 1 98.06 126 ASN B N 1
ATOM 2881 C CA . ASN B 1 126 ? 6.996 27.891 14.633 1 98.06 126 ASN B CA 1
ATOM 2882 C C . ASN B 1 126 ? 5.688 27.375 15.211 1 98.06 126 ASN B C 1
ATOM 2884 O O . ASN B 1 126 ? 5.145 27.938 16.156 1 98.06 126 ASN B O 1
ATOM 2888 N N . TYR B 1 127 ? 5.27 26.266 14.688 1 98.44 127 TYR B N 1
ATOM 2889 C CA . TYR B 1 127 ? 3.955 25.766 15.062 1 98.44 127 TYR B CA 1
ATOM 2890 C C . TYR B 1 127 ? 4.059 24.375 15.68 1 98.44 127 TYR B C 1
ATOM 2892 O O . TYR B 1 127 ? 3.041 23.719 15.922 1 98.44 127 TYR B O 1
ATOM 2900 N N . GLN B 1 128 ? 5.246 23.828 15.875 1 97.44 128 GLN B N 1
ATOM 2901 C CA . GLN B 1 128 ? 5.449 22.531 16.5 1 97.44 128 GLN B CA 1
ATOM 2902 C C . GLN B 1 128 ? 5.215 22.578 18 1 97.44 128 GLN B C 1
ATOM 2904 O O . GLN B 1 128 ? 5.41 23.625 18.625 1 97.44 128 GLN B O 1
ATOM 2909 N N . ARG B 1 129 ? 4.801 21.484 18.547 1 95.81 129 ARG B N 1
ATOM 2910 C CA . ARG B 1 129 ? 4.5 21.344 19.969 1 95.81 129 ARG B CA 1
ATOM 2911 C C . ARG B 1 129 ? 3.4 22.312 20.391 1 95.81 129 ARG B C 1
ATOM 2913 O O . ARG B 1 129 ? 3.49 22.938 21.453 1 95.81 129 ARG B O 1
ATOM 2920 N N . THR B 1 130 ? 2.539 22.578 19.516 1 96.56 130 THR B N 1
ATOM 2921 C CA . THR B 1 130 ? 1.329 23.359 19.75 1 96.56 130 THR B CA 1
ATOM 2922 C C . THR B 1 130 ? 0.084 22.516 19.484 1 96.56 130 THR B C 1
ATOM 2924 O O . THR B 1 130 ? 0.158 21.281 19.453 1 96.56 130 THR B O 1
ATOM 2927 N N . HIS B 1 131 ? -1.057 23.156 19.281 1 97.56 131 HIS B N 1
ATOM 2928 C CA . HIS B 1 131 ? -2.348 22.531 19.031 1 97.56 131 HIS B CA 1
ATOM 2929 C C . HIS B 1 131 ? -2.463 22.078 17.578 1 97.56 131 HIS B C 1
ATOM 2931 O O . HIS B 1 131 ? -3.385 21.328 17.234 1 97.56 131 HIS B O 1
ATOM 2937 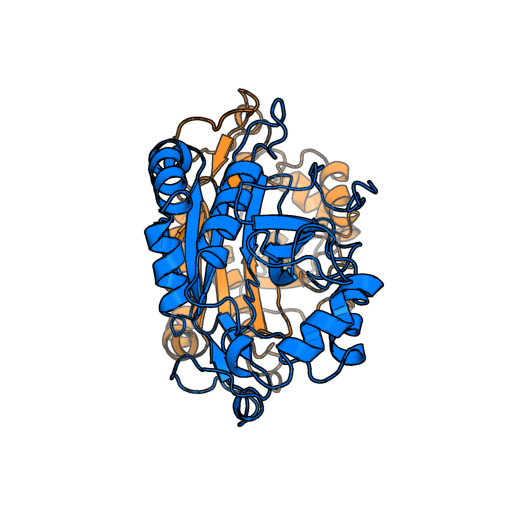N N . VAL B 1 132 ? -1.563 22.359 16.734 1 98.56 132 VAL B N 1
ATOM 2938 C CA . VAL B 1 132 ? -1.721 22.297 15.281 1 98.56 132 VAL B CA 1
ATOM 2939 C C . VAL B 1 132 ? -1.826 20.844 14.836 1 98.56 132 VAL B C 1
ATOM 2941 O O . VAL B 1 132 ? -2.793 20.469 14.164 1 98.56 132 VAL B O 1
ATOM 2944 N N . ALA B 1 133 ? -0.903 20.016 15.25 1 98.31 133 ALA B N 1
ATOM 2945 C CA . ALA B 1 133 ? -0.876 18.641 14.75 1 98.31 133 ALA B CA 1
ATOM 2946 C C . ALA B 1 133 ? -2.105 17.859 15.219 1 98.31 133 ALA B C 1
ATOM 2948 O O . ALA B 1 133 ? -2.779 17.219 14.414 1 98.31 133 ALA B O 1
ATOM 2949 N N . THR B 1 134 ? -2.383 17.953 16.484 1 98 134 THR B N 1
ATOM 2950 C CA . THR B 1 134 ? -3.496 17.203 17.047 1 98 134 THR B CA 1
ATOM 2951 C C . THR B 1 134 ? -4.816 17.625 16.406 1 98 134 THR B C 1
ATOM 2953 O O . THR B 1 134 ? -5.633 16.781 16.031 1 98 134 THR B O 1
ATOM 2956 N N . ASN B 1 135 ? -5.039 18.938 16.297 1 98.62 135 ASN B N 1
ATOM 2957 C CA . ASN B 1 135 ? -6.273 19.422 15.695 1 98.62 135 ASN B CA 1
ATOM 2958 C C . ASN B 1 135 ? -6.363 19.062 14.219 1 98.62 135 ASN B C 1
ATOM 2960 O O . ASN B 1 135 ? -7.438 18.719 13.719 1 98.62 135 ASN B O 1
ATOM 2964 N N . THR B 1 136 ? -5.25 19.141 13.516 1 98.81 136 THR B N 1
ATOM 2965 C CA . THR B 1 136 ? -5.203 18.75 12.109 1 98.81 136 THR B CA 1
ATOM 2966 C C . THR B 1 136 ? -5.633 17.297 11.922 1 98.81 136 THR B C 1
ATOM 2968 O O . THR B 1 136 ? -6.543 17.016 11.141 1 98.81 136 THR B O 1
ATOM 2971 N N . VAL B 1 137 ? -5.043 16.391 12.672 1 98.69 137 VAL B N 1
ATOM 2972 C CA . VAL B 1 137 ? -5.328 14.969 12.539 1 98.69 137 VAL B CA 1
ATOM 2973 C C . VAL B 1 137 ? -6.762 14.688 12.969 1 98.69 137 VAL B C 1
ATOM 2975 O O . VAL B 1 137 ? -7.473 13.914 12.328 1 98.69 137 VAL B O 1
ATOM 2978 N N . GLY B 1 138 ? -7.145 15.328 14.062 1 98.5 138 GLY B N 1
ATOM 2979 C CA . GLY B 1 138 ? -8.523 15.164 14.5 1 98.5 138 GLY B CA 1
ATOM 2980 C C . GLY B 1 138 ? -9.531 15.539 13.43 1 98.5 138 GLY B C 1
ATOM 2981 O O . GLY B 1 138 ? -10.484 14.797 13.172 1 98.5 138 GLY B O 1
ATOM 2982 N N . LEU B 1 139 ? -9.391 16.734 12.789 1 98.62 139 LEU B N 1
ATOM 2983 C CA . LEU B 1 139 ? -10.281 17.188 11.727 1 98.62 139 LEU B CA 1
ATOM 2984 C C . LEU B 1 139 ? -10.297 16.203 10.57 1 98.62 139 LEU B C 1
ATOM 2986 O O . LEU B 1 139 ? -11.359 15.914 10.016 1 98.62 139 LEU B O 1
ATOM 2990 N N . LEU B 1 140 ? -9.141 15.672 10.234 1 98.81 140 LEU B N 1
ATOM 2991 C CA . LEU B 1 140 ? -9.047 14.734 9.117 1 98.81 140 LEU B CA 1
ATOM 2992 C C . LEU B 1 140 ? -9.734 13.422 9.453 1 98.81 140 LEU B C 1
ATOM 2994 O O . LEU B 1 140 ? -10.391 12.82 8.594 1 98.81 140 LEU B O 1
ATOM 2998 N N . MET B 1 141 ? -9.562 12.961 10.672 1 98.69 141 MET B N 1
ATOM 2999 C CA . MET B 1 141 ? -10.227 11.734 11.109 1 98.69 141 MET B CA 1
ATOM 3000 C C . MET B 1 141 ? -11.742 11.898 11.086 1 98.69 141 MET B C 1
ATOM 3002 O O . MET B 1 141 ? -12.453 11.016 10.602 1 98.69 141 MET B O 1
ATOM 3006 N N . GLN B 1 142 ? -12.195 13.016 11.609 1 98.31 142 GLN B N 1
ATOM 3007 C CA . GLN B 1 142 ? -13.625 13.305 11.602 1 98.31 142 GLN B CA 1
ATOM 3008 C C . GLN B 1 142 ? -14.18 13.312 10.172 1 98.31 142 GLN B C 1
ATOM 3010 O O . GLN B 1 142 ? -15.234 12.734 9.906 1 98.31 142 GLN B O 1
ATOM 3015 N N . CYS B 1 143 ? -13.508 13.953 9.305 1 98.5 143 CYS B N 1
ATOM 3016 C CA . CYS B 1 143 ? -13.93 14.008 7.906 1 98.5 143 CYS B CA 1
ATOM 3017 C C . CYS B 1 143 ? -13.914 12.625 7.273 1 98.5 143 CYS B C 1
ATOM 3019 O O . CYS B 1 143 ? -14.883 12.219 6.625 1 98.5 143 CYS B O 1
ATOM 3021 N N . ALA B 1 144 ? -12.844 11.844 7.457 1 98.75 144 ALA B N 1
ATOM 3022 C CA . ALA B 1 144 ? -12.672 10.539 6.828 1 98.75 144 ALA B CA 1
ATOM 3023 C C . ALA B 1 144 ? -13.789 9.586 7.227 1 98.75 144 ALA B C 1
ATOM 3025 O O . ALA B 1 144 ? -14.414 8.953 6.367 1 98.75 144 ALA B O 1
ATOM 3026 N N . PHE B 1 145 ? -14.086 9.539 8.508 1 98.56 145 PHE B N 1
ATOM 3027 C CA . PHE B 1 145 ? -15.023 8.539 9.016 1 98.56 145 PHE B CA 1
ATOM 3028 C C . PHE B 1 145 ? -16.453 9.086 9.008 1 98.56 145 PHE B C 1
ATOM 3030 O O . PHE B 1 145 ? -17.406 8.32 9.094 1 98.56 145 PHE B O 1
ATOM 3037 N N . GLY B 1 146 ? -16.594 10.406 8.938 1 97.69 146 GLY B N 1
ATOM 3038 C CA . GLY B 1 146 ? -17.922 10.992 8.992 1 97.69 146 GLY B CA 1
ATOM 3039 C C . GLY B 1 146 ? -18.844 10.5 7.883 1 97.69 146 GLY B C 1
ATOM 3040 O O . GLY B 1 146 ? -18.375 10.133 6.805 1 97.69 146 GLY B O 1
ATOM 3041 N N . SER B 1 147 ? -20.109 10.641 8.094 1 95.75 147 SER B N 1
ATOM 3042 C CA . SER B 1 147 ? -21.094 10.234 7.102 1 95.75 147 SER B CA 1
ATOM 3043 C C . SER B 1 147 ? -21.109 11.195 5.918 1 95.75 147 SER B C 1
ATOM 3045 O O . SER B 1 147 ? -21.016 12.414 6.102 1 95.75 147 SER B O 1
ATOM 3047 N N . PRO B 1 148 ? -21.312 10.617 4.75 1 94.81 148 PRO B N 1
ATOM 3048 C CA . PRO B 1 148 ? -21.391 11.5 3.582 1 94.81 148 PRO B CA 1
ATOM 3049 C C . PRO B 1 148 ? -22.531 12.508 3.688 1 94.81 148 PRO B C 1
ATOM 3051 O O . PRO B 1 148 ? -22.422 13.633 3.201 1 94.81 148 PRO B O 1
ATOM 3054 N N . ASP B 1 149 ? -23.609 12.148 4.312 1 93.5 149 ASP B N 1
ATOM 3055 C CA . ASP B 1 149 ? -24.766 13.023 4.477 1 93.5 149 ASP B CA 1
ATOM 3056 C C . ASP B 1 149 ? -24.422 14.25 5.316 1 93.5 149 ASP B C 1
ATOM 3058 O O . ASP B 1 149 ? -25.094 15.273 5.25 1 93.5 149 ASP B O 1
ATOM 3062 N N . GLU B 1 150 ? -23.375 14.188 6.059 1 91.5 150 GLU B N 1
ATOM 3063 C CA . GLU B 1 150 ? -22.938 15.281 6.93 1 91.5 150 GLU B CA 1
ATOM 3064 C C . GLU B 1 150 ? -21.609 15.867 6.461 1 91.5 150 GLU B C 1
ATOM 3066 O O . GLU B 1 150 ? -20.891 16.5 7.238 1 91.5 150 GLU B O 1
ATOM 3071 N N . GLY B 1 151 ? -21.219 15.516 5.273 1 92.81 151 GLY B N 1
ATOM 3072 C CA . GLY B 1 151 ? -20.031 16.125 4.684 1 92.81 151 GLY B CA 1
ATOM 3073 C C . GLY B 1 151 ? -18.781 15.281 4.879 1 92.81 151 GLY B C 1
ATOM 3074 O O . GLY B 1 151 ? -17.688 15.711 4.52 1 92.81 151 GLY B O 1
ATOM 3075 N N . GLY B 1 152 ? -18.938 14.094 5.449 1 96.88 152 GLY B N 1
ATOM 3076 C CA . GLY B 1 152 ? -17.812 13.188 5.609 1 96.88 152 GLY B CA 1
ATOM 3077 C C . GLY B 1 152 ? -17.578 12.312 4.398 1 96.88 152 GLY B C 1
ATOM 3078 O O . GLY B 1 152 ? -18.328 12.367 3.426 1 96.88 152 GLY B O 1
ATOM 3079 N N . LEU B 1 153 ? -16.547 11.547 4.469 1 98.06 153 LEU B N 1
ATOM 3080 C CA . LEU B 1 153 ? -16.188 10.711 3.328 1 98.06 153 LEU B CA 1
ATOM 3081 C C . LEU B 1 153 ? -16.781 9.312 3.467 1 98.06 153 LEU B C 1
ATOM 3083 O O . LEU B 1 153 ? -16.828 8.555 2.496 1 98.06 153 LEU B O 1
ATOM 3087 N N . GLY B 1 154 ? -17.156 8.93 4.652 1 98 154 GLY B N 1
ATOM 3088 C CA . GLY B 1 154 ? -17.766 7.625 4.875 1 98 154 GLY B CA 1
ATOM 3089 C C . GLY B 1 154 ? -16.766 6.484 4.77 1 98 154 GLY B C 1
ATOM 3090 O O . GLY B 1 154 ? -17.125 5.375 4.375 1 98 154 GLY B O 1
ATOM 3091 N N . LEU B 1 155 ? -15.547 6.699 5.074 1 98.69 155 LEU B N 1
ATOM 3092 C CA . LEU B 1 155 ? -14.516 5.68 4.934 1 98.69 155 LEU B CA 1
ATOM 3093 C C . LEU B 1 155 ? -14.602 4.656 6.062 1 98.69 155 LEU B C 1
ATOM 3095 O O . LEU B 1 155 ? -15.211 4.926 7.102 1 98.69 155 LEU B O 1
ATOM 3099 N N . VAL B 1 156 ? -14 3.492 5.836 1 98.75 156 VAL B N 1
ATOM 3100 C CA . VAL B 1 156 ? -14.078 2.359 6.754 1 98.75 156 VAL B CA 1
ATOM 3101 C C . VAL B 1 156 ? -12.766 2.223 7.523 1 98.75 156 VAL B C 1
ATOM 3103 O O . VAL B 1 156 ? -12.75 1.707 8.641 1 98.75 156 VAL B O 1
ATOM 3106 N N . ARG B 1 157 ? -11.711 2.768 6.938 1 98.88 157 ARG B N 1
ATOM 3107 C CA . ARG B 1 157 ? -10.414 2.584 7.57 1 98.88 157 ARG B CA 1
ATOM 3108 C C . ARG B 1 157 ? -9.477 3.742 7.242 1 98.88 157 ARG B C 1
ATOM 3110 O O . ARG B 1 157 ? -9.445 4.227 6.109 1 98.88 157 ARG B O 1
ATOM 3117 N N . VAL B 1 158 ? -8.711 4.125 8.172 1 98.94 158 VAL B N 1
ATOM 3118 C CA . VAL B 1 158 ? -7.641 5.102 8 1 98.94 158 VAL B CA 1
ATOM 3119 C C . VAL B 1 158 ? -6.324 4.523 8.508 1 98.94 158 VAL B C 1
ATOM 3121 O O . VAL B 1 158 ? -6.27 3.943 9.594 1 98.94 158 VAL B O 1
ATOM 3124 N N . GLU B 1 159 ? -5.332 4.652 7.691 1 98.88 159 GLU B N 1
ATOM 3125 C CA . GLU B 1 159 ? -4.004 4.125 8 1 98.88 159 GLU B CA 1
ATOM 3126 C C . GLU B 1 159 ? -3.043 5.242 8.391 1 98.88 159 GLU B C 1
ATOM 3128 O O . GLU B 1 159 ? -3.275 6.41 8.07 1 98.88 159 GLU B O 1
ATOM 3133 N N . TRP B 1 160 ? -2.102 4.891 9.172 1 98.88 160 TRP B N 1
ATOM 3134 C CA . TRP B 1 160 ? -0.983 5.73 9.586 1 98.88 160 TRP B CA 1
ATOM 3135 C C . TRP B 1 160 ? 0.332 4.961 9.523 1 98.88 160 TRP B C 1
ATOM 3137 O O . TRP B 1 160 ? 0.418 3.824 9.992 1 98.88 160 TRP B O 1
ATOM 3147 N N . LYS B 1 161 ? 1.311 5.535 8.82 1 98.81 161 LYS B N 1
ATOM 3148 C CA . LYS B 1 161 ? 2.645 4.945 8.734 1 98.81 161 LYS B CA 1
ATOM 3149 C C . LYS B 1 161 ? 3.715 5.945 9.164 1 98.81 161 LYS B C 1
ATOM 3151 O O . LYS B 1 161 ? 3.648 7.121 8.805 1 98.81 161 LYS B O 1
ATOM 3156 N N . THR B 1 162 ? 4.645 5.492 9.875 1 98.75 162 THR B N 1
ATOM 3157 C CA . THR B 1 162 ? 5.762 6.348 10.273 1 98.75 162 THR B CA 1
ATOM 3158 C C . THR B 1 162 ? 7.02 5.52 10.5 1 98.75 162 THR B C 1
ATOM 3160 O O . THR B 1 162 ? 6.949 4.297 10.648 1 98.75 162 THR B O 1
ATOM 3163 N N . SER B 1 163 ? 8.141 6.191 10.492 1 98.81 163 SER B N 1
ATOM 3164 C CA . SER B 1 163 ? 9.414 5.543 10.797 1 98.81 163 SER B CA 1
ATOM 3165 C C . SER B 1 163 ? 9.438 5.027 12.234 1 98.81 163 SER B C 1
ATOM 3167 O O . SER B 1 163 ? 8.961 5.703 13.148 1 98.81 163 SER B O 1
ATOM 3169 N N . THR B 1 164 ? 10.078 3.887 12.398 1 98.69 164 THR B N 1
ATOM 3170 C CA . THR B 1 164 ? 10.281 3.395 13.758 1 98.69 164 THR B CA 1
ATOM 3171 C C . THR B 1 164 ? 11.102 4.387 14.578 1 98.69 164 THR B C 1
ATOM 3173 O O . THR B 1 164 ? 11.031 4.395 15.805 1 98.69 164 THR B O 1
ATOM 3176 N N . ALA B 1 165 ? 11.844 5.262 13.914 1 98.44 165 ALA B N 1
ATOM 3177 C CA . ALA B 1 165 ? 12.68 6.258 14.578 1 98.44 165 ALA B CA 1
ATOM 3178 C C . ALA B 1 165 ? 11.883 7.516 14.914 1 98.44 165 ALA B C 1
ATOM 3180 O O . ALA B 1 165 ? 12.344 8.367 15.672 1 98.44 165 ALA B O 1
ATOM 3181 N N . ASN B 1 166 ? 10.758 7.723 14.336 1 98.44 166 ASN B N 1
ATOM 3182 C CA . ASN B 1 166 ? 9.938 8.914 14.547 1 98.44 166 ASN B CA 1
ATOM 3183 C C . ASN B 1 166 ? 8.984 8.734 15.734 1 98.44 166 ASN B C 1
ATOM 3185 O O . ASN B 1 166 ? 7.773 8.617 15.547 1 98.44 166 ASN B O 1
ATOM 3189 N N . ILE B 1 167 ? 9.492 8.805 16.891 1 97.94 167 ILE B N 1
ATOM 3190 C CA . ILE B 1 167 ? 8.789 8.492 18.125 1 97.94 167 ILE B CA 1
ATOM 3191 C C . ILE B 1 167 ? 7.617 9.453 18.312 1 97.94 167 ILE B C 1
ATOM 3193 O O . ILE B 1 167 ? 6.508 9.031 18.641 1 97.94 167 ILE B O 1
ATOM 3197 N N . PRO B 1 168 ? 7.801 10.789 18.047 1 97.12 168 PRO B N 1
ATOM 3198 C CA . PRO B 1 168 ? 6.664 11.695 18.219 1 97.12 168 PRO B CA 1
ATOM 3199 C C . PRO B 1 168 ? 5.484 11.336 17.312 1 97.12 168 PRO B C 1
ATOM 3201 O O . PRO B 1 168 ? 4.328 11.43 17.734 1 97.12 168 PRO B O 1
ATOM 3204 N N . SER B 1 169 ? 5.762 10.953 16.094 1 98.12 169 SER B N 1
ATOM 3205 C CA . SER B 1 169 ? 4.699 10.562 15.172 1 98.12 169 SER B CA 1
ATOM 3206 C C . SER B 1 169 ? 3.971 9.312 15.672 1 98.12 169 SER B C 1
ATOM 3208 O O . SER B 1 169 ? 2.74 9.258 15.641 1 98.12 169 SER B O 1
ATOM 3210 N N . ALA B 1 170 ? 4.699 8.328 16.094 1 98.56 170 ALA B N 1
ATOM 3211 C CA . ALA B 1 170 ? 4.102 7.113 16.641 1 98.56 170 ALA B CA 1
ATOM 3212 C C . ALA B 1 170 ? 3.23 7.434 17.859 1 98.56 170 ALA B C 1
ATOM 3214 O O . ALA B 1 170 ? 2.109 6.934 17.969 1 98.56 170 ALA B O 1
ATOM 3215 N N . ARG B 1 171 ? 3.727 8.266 18.703 1 97.81 171 ARG B N 1
ATOM 3216 C CA . ARG B 1 171 ? 2.992 8.648 19.906 1 97.81 171 ARG B CA 1
ATOM 3217 C C . ARG B 1 171 ? 1.683 9.344 19.547 1 97.81 171 ARG B C 1
ATOM 3219 O O . ARG B 1 171 ? 0.656 9.109 20.203 1 97.81 171 ARG B O 1
ATOM 3226 N N . LEU B 1 172 ? 1.725 10.242 18.578 1 97.44 172 LEU B N 1
ATOM 3227 C CA . LEU B 1 172 ? 0.509 10.922 18.141 1 97.44 172 LEU B CA 1
ATOM 3228 C C . LEU B 1 172 ? -0.526 9.922 17.641 1 97.44 172 LEU B C 1
ATOM 3230 O O . LEU B 1 172 ? -1.7 10 18 1 97.44 172 LEU B O 1
ATOM 3234 N N . ALA B 1 173 ? -0.116 8.961 16.797 1 98 173 ALA B N 1
ATOM 3235 C CA . ALA B 1 173 ? -1.021 7.926 16.297 1 98 173 ALA B CA 1
ATOM 3236 C C . ALA B 1 173 ? -1.668 7.16 17.438 1 98 173 ALA B C 1
ATOM 3238 O O . ALA B 1 173 ? -2.883 6.949 17.453 1 98 173 ALA B O 1
ATOM 3239 N N . GLU B 1 174 ? -0.846 6.789 18.359 1 97.75 174 GLU B N 1
ATOM 3240 C CA . GLU B 1 174 ? -1.33 6.02 19.5 1 97.75 174 GLU B CA 1
ATOM 3241 C C . GLU B 1 174 ? -2.271 6.852 20.375 1 97.75 174 GLU B C 1
ATOM 3243 O O . GLU B 1 174 ? -3.303 6.352 20.828 1 97.75 174 GLU B O 1
ATOM 3248 N N . LYS B 1 175 ? -1.913 8.109 20.594 1 95.94 175 LYS B N 1
ATOM 3249 C CA . LYS B 1 175 ? -2.764 9 21.375 1 95.94 175 LYS B CA 1
ATOM 3250 C C . LYS B 1 175 ? -4.125 9.188 20.719 1 95.94 175 LYS B C 1
ATOM 3252 O O . LYS B 1 175 ? -5.148 9.273 21.391 1 95.94 175 LYS B O 1
ATOM 3257 N N . ILE B 1 176 ? -4.137 9.281 19.422 1 95.81 176 ILE B N 1
ATOM 3258 C CA . ILE B 1 176 ? -5.367 9.453 18.656 1 95.81 176 ILE B CA 1
ATOM 3259 C C . ILE B 1 176 ? -6.227 8.195 18.781 1 95.81 176 ILE B C 1
ATOM 3261 O O . ILE B 1 176 ? -7.457 8.266 18.703 1 95.81 176 ILE B O 1
ATOM 3265 N N . GLY B 1 177 ? -5.555 7.027 18.938 1 96.88 177 GLY B N 1
ATOM 3266 C CA . GLY B 1 177 ? -6.309 5.801 19.141 1 96.88 177 GLY B CA 1
ATOM 3267 C C . GLY B 1 177 ? -6.082 4.77 18.047 1 96.88 177 GLY B C 1
ATOM 3268 O O . GLY B 1 177 ? -6.77 3.75 18 1 96.88 177 GLY B O 1
ATOM 3269 N N . TYR B 1 178 ? -5.129 4.988 17.203 1 98.31 178 TYR B N 1
ATOM 3270 C CA . TYR B 1 178 ? -4.797 3.98 16.203 1 98.31 178 TYR B CA 1
ATOM 3271 C C . TYR B 1 178 ? -4.309 2.697 16.859 1 98.31 178 TYR B C 1
ATOM 3273 O O . TYR B 1 178 ? -3.689 2.74 17.922 1 98.31 178 TYR B O 1
ATOM 3281 N N . SER B 1 179 ? -4.543 1.604 16.219 1 98.5 179 SER B N 1
ATOM 3282 C CA . SER B 1 179 ? -3.957 0.335 16.641 1 98.5 179 SER B CA 1
ATOM 3283 C C . SER B 1 179 ? -2.717 -0.001 15.82 1 98.5 179 SER B C 1
ATOM 3285 O O . SER B 1 179 ? -2.705 0.187 14.602 1 98.5 179 SER B O 1
ATOM 3287 N N . LYS B 1 180 ? -1.737 -0.438 16.5 1 98.75 180 LYS B N 1
ATOM 3288 C CA . LYS B 1 180 ? -0.525 -0.87 15.812 1 98.75 180 LYS B CA 1
ATOM 3289 C C . LYS B 1 180 ? -0.75 -2.189 15.078 1 98.75 180 LYS B C 1
ATOM 3291 O O . LYS B 1 180 ? -1.212 -3.166 15.672 1 98.75 180 LYS B O 1
ATOM 3296 N N . VAL B 1 181 ? -0.491 -2.25 13.852 1 98.81 181 VAL B N 1
ATOM 3297 C CA . VAL B 1 181 ? -0.529 -3.465 13.047 1 98.81 181 VAL B CA 1
ATOM 3298 C C . VAL B 1 181 ? 0.783 -4.23 13.203 1 98.81 181 VAL B C 1
ATOM 3300 O O . VAL B 1 181 ? 0.783 -5.398 13.602 1 98.81 181 VAL B O 1
ATOM 3303 N N . GLY B 1 182 ? 1.827 -3.551 12.867 1 98.81 182 GLY B N 1
ATOM 3304 C CA . GLY B 1 182 ? 3.156 -4.129 12.992 1 98.81 182 GLY B CA 1
ATOM 3305 C C . GLY B 1 182 ? 4.227 -3.318 12.281 1 98.81 182 GLY B C 1
ATOM 3306 O O . GLY B 1 182 ? 3.996 -2.166 11.914 1 98.81 182 GLY B O 1
ATOM 3307 N N . VAL B 1 183 ? 5.445 -3.889 12.156 1 98.88 183 VAL B N 1
ATOM 3308 C CA . VAL B 1 183 ? 6.578 -3.17 11.586 1 98.88 183 VAL B CA 1
ATOM 3309 C C . VAL B 1 183 ? 7.008 -3.836 10.281 1 98.88 183 VAL B C 1
ATOM 3311 O O . VAL B 1 183 ? 7.184 -5.055 10.227 1 98.88 183 VAL B O 1
ATOM 3314 N N . ILE B 1 184 ? 7.152 -3.121 9.234 1 98.88 184 ILE B N 1
ATOM 3315 C CA . ILE B 1 184 ? 7.707 -3.562 7.957 1 98.88 184 ILE B CA 1
ATOM 3316 C C . ILE B 1 184 ? 9.195 -3.23 7.895 1 98.88 184 ILE B C 1
ATOM 3318 O O . ILE B 1 184 ? 9.57 -2.057 7.863 1 98.88 184 ILE B O 1
ATOM 3322 N N . PRO B 1 185 ? 10.031 -4.191 7.809 1 98.69 185 PRO B N 1
ATOM 3323 C CA . PRO B 1 185 ? 11.469 -3.916 7.727 1 98.69 185 PRO B CA 1
ATOM 3324 C C . PRO B 1 185 ? 11.891 -3.402 6.355 1 98.69 185 PRO B C 1
ATOM 3326 O O . PRO B 1 185 ? 11.352 -3.834 5.332 1 98.69 185 PRO B O 1
ATOM 3329 N N . TYR B 1 186 ? 12.867 -2.453 6.355 1 98.75 186 TYR B N 1
ATOM 3330 C CA . TYR B 1 186 ? 13.422 -1.927 5.113 1 98.75 186 TYR B CA 1
ATOM 3331 C C . TYR B 1 186 ? 12.312 -1.479 4.168 1 98.75 186 TYR B C 1
ATOM 3333 O O . TYR B 1 186 ? 12.344 -1.779 2.973 1 98.75 186 TYR B O 1
ATOM 3341 N N . HIS B 1 187 ? 11.344 -0.801 4.715 1 98.75 187 HIS B N 1
ATOM 3342 C CA . HIS B 1 187 ? 10.156 -0.412 3.953 1 98.75 187 HIS B CA 1
ATOM 3343 C C . HIS B 1 187 ? 10.492 0.668 2.93 1 98.75 187 HIS B C 1
ATOM 3345 O O . HIS B 1 187 ? 10.062 0.592 1.777 1 98.75 187 HIS B O 1
ATOM 3351 N N . TYR B 1 188 ? 11.258 1.682 3.279 1 98.56 188 TYR B N 1
ATOM 3352 C CA . TYR B 1 188 ? 11.578 2.785 2.381 1 98.56 188 TYR B CA 1
ATOM 3353 C C . TYR B 1 188 ? 13.078 3.01 2.305 1 98.56 188 TYR B C 1
ATOM 3355 O O . TYR B 1 188 ? 13.781 2.916 3.314 1 98.56 188 TYR B O 1
ATOM 3363 N N . CYS B 1 189 ? 13.516 3.352 1.14 1 98.5 189 CYS B N 1
ATOM 3364 C CA . CYS B 1 189 ? 14.883 3.803 0.927 1 98.5 189 CYS B CA 1
ATOM 3365 C C . CYS B 1 189 ? 14.961 5.324 0.916 1 98.5 189 CYS B C 1
ATOM 3367 O O . CYS B 1 189 ? 14.188 5.984 0.22 1 98.5 189 CYS B O 1
ATOM 3369 N N . PHE B 1 190 ? 15.75 5.852 1.732 1 98.31 190 PHE B N 1
ATOM 3370 C CA . PHE B 1 190 ? 16.188 7.238 1.615 1 98.31 190 PHE B CA 1
ATOM 3371 C C . PHE B 1 190 ? 17.438 7.344 0.752 1 98.31 190 PHE B C 1
ATOM 3373 O O . PHE B 1 190 ? 18.547 7.273 1.263 1 98.31 190 PHE B O 1
ATOM 3380 N N . ALA B 1 191 ? 17.219 7.551 -0.521 1 97.06 191 ALA B N 1
ATOM 3381 C CA . ALA B 1 191 ? 18.344 7.633 -1.438 1 97.06 191 ALA B CA 1
ATOM 3382 C C . ALA B 1 191 ? 19.281 8.773 -1.05 1 97.06 191 ALA B C 1
ATOM 3384 O O . ALA B 1 191 ? 18.859 9.914 -0.892 1 97.06 191 ALA B O 1
ATOM 3385 N N . LEU B 1 192 ? 20.531 8.438 -0.833 1 96.75 192 LEU B N 1
ATOM 3386 C CA . LEU B 1 192 ? 21.578 9.375 -0.445 1 96.75 192 LEU B CA 1
ATOM 3387 C C . LEU B 1 192 ? 21.188 10.125 0.824 1 96.75 192 LEU B C 1
ATOM 3389 O O . LEU B 1 192 ? 21.469 11.32 0.958 1 96.75 192 LEU B O 1
ATOM 3393 N N . GLY B 1 193 ? 20.469 9.445 1.718 1 96.75 193 GLY B N 1
ATOM 3394 C CA . GLY B 1 193 ? 19.906 10.031 2.922 1 96.75 193 GLY B CA 1
ATOM 3395 C C . GLY B 1 193 ? 20.953 10.57 3.875 1 96.75 193 GLY B C 1
ATOM 3396 O O . GLY B 1 193 ? 20.672 11.477 4.66 1 96.75 193 GLY B O 1
ATOM 3397 N N . LYS B 1 194 ? 22.188 10.039 3.844 1 95.62 194 LYS B N 1
ATOM 3398 C CA . LYS B 1 194 ? 23.25 10.539 4.707 1 95.62 194 LYS B CA 1
ATOM 3399 C C . LYS B 1 194 ? 23.547 12.008 4.418 1 95.62 194 LYS B C 1
ATOM 3401 O O . LYS B 1 194 ? 24.047 12.727 5.289 1 95.62 194 LYS B O 1
ATOM 3406 N N . ARG B 1 195 ? 23.172 12.477 3.307 1 93.56 195 ARG B N 1
ATOM 3407 C CA . ARG B 1 195 ? 23.5 13.828 2.873 1 93.56 195 ARG B CA 1
ATOM 3408 C C . ARG B 1 195 ? 22.375 14.805 3.176 1 93.56 195 ARG B C 1
ATOM 3410 O O . ARG B 1 195 ? 22.5 16 2.941 1 93.56 195 ARG B O 1
ATOM 3417 N N . THR B 1 196 ? 21.219 14.336 3.596 1 92.12 196 THR B N 1
ATOM 3418 C CA . THR B 1 196 ? 20.062 15.195 3.719 1 92.12 196 THR B CA 1
ATOM 3419 C C . THR B 1 196 ? 19.422 15.062 5.102 1 92.12 196 THR B C 1
ATOM 3421 O O . THR B 1 196 ? 18.219 15.234 5.262 1 92.12 196 THR B O 1
ATOM 3424 N N . GLU B 1 197 ? 20.109 14.688 6.113 1 91.88 197 GLU B N 1
ATOM 3425 C CA . GLU B 1 197 ? 19.703 14.625 7.516 1 91.88 197 GLU B CA 1
ATOM 3426 C C . GLU B 1 197 ? 18.609 13.586 7.727 1 91.88 197 GLU B C 1
ATOM 3428 O O . GLU B 1 197 ? 17.75 13.758 8.594 1 91.88 197 GLU B O 1
ATOM 3433 N N . LYS B 1 198 ? 18.484 12.609 6.855 1 98.06 198 LYS B N 1
ATOM 3434 C CA . LYS B 1 198 ? 17.547 11.516 7.066 1 98.06 198 LYS B CA 1
ATOM 3435 C C . LYS B 1 198 ? 17.984 10.633 8.234 1 98.06 198 LYS B C 1
ATOM 3437 O O . LYS B 1 198 ? 19.156 10.641 8.617 1 98.06 198 LYS B O 1
ATOM 3442 N N . VAL B 1 199 ? 17.016 9.945 8.828 1 98.38 199 VAL B N 1
ATOM 3443 C CA . VAL B 1 199 ? 17.297 9.055 9.953 1 98.38 199 VAL B CA 1
ATOM 3444 C C . VAL B 1 199 ? 17.031 7.609 9.539 1 98.38 199 VAL B C 1
ATOM 3446 O O . VAL B 1 199 ? 15.977 7.285 9 1 98.38 199 VAL B O 1
ATOM 3449 N N . SER B 1 200 ? 17.953 6.746 9.742 1 97.75 200 SER B N 1
ATOM 3450 C CA . SER B 1 200 ? 17.922 5.352 9.305 1 97.75 200 SER B CA 1
ATOM 3451 C C . SER B 1 200 ? 17.25 4.461 10.344 1 97.75 200 SER B C 1
ATOM 3453 O O . SER B 1 200 ? 17 4.895 11.469 1 97.75 200 SER B O 1
ATOM 3455 N N . ASN B 1 201 ? 17 3.264 9.93 1 97.94 201 ASN B N 1
ATOM 3456 C CA . ASN B 1 201 ? 16.516 2.227 10.836 1 97.94 201 ASN B CA 1
ATOM 3457 C C . ASN B 1 201 ? 17.656 1.644 11.68 1 97.94 201 ASN B C 1
ATOM 3459 O O . ASN B 1 201 ? 17.406 0.811 12.555 1 97.94 201 ASN B O 1
ATOM 3463 N N . GLY B 1 202 ? 18.859 2.02 11.453 1 97.81 202 GLY B N 1
ATOM 3464 C CA . GLY B 1 202 ? 20 1.584 12.242 1 97.81 202 GLY B CA 1
ATOM 3465 C C . GLY B 1 202 ? 20.484 0.197 11.867 1 97.81 202 GLY B C 1
ATOM 3466 O O . GLY B 1 202 ? 21.25 -0.421 12.617 1 97.81 202 GLY B O 1
ATOM 3467 N N . LYS B 1 203 ? 20.062 -0.365 10.789 1 97.94 203 LYS B N 1
ATOM 3468 C CA . LYS B 1 203 ? 20.422 -1.706 10.336 1 97.94 203 LYS B CA 1
ATOM 3469 C C . LYS B 1 203 ? 21.422 -1.647 9.18 1 97.94 203 LYS B C 1
ATOM 3471 O O . LYS B 1 203 ? 21.656 -0.58 8.609 1 97.94 203 LYS B O 1
ATOM 3476 N N . PRO B 1 204 ? 22.016 -2.768 8.859 1 97.25 204 PRO B N 1
ATOM 3477 C CA . PRO B 1 204 ? 22.953 -2.775 7.742 1 97.25 204 PRO B CA 1
ATOM 3478 C C . PRO B 1 204 ? 22.297 -2.422 6.414 1 97.25 204 PRO B C 1
ATOM 3480 O O . PRO B 1 204 ? 21.109 -2.697 6.215 1 97.25 204 PRO B O 1
ATOM 3483 N N . LEU B 1 205 ? 23.062 -1.863 5.527 1 97.88 205 LEU B N 1
ATOM 3484 C CA . LEU B 1 205 ? 22.594 -1.53 4.188 1 97.88 205 LEU B CA 1
ATOM 3485 C C . LEU B 1 205 ? 22.344 -2.793 3.367 1 97.88 205 LEU B C 1
ATOM 3487 O O . LEU B 1 205 ? 23.172 -3.707 3.367 1 97.88 205 LEU B O 1
ATOM 3491 N N . PRO B 1 206 ? 21.25 -2.869 2.729 1 97.88 206 PRO B N 1
ATOM 3492 C CA . PRO B 1 206 ? 21.062 -3.99 1.804 1 97.88 206 PRO B CA 1
ATOM 3493 C C . PRO B 1 206 ? 22.109 -4.012 0.688 1 97.88 206 PRO B C 1
ATOM 3495 O O . PRO B 1 206 ? 22.656 -2.965 0.323 1 97.88 206 PRO B O 1
ATOM 3498 N N . PRO B 1 207 ? 22.312 -5.203 0.149 1 95.56 207 PRO B N 1
ATOM 3499 C CA . PRO B 1 207 ? 23.203 -5.273 -1.004 1 95.56 207 PRO B CA 1
ATOM 3500 C C . PRO B 1 207 ? 22.75 -4.398 -2.168 1 95.56 207 PRO B C 1
ATOM 3502 O O . PRO B 1 207 ? 21.547 -4.301 -2.43 1 95.56 207 PRO B O 1
ATOM 3505 N N . GLY B 1 208 ? 23.75 -3.777 -2.863 1 94.19 208 GLY B N 1
ATOM 3506 C CA . GLY B 1 208 ? 23.453 -2.957 -4.023 1 94.19 208 GLY B CA 1
ATOM 3507 C C . GLY B 1 208 ? 23.109 -1.522 -3.668 1 94.19 208 GLY B C 1
ATOM 3508 O O . GLY B 1 208 ? 22.891 -0.69 -4.555 1 94.19 208 GLY B O 1
ATOM 3509 N N . SER B 1 209 ? 23.031 -1.186 -2.406 1 96.38 209 SER B N 1
ATOM 3510 C CA . SER B 1 209 ? 22.75 0.182 -1.977 1 96.38 209 SER B CA 1
ATOM 3511 C C . SER B 1 209 ? 23.953 1.085 -2.207 1 96.38 209 SER B C 1
ATOM 3513 O O . SER B 1 209 ? 25.109 0.638 -2.109 1 96.38 209 SER B O 1
ATOM 3515 N N . ASP B 1 210 ? 23.656 2.334 -2.551 1 97 210 ASP B N 1
ATOM 3516 C CA . ASP B 1 210 ? 24.688 3.348 -2.422 1 97 210 ASP B CA 1
ATOM 3517 C C . ASP B 1 210 ? 25.141 3.5 -0.969 1 97 210 ASP B C 1
ATOM 3519 O O . ASP B 1 210 ? 24.312 3.447 -0.055 1 97 210 ASP B O 1
ATOM 3523 N N . PRO B 1 211 ? 26.406 3.723 -0.786 1 97.25 211 PRO B N 1
ATOM 3524 C CA . PRO B 1 211 ? 26.906 3.838 0.59 1 97.25 211 PRO B CA 1
ATOM 3525 C C . PRO B 1 211 ? 26.234 4.977 1.36 1 97.25 211 PRO B C 1
ATOM 3527 O O . PRO B 1 211 ? 26.234 4.98 2.594 1 97.25 211 PRO B O 1
ATOM 3530 N N . ASP B 1 212 ? 25.688 5.906 0.69 1 97.81 212 ASP B N 1
ATOM 3531 C CA . ASP B 1 212 ? 25.078 7.055 1.353 1 97.81 212 ASP B CA 1
ATOM 3532 C C . ASP B 1 212 ? 23.578 6.855 1.515 1 97.81 212 ASP B C 1
ATOM 3534 O O . ASP B 1 212 ? 22.891 7.711 2.072 1 97.81 212 ASP B O 1
ATOM 3538 N N . ASP B 1 213 ? 23.047 5.723 1.022 1 98.25 213 ASP B N 1
ATOM 3539 C CA . ASP B 1 213 ? 21.641 5.43 1.233 1 98.25 213 ASP B CA 1
ATOM 3540 C C . ASP B 1 213 ? 21.344 5.172 2.709 1 98.25 213 ASP B C 1
ATOM 3542 O O . ASP B 1 213 ? 22.234 4.77 3.463 1 98.25 213 ASP B O 1
ATOM 3546 N N . LEU B 1 214 ? 20.203 5.496 3.125 1 98.44 214 LEU B N 1
ATOM 3547 C CA . LEU B 1 214 ? 19.641 5.059 4.398 1 98.44 214 LEU B CA 1
ATOM 3548 C C . LEU B 1 214 ? 18.297 4.367 4.191 1 98.44 214 LEU B C 1
ATOM 3550 O O . LEU B 1 214 ? 17.656 4.543 3.15 1 98.44 214 LEU B O 1
ATOM 3554 N N . TRP B 1 215 ? 17.969 3.561 5.121 1 98.56 215 TRP B N 1
ATOM 3555 C CA . TRP B 1 215 ? 16.703 2.832 5.02 1 98.56 215 TRP B CA 1
ATOM 3556 C C . TRP B 1 215 ? 15.836 3.064 6.254 1 98.56 215 TRP B C 1
ATOM 3558 O O . TRP B 1 215 ? 16.344 3.41 7.32 1 98.56 215 TRP B O 1
ATOM 3568 N N . ARG B 1 216 ? 14.609 2.885 6.039 1 98.75 216 ARG B N 1
ATOM 3569 C CA . ARG B 1 216 ? 13.602 3.076 7.078 1 98.75 216 ARG B CA 1
ATOM 3570 C C . ARG B 1 216 ? 12.828 1.787 7.336 1 98.75 216 ARG B C 1
ATOM 3572 O O . ARG B 1 216 ? 12.383 1.126 6.398 1 98.75 216 ARG B O 1
ATOM 3579 N N . ASP B 1 217 ? 12.703 1.386 8.609 1 98.88 217 ASP B N 1
ATOM 3580 C CA . ASP B 1 217 ? 11.617 0.51 9.039 1 98.88 217 ASP B CA 1
ATOM 3581 C C . ASP B 1 217 ? 10.359 1.312 9.352 1 98.88 217 ASP B C 1
ATOM 3583 O O . ASP B 1 217 ? 10.43 2.387 9.953 1 98.88 217 ASP B O 1
ATOM 3587 N N . THR B 1 218 ? 9.242 0.817 8.93 1 98.88 218 THR B N 1
ATOM 3588 C CA . THR B 1 218 ? 7.992 1.552 9.078 1 98.88 218 THR B CA 1
ATOM 3589 C C . THR B 1 218 ? 7.066 0.845 10.062 1 98.88 218 THR B C 1
ATOM 3591 O O . THR B 1 218 ? 6.812 -0.354 9.93 1 98.88 218 THR B O 1
ATOM 3594 N N . VAL B 1 219 ? 6.602 1.523 11.062 1 98.81 219 VAL B N 1
ATOM 3595 C CA . VAL B 1 219 ? 5.492 1.036 11.883 1 98.81 219 VAL B CA 1
ATOM 3596 C C . VAL B 1 219 ? 4.168 1.397 11.219 1 98.81 219 VAL B C 1
ATOM 3598 O O . VAL B 1 219 ? 3.961 2.543 10.812 1 98.81 219 VAL B O 1
ATOM 3601 N N . VAL B 1 220 ? 3.324 0.419 11.086 1 98.88 220 VAL B N 1
ATOM 3602 C CA . VAL B 1 220 ? 2.014 0.589 10.461 1 98.88 220 VAL B CA 1
ATOM 3603 C C . VAL B 1 220 ? 0.929 0.585 11.539 1 98.88 220 VAL B C 1
ATOM 3605 O O . VAL B 1 220 ? 0.905 -0.293 12.398 1 98.88 220 VAL B O 1
ATOM 3608 N N . TYR B 1 221 ? 0.083 1.584 11.492 1 98.94 221 TYR B N 1
ATOM 3609 C CA . TYR B 1 221 ? -1.105 1.681 12.328 1 98.94 221 TYR B CA 1
ATOM 3610 C C . TYR B 1 221 ? -2.371 1.712 11.484 1 98.94 221 TYR B C 1
ATOM 3612 O O . TYR B 1 221 ? -2.334 2.104 10.312 1 98.94 221 TYR B O 1
ATOM 3620 N N . SER B 1 222 ? -3.428 1.307 12.094 1 98.88 222 SER B N 1
ATOM 3621 C CA . SER B 1 222 ? -4.723 1.322 11.422 1 98.88 222 SER B CA 1
ATOM 3622 C C . SER B 1 222 ? -5.848 1.651 12.398 1 98.88 222 SER B C 1
ATOM 3624 O O . SER B 1 222 ? -5.754 1.343 13.586 1 98.88 222 SER B O 1
ATOM 3626 N N . MET B 1 223 ? -6.84 2.287 11.945 1 98.81 223 MET B N 1
ATOM 3627 C CA . MET B 1 223 ? -8.094 2.482 12.672 1 98.81 223 MET B CA 1
ATOM 3628 C C . MET B 1 223 ? -9.297 2.178 11.789 1 98.81 223 MET B C 1
ATOM 3630 O O . MET B 1 223 ? -9.469 2.797 10.734 1 98.81 223 MET B O 1
ATOM 3634 N N . SER B 1 224 ? -10.078 1.232 12.203 1 98.75 224 SER B N 1
ATOM 3635 C CA . SER B 1 224 ? -11.297 0.901 11.469 1 98.75 224 SER B CA 1
ATOM 3636 C C . SER B 1 224 ? -12.484 1.696 12 1 98.75 224 SER B C 1
ATOM 3638 O O . SER B 1 224 ? -12.406 2.318 13.055 1 98.75 224 SER B O 1
ATOM 3640 N N . TRP B 1 225 ? -13.555 1.656 11.312 1 98.38 225 TRP B N 1
ATOM 3641 C CA . TRP B 1 225 ? -14.766 2.414 11.602 1 98.38 225 TRP B CA 1
ATOM 3642 C C . TRP B 1 225 ? -15.258 2.133 13.016 1 98.38 225 TRP B C 1
ATOM 3644 O O . TRP B 1 225 ? -15.703 3.043 13.719 1 98.38 225 TRP B O 1
ATOM 3654 N N . ASP B 1 226 ? -15.234 0.916 13.453 1 98.25 226 ASP B N 1
ATOM 3655 C CA . ASP B 1 226 ? -15.742 0.546 14.773 1 98.25 226 ASP B CA 1
ATOM 3656 C C . ASP B 1 226 ? -14.82 1.069 15.875 1 98.25 226 ASP B C 1
ATOM 3658 O O . ASP B 1 226 ? -15.289 1.482 16.938 1 98.25 226 ASP B O 1
ATOM 3662 N N . GLN B 1 227 ? -13.555 1.038 15.609 1 98.12 227 GLN B N 1
ATOM 3663 C CA . GLN B 1 227 ? -12.617 1.636 16.562 1 98.12 227 GLN B CA 1
ATOM 3664 C C . GLN B 1 227 ? -12.844 3.141 16.688 1 98.12 227 GLN B C 1
ATOM 3666 O O . GLN B 1 227 ? -12.75 3.701 17.781 1 98.12 227 GLN B O 1
ATOM 3671 N N . TRP B 1 228 ? -13.102 3.801 15.578 1 98.19 228 TRP B N 1
ATOM 3672 C CA . TRP B 1 228 ? -13.359 5.238 15.586 1 98.19 228 TRP B CA 1
ATOM 3673 C C . TRP B 1 228 ? -14.57 5.566 16.438 1 98.19 228 TRP B C 1
ATOM 3675 O O . TRP B 1 228 ? -14.562 6.559 17.188 1 98.19 228 TRP B O 1
ATOM 3685 N N . GLU B 1 229 ? -15.594 4.742 16.344 1 96.31 229 GLU B N 1
ATOM 3686 C CA . GLU B 1 229 ? -16.797 4.973 17.141 1 96.31 229 GLU B CA 1
ATOM 3687 C C . GLU B 1 229 ? -16.469 5.031 18.625 1 96.31 229 GLU B C 1
ATOM 3689 O O . GLU B 1 229 ? -17.094 5.773 19.375 1 96.31 229 GLU B O 1
ATOM 3694 N N . THR B 1 230 ? -15.414 4.32 18.969 1 95.38 230 THR B N 1
ATOM 3695 C CA . THR B 1 230 ? -15.016 4.285 20.375 1 95.38 230 THR B CA 1
ATOM 3696 C C . THR B 1 230 ? -14.039 5.414 20.688 1 95.38 230 THR B C 1
ATOM 3698 O O . THR B 1 230 ? -14.031 5.945 21.797 1 95.38 230 THR B O 1
ATOM 3701 N N . ALA B 1 231 ? -13.32 5.848 19.688 1 96.56 231 ALA B N 1
ATOM 3702 C CA . ALA B 1 231 ? -12.203 6.766 19.906 1 96.56 231 ALA B CA 1
ATOM 3703 C C . ALA B 1 231 ? -12.633 8.211 19.672 1 96.56 231 ALA B C 1
ATOM 3705 O O . ALA B 1 231 ? -11.961 9.141 20.125 1 96.56 231 ALA B O 1
ATOM 3706 N N . LYS B 1 232 ? -13.68 8.461 18.953 1 96.56 232 LYS B N 1
ATOM 3707 C CA . LYS B 1 232 ? -14 9.781 18.438 1 96.56 232 LYS B CA 1
ATOM 3708 C C . LYS B 1 232 ? -14.211 10.781 19.562 1 96.56 232 LYS B C 1
ATOM 3710 O O . LYS B 1 232 ? -13.82 11.945 19.453 1 96.56 232 LYS B O 1
ATOM 3715 N N . GLY B 1 233 ? -14.789 10.344 20.719 1 96.44 233 GLY B N 1
ATOM 3716 C CA . GLY B 1 233 ? -14.953 11.227 21.859 1 96.44 233 GLY B CA 1
ATOM 3717 C C . GLY B 1 233 ? -13.633 11.695 22.438 1 96.44 233 GLY B C 1
ATOM 3718 O O . GLY B 1 233 ? -13.461 12.883 22.734 1 96.44 233 GLY B O 1
ATOM 3719 N N . LYS B 1 234 ? -12.781 10.82 22.609 1 96.06 234 LYS B N 1
ATOM 3720 C CA . LYS B 1 234 ? -11.461 11.148 23.141 1 96.06 234 LYS B CA 1
ATOM 3721 C C . LYS B 1 234 ? -10.719 12.102 22.203 1 96.06 234 LYS B C 1
ATOM 3723 O O . LYS B 1 234 ? -10.031 13.016 22.672 1 96.06 234 LYS B O 1
ATOM 3728 N N . VAL B 1 235 ? -10.805 11.891 20.938 1 97 235 VAL B N 1
ATOM 3729 C CA . VAL B 1 235 ? -10.156 12.75 19.953 1 97 235 VAL B CA 1
ATOM 3730 C C . VAL B 1 235 ? -10.695 14.172 20.062 1 97 235 VAL B C 1
ATOM 3732 O O . VAL B 1 235 ? -9.93 15.141 20.031 1 97 235 VAL B O 1
ATOM 3735 N N . GLU B 1 236 ? -11.961 14.289 20.219 1 96.12 236 GLU B N 1
ATOM 3736 C CA . GLU B 1 236 ? -12.57 15.602 20.406 1 96.12 236 GLU B CA 1
ATOM 3737 C C . GLU B 1 236 ? -12.055 16.297 21.656 1 96.12 236 GLU B C 1
ATOM 3739 O O . GLU B 1 236 ? -11.805 17.5 21.656 1 96.1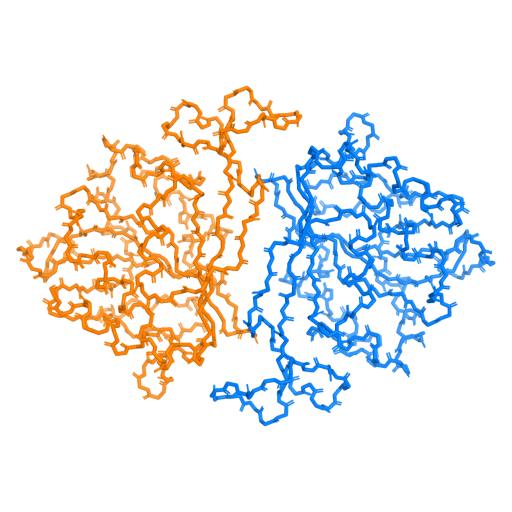2 236 GLU B O 1
ATOM 3744 N N . GLU B 1 237 ? -11.906 15.5 22.688 1 96.44 237 GLU B N 1
ATOM 3745 C CA . GLU B 1 237 ? -11.367 16.047 23.938 1 96.44 237 GLU B CA 1
ATOM 3746 C C . GLU B 1 237 ? -9.93 16.531 23.75 1 96.44 237 GLU B C 1
ATOM 3748 O O . GLU B 1 237 ? -9.555 17.578 24.281 1 96.44 237 GLU B O 1
ATOM 3753 N N . MET B 1 238 ? -9.18 15.805 23.047 1 95.44 238 MET B N 1
ATOM 3754 C CA . MET B 1 238 ? -7.789 16.172 22.797 1 95.44 238 MET B CA 1
ATOM 3755 C C . MET B 1 238 ? -7.699 17.453 21.984 1 95.44 238 MET B C 1
ATOM 3757 O O . MET B 1 238 ? -6.824 18.281 22.234 1 95.44 238 MET B O 1
ATOM 3761 N N . MET B 1 239 ? -8.586 17.609 21.062 1 95.19 239 MET B N 1
ATOM 3762 C CA . MET B 1 239 ? -8.602 18.797 20.219 1 95.19 239 MET B CA 1
ATOM 3763 C C . MET B 1 239 ? -8.961 20.047 21.031 1 95.19 239 MET B C 1
ATOM 3765 O O . MET B 1 239 ? -8.523 21.156 20.703 1 95.19 239 MET B O 1
ATOM 3769 N N . ALA B 1 240 ? -9.703 19.844 22.109 1 92.56 240 ALA B N 1
ATOM 3770 C CA . ALA B 1 240 ? -10.227 20.953 22.906 1 92.56 240 ALA B CA 1
ATOM 3771 C C . ALA B 1 240 ? -9.195 21.438 23.922 1 92.56 240 ALA B C 1
ATOM 3773 O O . ALA B 1 240 ? -9.359 22.484 24.531 1 92.56 240 ALA B O 1
ATOM 3774 N N . ARG B 1 241 ? -8.148 20.656 24.188 1 85.44 241 ARG B N 1
ATOM 3775 C CA . ARG B 1 241 ? -7.137 21.016 25.172 1 85.44 241 ARG B CA 1
ATOM 3776 C C . ARG B 1 241 ? -6.188 22.078 24.609 1 85.44 241 ARG B C 1
ATOM 3778 O O . ARG B 1 241 ? -5.941 22.125 23.406 1 85.44 241 ARG B O 1
#

pLDDT: mean 95.61, std 9.17, range [28.5, 98.94]

Solvent-accessible surface area (backbone atoms only — not comparable to full-atom values): 25403 Å² total; per-residue (Å²): 130,79,63,62,62,60,84,38,30,80,59,80,67,75,57,63,47,67,63,90,50,39,34,36,35,66,54,43,68,85,65,44,37,58,61,50,31,70,61,37,43,89,43,41,64,74,26,19,73,48,70,58,62,60,39,80,40,53,66,61,50,54,52,46,41,68,37,63,88,30,71,58,5,69,72,19,35,34,20,45,51,27,28,31,28,32,40,79,43,65,58,38,97,76,31,81,62,8,31,86,32,33,37,34,26,44,31,79,37,33,78,83,36,27,30,33,21,59,38,74,72,38,62,32,72,94,41,55,96,54,64,51,63,59,37,51,51,42,52,50,50,49,34,40,54,26,48,56,93,77,60,15,62,43,28,44,28,42,34,37,70,42,32,68,77,39,55,70,60,53,48,50,44,48,71,56,55,41,41,77,34,34,55,42,66,58,52,40,41,24,80,50,16,70,78,51,57,41,60,51,60,83,66,84,79,60,84,90,58,59,91,40,41,31,37,26,28,31,37,37,30,38,36,37,51,71,55,42,74,69,30,50,63,58,36,54,52,58,52,72,100,129,80,60,62,65,59,83,37,29,82,60,80,68,75,56,63,46,67,64,91,50,40,34,36,36,67,54,44,68,85,64,43,36,59,60,49,32,70,59,38,43,90,44,38,64,75,26,20,70,49,72,58,64,60,39,82,39,51,64,61,50,54,52,44,42,68,36,64,88,29,68,58,4,67,72,20,37,34,19,45,49,28,29,31,26,33,40,79,43,65,59,38,96,77,32,79,61,8,32,86,31,32,38,35,26,45,31,79,37,34,78,81,34,27,30,33,22,57,37,75,71,37,64,32,71,94,41,54,96,55,63,53,64,59,37,50,52,44,52,50,50,50,35,39,53,25,48,55,94,77,61,14,62,43,28,44,28,42,33,38,70,42,32,70,76,40,55,70,61,53,50,50,43,47,71,56,55,38,40,78,34,33,58,43,67,59,52,41,42,25,79,50,14,71,79,50,59,42,60,52,62,84,65,83,78,60,85,91,58,57,90,41,41,31,38,25,27,31,35,37,30,39,36,36,49,72,55,40,72,69,30,50,64,58,37,53,53,59,51,70,98